Protein AF-F5YHW1-F1 (afdb_monomer)

InterPro domains:
  IPR026906 BspA-type LRR region [PF13306] (399-453)
  IPR026906 BspA-type LRR region [PF13306] (461-545)
  IPR032675 Leucine-rich repeat domain superfamily [G3DSA:3.80.10.10] (339-562)

Organism: Treponema primitia (strain ATCC BAA-887 / DSM 12427 / ZAS-2) (NCBI:txid545694)

Nearest PDB structures (foldseek):
  4m6a-assembly5_J  TM=5.711E-01  e=7.044E-01  synthetic construct
  6mfa-assembly1_A  TM=3.115E-01  e=1.174E-02  Homo sapiens
  2ee3-assembly1_A  TM=5.378E-01  e=1.383E+00  Homo sapiens
  1x5l-assembly1_A  TM=4.542E-01  e=8.962E-01  Homo sapiens
  8a1f-assembly1_A  TM=1.949E-01  e=6.713E-01  Homo sapiens

Mean predicted aligned error: 17.6 Å

Radius of gyration: 37.18 Å; Cα contacts (8 Å, |Δi|>4): 1286; chains: 1; bounding box: 115×69×106 Å

Sequence (572 aa):
MRKPLFIAIISLFMFTLIFGSCENPENSTVQGKGLEQNNQAYQNSGEEKANPDREKSDPKGENSDPNEENADPDEESADSGGENTGPGKGNADSGDENTGTDGKNSGEKQEEAVQEPGLPGKLFITVSPEEFTHYTLSFLHQSGDTTDDLKLPPENEGLMLDLAAGLWTITAVAYVNPGTGDPIPAAQGLVQVQVIPEKIVEVSITLDKMLGGEGSRGTLSYSVEFPQDLVRSALLTLFARDEDGVFRPCFITDLLESAAGNVSEGAIVLNPGYYRLDLTMNALYHRVTKTEYISIYPYGETRTTDFYFDPADFPPVTEITDTVALTAYLKKQSGVTETNPCLIRVGNVDLSISANSASVKALYSSLSQYTALDLRDCSGASLINSTAKTTPTKVNMVALILPVGLRTLSANVFSDCPSLVLADLPGVTTINNAAFSGCGKLESVNMPEVTAIKNDFTSTNGAFQGCKILKSVYLPKALKLERDTFRSCKALSVVYLPQVNTLAEGAFEDCSALDCLILGETPPKLGKEVFKDSNPRTIYVPQSAIDTYKTTTQQGWTPGLKEKVRALPEKI

Foldseek 3Di:
DDDDDDDDDDDDDDDDDDDDDDDDDDDDDDDDDDDDDDDDDDDDDDDDDDDDYDDDDDDDDDDDDDDDDDDDDDDDDDDDDDDDDDDDDDDDDDDDYDDDDDDDDDDDDDPDPPDDQFAWFKEKEDEDADDFQWKWKWKAFPVRDTDDIDIGGRPDPIDIDTHGFGKMKMKMWTWHDLVDDDTDTFWMWIDIDGGDHPYYDYDYTYTHTPPDDQFFWAKEKEKEFADPVFAQWKKKWKFFQDPVRDTATFDMDTQVVQDDHRMGIFMFTGHFGKMKIWIWTDDLQDTDTDIDIDGIGRHHRYDYDYHYDDPVSDDDAAEDEALVSLLVVQVPDDPADLNRHHHYEYADAAQAPPPCPVRLLSNLVSQPGAYRYHDQRYHYAEHDDRPDDRQRVQERDQEYAHHLNHAEYEACNNAQNQRHQYYRANNYQEYEALSHHNNCNHQYYHDANHQYYYYDPVDPGANNANVCNHQEEDHARHQEGEALNHANVCNHQYYAEANYQAYEHNSPANVANHAEAEYEQADHAYYHRVQHNHDHQAYEYAPNRLVVLLPDPHPPSDNSNNVRYDYRTDID

Secondary structure (DSSP, 8-state):
---------------------------------------------------------------------------------------------------------------------PPPEEEEEEE--SS-SEEEEEEEETTS-EEEEEEE-TT-S-EEEEE-SEEEEEEEEEEE--SSSS-EEEEEEEEEEEE-TT-EEEEEEPPEE---S----EEEEEEEE--TT--SEEEEEEEEE-TTS-EEEEEEEESSTTEETTEEEEEEEE-SEEEEEEEEEEETTEEEEEEEEEEE-TT--EEEEEEE--GGGSPPPEEE-SHHHHHHHHTT--S-BTTB-EEEEE-S-B---SSS-HHHHHHHHT--S-EEEE-TT-B-SEE---TTT-S--TTSEEEEE--TT--EEPTTTTTT-TT--EEE-TT--EE-TTTTTT-TT--EEE-TT--EE---TT-S--TTTT-TT--EEE-TT--EE-TTTTTT-TT--EEEETT--EE-TTTTTT-TT--EEEE-SSPPEE-TTTTTT---SEEEE-GGGHHHHHH---TT--HHHHTTEEEPPEE-

Solvent-accessible surface area (backbone atoms only — not comparable to full-atom values): 32717 Å² total; per-residue (Å²): 134,86,86,88,89,84,89,87,87,82,89,86,85,89,85,90,83,83,90,75,86,81,79,84,82,89,80,90,87,86,89,85,90,82,90,82,89,90,85,82,90,87,82,88,83,82,90,82,86,81,89,86,86,88,78,89,81,88,83,90,86,82,88,80,89,89,88,79,91,83,82,88,86,87,86,89,81,90,88,89,88,85,87,89,89,85,88,84,87,87,83,86,89,89,84,91,86,88,87,87,88,89,85,86,90,85,90,79,88,76,82,78,76,77,72,74,80,62,59,49,6,37,39,36,42,36,60,78,73,76,96,46,64,29,33,38,37,40,43,40,34,80,89,71,52,69,57,80,70,44,80,39,64,49,84,56,93,51,48,80,44,81,40,68,51,43,50,33,41,39,38,39,38,32,22,36,70,70,87,68,82,77,68,41,84,54,26,37,20,70,45,78,45,75,39,46,58,82,37,81,44,79,47,76,41,67,68,41,68,64,88,77,69,99,38,49,58,10,35,44,36,42,41,36,45,47,41,87,100,58,79,78,41,38,40,41,35,35,16,42,45,46,95,89,67,49,72,38,66,63,48,74,45,69,42,65,85,57,39,64,88,52,36,26,58,51,37,35,39,34,65,58,42,44,33,39,38,38,41,36,37,49,56,67,85,43,75,49,70,52,75,46,79,48,77,36,46,47,81,42,41,72,49,78,48,80,45,77,59,63,65,83,78,52,80,82,67,44,83,30,70,42,50,66,58,41,33,60,52,47,74,71,62,74,92,62,35,85,94,48,43,48,45,35,32,42,30,76,41,54,38,33,72,73,84,58,34,64,53,49,51,42,44,34,73,30,50,82,43,25,25,19,40,34,30,56,63,27,47,41,50,27,47,68,53,38,82,96,79,56,62,46,54,43,68,22,43,31,15,39,34,47,18,62,69,24,29,35,41,29,53,46,43,45,40,47,18,60,40,23,32,38,40,37,31,58,28,24,33,33,41,24,26,16,24,35,18,42,12,44,41,24,38,44,57,44,31,58,46,24,38,38,46,44,53,57,95,87,58,95,50,8,31,36,17,36,16,34,44,23,34,51,45,56,25,62,46,21,38,39,43,30,48,24,27,36,18,39,14,37,40,25,26,39,39,38,29,49,48,30,50,33,38,26,36,24,23,34,17,38,13,61,40,22,38,24,38,35,40,29,69,55,81,47,48,48,33,61,54,27,51,37,73,29,58,63,61,32,35,30,21,43,68,88,20,52,63,58,49,59,66,49,83,56,65,76,63,44,71,78,59,35,74,27,56,44,67,38,66,47,75,102

Structure (mmCIF, N/CA/C/O backbone):
data_AF-F5YHW1-F1
#
_entry.id   AF-F5YHW1-F1
#
loop_
_atom_site.group_PDB
_atom_site.id
_atom_site.type_symbol
_atom_site.label_atom_id
_atom_site.label_alt_id
_atom_site.label_comp_id
_atom_site.label_asym_id
_atom_site.label_entity_id
_atom_site.label_seq_id
_atom_site.pdbx_PDB_ins_code
_atom_site.Cartn_x
_atom_site.Cartn_y
_atom_site.Cartn_z
_atom_site.occupancy
_atom_site.B_iso_or_equiv
_atom_site.auth_seq_id
_atom_site.auth_comp_id
_atom_site.auth_asym_id
_atom_site.auth_atom_id
_atom_site.pdbx_PDB_model_num
ATOM 1 N N . MET A 1 1 ? -45.939 -11.574 -33.916 1.00 34.38 1 MET A N 1
ATOM 2 C CA . MET A 1 1 ? -46.816 -11.371 -32.747 1.00 34.38 1 MET A CA 1
ATOM 3 C C . MET A 1 1 ? -46.083 -10.446 -31.781 1.00 34.38 1 MET A C 1
ATOM 5 O O . MET A 1 1 ? -44.949 -10.750 -31.458 1.00 34.38 1 MET A O 1
ATOM 9 N N . ARG A 1 2 ? -46.707 -9.282 -31.510 1.00 32.25 2 ARG A N 1
ATOM 10 C CA . ARG A 1 2 ? -46.446 -8.185 -30.533 1.00 32.25 2 ARG A CA 1
ATOM 11 C C . ARG A 1 2 ? -44.978 -7.930 -30.123 1.00 32.25 2 ARG A C 1
ATOM 13 O O . ARG A 1 2 ? -44.463 -8.657 -29.294 1.00 32.25 2 ARG A O 1
ATOM 20 N N . LYS A 1 3 ? -44.202 -7.063 -30.791 1.00 30.77 3 LYS A N 1
ATOM 21 C CA . LYS A 1 3 ? -44.146 -5.569 -30.858 1.00 30.77 3 LYS A CA 1
ATOM 22 C C . LYS A 1 3 ? -43.873 -4.815 -29.524 1.00 30.77 3 LYS A C 1
ATOM 24 O O . LYS A 1 3 ? -44.559 -5.107 -28.551 1.00 30.77 3 LYS A O 1
ATOM 29 N N . PRO A 1 4 ? -42.942 -3.826 -29.536 1.00 43.06 4 PRO A N 1
ATOM 30 C CA . PRO A 1 4 ? -42.521 -2.982 -28.407 1.00 43.06 4 PRO A CA 1
ATOM 31 C C . PRO A 1 4 ? -43.397 -1.720 -28.269 1.00 43.06 4 PRO A C 1
ATOM 33 O O . PRO A 1 4 ? -44.127 -1.386 -29.206 1.00 43.06 4 PRO A O 1
ATOM 36 N N . LEU A 1 5 ? -43.295 -0.992 -27.149 1.00 28.56 5 LEU A N 1
ATOM 37 C CA . LEU A 1 5 ? -43.891 0.341 -27.002 1.00 28.56 5 LEU A CA 1
ATOM 38 C C . LEU A 1 5 ? -42.828 1.385 -26.629 1.00 28.56 5 LEU A C 1
ATOM 40 O O . LEU A 1 5 ? -42.041 1.200 -25.708 1.00 28.56 5 LEU A O 1
ATOM 44 N N . PHE A 1 6 ? -42.843 2.455 -27.414 1.00 28.14 6 PHE A N 1
ATOM 45 C CA . PHE A 1 6 ? -42.054 3.684 -27.371 1.00 28.14 6 PHE A CA 1
ATOM 46 C C . PHE A 1 6 ? -43.027 4.846 -27.055 1.00 28.14 6 PHE A C 1
ATOM 48 O O . PHE A 1 6 ? -44.234 4.635 -27.196 1.00 28.14 6 PHE A O 1
ATOM 55 N N . ILE A 1 7 ? -42.489 6.061 -26.821 1.00 30.11 7 ILE A N 1
ATOM 56 C CA . ILE A 1 7 ? -43.117 7.421 -26.798 1.00 30.11 7 ILE A CA 1
ATOM 57 C C . ILE A 1 7 ? -43.225 8.000 -25.359 1.00 30.11 7 ILE A C 1
ATOM 59 O O . ILE A 1 7 ? -43.742 7.325 -24.483 1.00 30.11 7 ILE A O 1
ATOM 63 N N . ALA A 1 8 ? -42.749 9.215 -25.024 1.00 25.28 8 ALA A N 1
ATOM 64 C CA . ALA A 1 8 ? -42.613 10.434 -25.836 1.00 25.28 8 ALA A CA 1
ATOM 65 C C . ALA A 1 8 ? -41.388 11.325 -25.529 1.00 25.28 8 ALA A C 1
ATOM 67 O O . ALA A 1 8 ? -40.943 11.454 -24.395 1.00 25.28 8 ALA A O 1
ATOM 68 N N . ILE A 1 9 ? -40.960 12.008 -26.593 1.00 31.58 9 ILE A N 1
ATOM 69 C CA . ILE A 1 9 ? -40.032 13.142 -26.698 1.00 31.58 9 ILE A CA 1
ATOM 70 C C . ILE A 1 9 ? -40.841 14.451 -26.708 1.00 31.58 9 ILE A C 1
ATOM 72 O O . ILE A 1 9 ? -41.847 14.508 -27.414 1.00 31.58 9 ILE A O 1
ATOM 76 N N . ILE A 1 10 ? -40.334 15.512 -26.065 1.00 27.23 10 ILE A N 1
ATOM 77 C CA . ILE A 1 10 ? -40.477 16.933 -26.466 1.00 27.23 10 ILE A CA 1
ATOM 78 C C . ILE A 1 10 ? -39.105 17.590 -26.163 1.00 27.23 10 ILE A C 1
ATOM 80 O O . ILE A 1 10 ? -38.730 17.669 -25.002 1.00 27.23 10 ILE A O 1
ATOM 84 N N . SER A 1 11 ? -38.183 17.710 -27.135 1.00 29.08 11 SER A N 1
ATOM 85 C CA . SER A 1 11 ? -37.855 18.901 -27.968 1.00 29.08 11 SER A CA 1
ATOM 86 C C . SER A 1 11 ? -37.718 20.227 -27.202 1.00 29.08 11 SER A C 1
ATOM 88 O O . SER A 1 11 ? -38.576 20.536 -26.395 1.00 29.08 11 SER A O 1
ATOM 90 N N . LEU A 1 12 ? -36.817 21.178 -27.470 1.00 25.39 12 LEU A N 1
ATOM 91 C CA . LEU A 1 12 ? -35.611 21.388 -28.295 1.00 25.39 12 LEU A CA 1
ATOM 92 C C . LEU A 1 12 ? -35.399 22.922 -28.216 1.00 25.39 12 LEU A C 1
ATOM 94 O O . LEU A 1 12 ? -36.379 23.614 -28.442 1.00 25.39 12 LEU A O 1
ATOM 98 N N . PHE A 1 13 ? -34.199 23.459 -27.954 1.00 24.31 13 PHE A N 1
ATOM 99 C CA . PHE A 1 13 ? -33.689 24.757 -28.480 1.00 24.31 13 PHE A CA 1
ATOM 100 C C . PHE A 1 13 ? -32.219 24.907 -28.014 1.00 24.31 13 PHE A C 1
ATOM 102 O O . PHE A 1 13 ? -31.963 25.091 -26.833 1.00 24.31 13 PHE A O 1
ATOM 109 N N . MET A 1 14 ? -31.223 24.512 -28.821 1.00 27.25 14 MET A N 1
ATOM 110 C CA . MET A 1 14 ? -30.434 25.357 -29.744 1.00 27.25 14 MET A CA 1
ATOM 111 C C . MET A 1 14 ? -29.800 26.599 -29.093 1.00 27.25 14 MET A C 1
ATOM 113 O O . MET A 1 14 ? -30.491 27.592 -28.905 1.00 27.25 14 MET A O 1
ATOM 117 N N . PHE A 1 15 ? -28.472 26.594 -28.913 1.00 23.59 15 PHE A N 1
ATOM 118 C CA . PHE A 1 15 ? -27.628 27.679 -29.429 1.00 23.59 15 PHE A CA 1
ATOM 119 C C . PHE A 1 15 ? -26.185 27.212 -29.670 1.00 23.59 15 PHE A C 1
ATOM 121 O O . PHE A 1 15 ? -25.534 26.593 -28.833 1.00 23.59 15 PHE A O 1
ATOM 128 N N . THR A 1 16 ? -25.732 27.504 -30.878 1.00 27.38 16 THR A N 1
ATOM 129 C CA . THR A 1 16 ? -24.406 27.307 -31.454 1.00 27.38 16 THR A CA 1
ATOM 130 C C . THR A 1 16 ? -23.439 28.384 -30.939 1.00 27.38 16 THR A C 1
ATOM 132 O O . THR A 1 16 ? -23.871 29.522 -30.786 1.00 27.38 16 THR A O 1
ATOM 135 N N . LEU A 1 17 ? -22.142 28.058 -30.803 1.00 24.91 17 LEU A N 1
ATOM 136 C CA . LEU A 1 17 ? -20.958 28.817 -31.283 1.00 24.91 17 LEU A CA 1
ATOM 137 C C . LEU A 1 17 ? -19.754 28.843 -30.311 1.00 24.91 17 LEU A C 1
ATOM 139 O O . LEU A 1 17 ? -19.821 29.382 -29.218 1.00 24.91 17 LEU A O 1
ATOM 143 N N . ILE A 1 18 ? -18.631 28.381 -30.877 1.00 26.70 18 ILE A N 1
ATOM 144 C CA . ILE A 1 18 ? -17.313 29.044 -30.946 1.00 26.70 18 ILE A CA 1
ATOM 145 C C . ILE A 1 18 ? -16.376 29.001 -29.721 1.00 26.70 18 ILE A C 1
ATOM 147 O O . ILE A 1 18 ? -16.642 29.526 -28.650 1.00 26.70 18 ILE A O 1
ATOM 151 N N . PHE A 1 19 ? -15.200 28.428 -30.012 1.00 28.05 19 PHE A N 1
ATOM 152 C CA . PHE A 1 19 ? -13.872 28.649 -29.434 1.00 28.05 19 PHE A CA 1
ATOM 153 C C . PHE A 1 19 ? -13.672 29.982 -28.696 1.00 28.05 19 PHE A C 1
ATOM 155 O O . PHE A 1 19 ? -13.872 31.052 -29.261 1.00 28.05 19 PHE A O 1
ATOM 162 N N . GLY A 1 20 ? -13.091 29.915 -27.501 1.00 24.16 20 GLY A N 1
ATOM 163 C CA . GLY A 1 20 ? -12.554 31.088 -26.822 1.00 24.16 20 GLY A CA 1
ATOM 164 C C . GLY A 1 20 ? -11.599 30.693 -25.711 1.00 24.16 20 GLY A C 1
ATOM 165 O O . GLY A 1 20 ? -12.029 30.392 -24.604 1.00 24.16 20 GLY A O 1
ATOM 166 N N . SER A 1 21 ? -10.305 30.684 -26.029 1.00 27.28 21 SER A N 1
ATOM 167 C CA . SER A 1 21 ? -9.221 30.759 -25.054 1.00 27.28 21 SER A CA 1
ATOM 168 C C . SER A 1 21 ? -9.468 31.911 -24.080 1.00 27.28 21 SER A C 1
ATOM 170 O O . SER A 1 21 ? -9.679 33.040 -24.515 1.00 27.28 21 SER A O 1
ATOM 172 N N . CYS A 1 22 ? -9.347 31.649 -22.782 1.00 23.52 22 CYS A N 1
ATOM 173 C CA . CYS A 1 22 ? -9.003 32.683 -21.813 1.00 23.52 22 CYS A CA 1
ATOM 174 C C . CYS A 1 22 ? -7.521 32.533 -21.468 1.00 23.52 22 CYS A C 1
ATOM 176 O O . CYS A 1 22 ? -7.149 31.910 -20.477 1.00 23.52 22 CYS A O 1
ATOM 178 N N . GLU A 1 23 ? -6.677 33.120 -22.316 1.00 28.08 23 GLU A N 1
ATOM 179 C CA . GLU A 1 23 ? -5.548 33.881 -21.792 1.00 28.08 23 GLU A CA 1
ATOM 180 C C . GLU A 1 23 ? -6.129 35.075 -21.030 1.00 28.08 23 GLU A C 1
ATOM 182 O O . GLU A 1 23 ? -7.082 35.702 -21.499 1.00 28.08 23 GLU A O 1
ATOM 187 N N . ASN A 1 24 ? -5.550 35.399 -19.877 1.00 26.53 24 ASN A N 1
ATOM 188 C CA . ASN A 1 24 ? -5.609 36.759 -19.367 1.00 26.53 24 ASN A CA 1
ATOM 189 C C . ASN A 1 24 ? -4.171 37.302 -19.290 1.00 26.53 24 ASN A C 1
ATOM 191 O O . ASN A 1 24 ? -3.274 36.537 -18.916 1.00 26.53 24 ASN A O 1
ATOM 195 N N . PRO A 1 25 ? -3.936 38.563 -19.692 1.00 32.69 25 PRO A N 1
ATOM 196 C CA . PRO A 1 25 ? -2.657 38.990 -20.241 1.00 32.69 25 PRO A CA 1
ATOM 197 C C . PRO A 1 25 ? -1.944 40.055 -19.382 1.00 32.69 25 PRO A C 1
ATOM 199 O O . PRO A 1 25 ? -2.466 40.511 -18.369 1.00 32.69 25 PRO A O 1
ATOM 202 N N . GLU A 1 26 ? -0.781 40.477 -19.896 1.00 29.39 26 GLU A N 1
ATOM 203 C CA . GLU A 1 26 ? -0.042 41.725 -19.609 1.00 29.39 26 GLU A CA 1
ATOM 204 C C . GLU A 1 26 ? 0.719 41.797 -18.258 1.00 29.39 26 GLU A C 1
ATOM 206 O O . GLU A 1 26 ? 0.199 41.470 -17.205 1.00 29.39 26 GLU A O 1
ATOM 211 N N . ASN A 1 27 ? 1.981 42.238 -18.166 1.00 27.16 27 ASN A N 1
ATOM 212 C CA . ASN A 1 27 ? 2.825 42.949 -19.121 1.00 27.16 27 ASN A CA 1
ATOM 213 C C . ASN A 1 27 ? 4.330 42.747 -18.825 1.00 27.16 27 ASN A C 1
ATOM 215 O O . ASN A 1 27 ? 4.767 42.634 -17.682 1.00 27.16 27 ASN A O 1
ATOM 219 N N . SER A 1 28 ? 5.082 42.760 -19.923 1.00 27.44 28 SER A N 1
ATOM 220 C CA . SER A 1 28 ? 6.529 42.928 -20.129 1.00 27.44 28 SER A CA 1
ATOM 221 C C . SER A 1 28 ? 7.103 44.209 -19.468 1.00 27.44 28 SER A C 1
ATOM 223 O O . SER A 1 28 ? 6.331 45.025 -18.987 1.00 27.44 28 SER A O 1
ATOM 225 N N . THR A 1 29 ? 8.396 44.560 -19.400 1.00 27.62 29 THR A N 1
ATOM 226 C CA . THR A 1 29 ? 9.674 44.264 -20.096 1.00 27.62 29 THR A CA 1
ATOM 227 C C . THR A 1 29 ? 10.793 44.865 -19.184 1.00 27.62 29 THR A C 1
ATOM 229 O O . THR A 1 29 ? 10.497 45.720 -18.358 1.00 27.62 29 THR A O 1
ATOM 232 N N . VAL A 1 30 ? 12.072 44.463 -19.187 1.00 28.89 30 VAL A N 1
ATOM 233 C CA . VAL A 1 30 ? 13.172 45.000 -20.028 1.00 28.89 30 VAL A CA 1
ATOM 234 C C . VAL A 1 30 ? 14.484 44.248 -19.694 1.00 28.89 30 VAL A C 1
ATOM 236 O O . VAL A 1 30 ? 14.732 43.830 -18.569 1.00 28.89 30 VAL A O 1
ATOM 239 N N . GLN A 1 31 ? 15.305 44.112 -20.736 1.00 26.64 31 GLN A N 1
ATOM 240 C CA . GLN A 1 31 ? 16.610 43.465 -20.911 1.00 26.64 31 GLN A CA 1
ATOM 241 C C . GLN A 1 31 ? 17.759 43.874 -19.960 1.00 26.64 31 GLN A C 1
ATOM 243 O O . GLN A 1 31 ? 17.886 45.032 -19.578 1.00 26.64 31 GLN A O 1
ATOM 248 N N . GLY A 1 32 ? 18.721 42.956 -19.784 1.00 26.94 32 GLY A N 1
ATOM 249 C CA . GLY A 1 32 ? 20.102 43.249 -19.373 1.00 26.94 32 GLY A CA 1
ATOM 250 C C . GLY A 1 32 ? 21.041 42.052 -19.601 1.00 26.94 32 GLY A C 1
ATOM 251 O O . GLY A 1 32 ? 20.793 40.969 -19.094 1.00 26.94 32 GLY A O 1
ATOM 252 N N . LYS A 1 33 ? 22.081 42.242 -20.421 1.00 30.36 33 LYS A N 1
ATOM 253 C CA . LYS A 1 33 ? 23.080 41.256 -20.888 1.00 30.36 33 LYS A CA 1
ATOM 254 C C . LYS A 1 33 ? 24.191 40.968 -19.854 1.00 30.36 33 LYS A C 1
ATOM 256 O O . LYS A 1 33 ? 24.527 41.860 -19.087 1.00 30.36 33 LYS A O 1
ATOM 261 N N . GLY A 1 34 ? 24.874 39.822 -20.002 1.00 25.31 34 GLY A N 1
ATOM 262 C CA . GLY A 1 34 ? 26.267 39.571 -19.556 1.00 25.31 34 GLY A CA 1
ATOM 263 C C . GLY A 1 34 ? 26.457 38.143 -19.007 1.00 25.31 34 GLY A C 1
ATOM 264 O O . GLY A 1 34 ? 25.849 37.833 -17.996 1.00 25.31 34 GLY A O 1
ATOM 265 N N . LEU A 1 35 ? 26.981 37.154 -19.749 1.00 25.86 35 LEU A N 1
ATOM 266 C CA . LEU A 1 35 ? 28.394 36.779 -20.013 1.00 25.86 35 LEU A CA 1
ATOM 267 C C . LEU A 1 35 ? 29.215 36.315 -18.786 1.00 25.86 35 LEU A C 1
ATOM 269 O O . LEU A 1 35 ? 29.169 36.945 -17.743 1.00 25.86 35 LEU A O 1
ATOM 273 N N . GLU A 1 36 ? 30.015 35.263 -19.044 1.00 27.33 36 GLU A N 1
ATOM 274 C CA . GLU A 1 36 ? 31.108 34.626 -18.264 1.00 27.33 36 GLU A CA 1
ATOM 275 C C . GLU A 1 36 ? 30.718 33.350 -17.490 1.00 27.33 36 GLU A C 1
ATOM 277 O O . GLU A 1 36 ? 29.990 33.367 -16.510 1.00 27.33 36 GLU A O 1
ATOM 282 N N . GLN A 1 37 ? 30.973 32.157 -18.050 1.00 28.38 37 GLN A N 1
ATOM 283 C CA . GLN A 1 37 ? 32.240 31.399 -17.983 1.00 28.38 37 GLN A CA 1
ATOM 284 C C . GLN A 1 37 ? 32.765 31.213 -16.551 1.00 28.38 37 GLN A C 1
ATOM 286 O O . GLN A 1 37 ? 33.383 32.113 -16.001 1.00 28.38 37 GLN A O 1
ATOM 291 N N . ASN A 1 38 ? 32.662 29.992 -16.014 1.00 28.06 38 ASN A N 1
ATOM 292 C CA . ASN A 1 38 ? 33.867 29.331 -15.519 1.00 28.06 38 ASN A CA 1
ATOM 293 C C . ASN A 1 38 ? 33.719 27.813 -15.405 1.00 28.06 38 ASN A C 1
ATOM 295 O O . ASN A 1 38 ? 32.709 27.269 -14.970 1.00 28.06 38 ASN A O 1
ATOM 299 N N . ASN A 1 39 ? 34.783 27.164 -15.852 1.00 28.12 39 ASN A N 1
ATOM 300 C CA . ASN A 1 39 ? 35.012 25.741 -15.990 1.00 28.12 39 ASN A CA 1
ATOM 301 C C . ASN A 1 39 ? 36.387 25.508 -15.350 1.00 28.12 39 ASN A C 1
ATOM 303 O O . ASN A 1 39 ? 37.324 26.187 -15.757 1.00 28.12 39 ASN A O 1
ATOM 307 N N . GLN A 1 40 ? 36.517 24.605 -14.378 1.00 28.97 40 GLN A N 1
ATOM 308 C CA . GLN A 1 40 ? 37.786 24.002 -13.921 1.00 28.97 40 GLN A CA 1
ATOM 309 C C . GLN A 1 40 ? 37.411 22.891 -12.921 1.00 28.97 40 GLN A C 1
ATOM 311 O O . GLN A 1 40 ? 36.791 23.165 -11.903 1.00 28.97 40 GLN A O 1
ATOM 316 N N . ALA A 1 41 ? 37.492 21.600 -13.253 1.00 28.25 41 ALA A N 1
ATOM 317 C CA . ALA A 1 41 ? 38.679 20.775 -13.496 1.00 28.25 41 ALA A CA 1
ATOM 318 C C . ALA A 1 41 ? 39.600 20.663 -12.268 1.00 28.25 41 ALA A C 1
ATOM 320 O O . ALA A 1 41 ? 40.366 21.575 -11.990 1.00 28.25 41 ALA A O 1
ATOM 321 N N . TYR A 1 42 ? 39.587 19.494 -11.619 1.00 26.86 42 TYR A N 1
ATOM 322 C CA . TYR A 1 42 ? 40.760 18.928 -10.950 1.00 26.86 42 TYR A CA 1
ATOM 323 C C . TYR A 1 42 ? 40.810 17.414 -11.201 1.00 26.86 42 TYR A C 1
ATOM 325 O O . TYR A 1 42 ? 39.838 16.692 -10.983 1.00 26.86 42 TYR A O 1
ATOM 333 N N . GLN A 1 43 ? 41.954 16.972 -11.718 1.00 27.56 43 GLN A N 1
ATOM 334 C CA . GLN A 1 43 ? 42.384 15.584 -11.869 1.00 27.56 43 GLN A CA 1
ATOM 335 C C . GLN A 1 43 ? 43.487 15.268 -10.848 1.00 27.56 43 GLN A C 1
ATOM 337 O O . GLN A 1 43 ? 44.199 16.181 -10.433 1.00 27.56 43 GLN A O 1
ATOM 342 N N . ASN A 1 44 ? 43.689 13.956 -10.633 1.00 29.02 44 ASN A N 1
ATOM 343 C CA . ASN A 1 44 ? 44.891 13.267 -10.121 1.00 29.02 44 ASN A CA 1
ATOM 344 C C . ASN A 1 44 ? 45.127 13.348 -8.596 1.00 29.02 44 ASN A C 1
ATOM 346 O O . ASN A 1 44 ? 44.864 14.374 -7.991 1.00 29.02 44 ASN A O 1
ATOM 350 N N . SER A 1 45 ? 45.628 12.330 -7.879 1.00 28.55 45 SER A N 1
ATOM 351 C CA . SER A 1 45 ? 46.255 11.025 -8.205 1.00 28.55 45 SER A CA 1
ATOM 352 C C . SER A 1 45 ? 46.669 10.299 -6.899 1.00 28.55 45 SER A C 1
ATOM 354 O O . SER A 1 45 ? 46.884 10.983 -5.904 1.00 28.55 45 SER A O 1
ATOM 356 N N . GLY A 1 46 ? 46.919 8.976 -6.967 1.00 27.44 46 GLY A N 1
ATOM 357 C CA . GLY A 1 46 ? 47.809 8.182 -6.073 1.00 27.44 46 GLY A CA 1
ATOM 358 C C . GLY A 1 46 ? 47.117 7.515 -4.869 1.00 27.44 46 GLY A C 1
ATOM 359 O O . GLY A 1 46 ? 46.484 8.210 -4.088 1.00 27.44 46 GLY A O 1
ATOM 360 N N . GLU A 1 47 ? 47.030 6.178 -4.731 1.00 29.83 47 GLU A N 1
ATOM 361 C CA . GLU A 1 47 ? 48.091 5.190 -4.363 1.00 29.83 47 GLU A CA 1
ATOM 362 C C . GLU A 1 47 ? 48.881 5.621 -3.105 1.00 29.83 47 GLU A C 1
ATOM 364 O O . GLU A 1 47 ? 49.322 6.757 -3.042 1.00 29.83 47 GLU A O 1
ATOM 369 N N . GLU A 1 48 ? 49.163 4.842 -2.053 1.00 28.42 48 GLU A N 1
ATOM 370 C CA . GLU A 1 48 ? 49.083 3.412 -1.729 1.00 28.42 48 GLU A CA 1
ATOM 371 C C . GLU A 1 48 ? 49.383 3.248 -0.203 1.00 28.42 48 GLU A C 1
ATOM 373 O O . GLU A 1 48 ? 50.098 4.065 0.369 1.00 28.42 48 GLU A O 1
ATOM 378 N N . LYS A 1 49 ? 48.943 2.125 0.397 1.00 29.34 49 LYS A N 1
ATOM 379 C CA . LYS A 1 49 ? 49.572 1.344 1.505 1.00 29.34 49 LYS A CA 1
ATOM 380 C C . LYS A 1 49 ? 49.638 1.848 2.977 1.00 29.34 49 LYS A C 1
ATOM 382 O O . LYS A 1 49 ? 50.473 2.647 3.365 1.00 29.34 49 LYS A O 1
ATOM 387 N N . ALA A 1 50 ? 48.837 1.157 3.805 1.00 29.19 50 ALA A N 1
ATOM 388 C CA . ALA A 1 50 ? 49.201 0.279 4.946 1.00 29.19 50 ALA A CA 1
ATOM 389 C C . ALA A 1 50 ? 50.065 0.7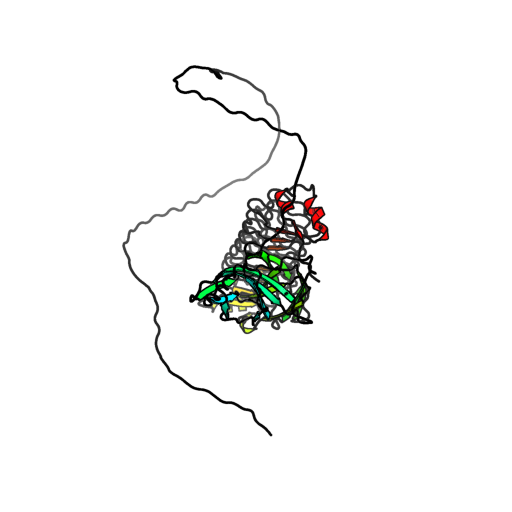63 6.152 1.00 29.19 50 ALA A C 1
ATOM 391 O O . ALA A 1 50 ? 51.280 0.814 6.033 1.00 29.19 50 ALA A O 1
ATOM 392 N N . ASN A 1 51 ? 49.391 0.890 7.322 1.00 26.78 51 ASN A N 1
ATOM 393 C CA . ASN A 1 51 ? 49.591 0.249 8.667 1.00 26.78 51 ASN A CA 1
ATOM 394 C C . ASN A 1 51 ? 50.975 0.310 9.395 1.00 26.78 51 ASN A C 1
ATOM 396 O O . ASN A 1 51 ? 51.977 0.447 8.706 1.00 26.78 51 ASN A O 1
ATOM 400 N N . PRO A 1 52 ? 51.139 -0.003 10.717 1.00 52.69 52 PRO A N 1
ATOM 401 C CA . PRO A 1 52 ? 50.258 -0.032 11.916 1.00 52.69 52 PRO A CA 1
ATOM 402 C C . PRO A 1 52 ? 50.847 0.672 13.192 1.00 52.69 52 PRO A C 1
ATOM 404 O O . PRO A 1 52 ? 51.981 1.138 13.198 1.00 52.69 52 PRO A O 1
ATOM 407 N N . ASP A 1 53 ? 50.082 0.590 14.298 1.00 31.12 53 ASP A N 1
ATOM 408 C CA . ASP A 1 53 ? 50.495 0.349 15.710 1.00 31.12 53 ASP A CA 1
ATOM 409 C C . ASP A 1 53 ? 50.805 1.476 16.739 1.00 31.12 53 ASP A C 1
ATOM 411 O O . ASP A 1 53 ? 51.771 2.218 16.613 1.00 31.12 53 ASP A O 1
ATOM 415 N N . ARG A 1 54 ? 50.063 1.359 17.873 1.00 30.61 54 ARG A N 1
ATOM 416 C CA . ARG A 1 54 ? 50.402 1.602 19.312 1.00 30.61 54 ARG A CA 1
ATOM 417 C C . ARG A 1 54 ? 50.684 3.044 19.772 1.00 30.61 54 ARG A C 1
ATOM 419 O O . ARG A 1 54 ? 51.177 3.854 19.016 1.00 30.61 54 ARG A O 1
ATOM 426 N N . GLU A 1 55 ? 50.482 3.479 21.017 1.00 29.42 55 GLU A N 1
ATOM 427 C CA . GLU A 1 55 ? 49.887 3.016 22.282 1.00 29.42 55 GLU A CA 1
ATOM 428 C C . GLU A 1 55 ? 49.729 4.289 23.159 1.00 29.42 55 GLU A C 1
ATOM 430 O O . GLU A 1 55 ? 50.497 5.228 22.995 1.00 29.42 55 GLU A O 1
ATOM 435 N N . LYS A 1 56 ? 48.759 4.282 24.090 1.00 31.34 56 LYS A N 1
ATOM 436 C CA . LYS A 1 56 ? 48.723 4.932 25.429 1.00 31.34 56 LYS A CA 1
ATOM 437 C C . LYS A 1 56 ? 49.536 6.221 25.687 1.00 31.34 56 LYS A C 1
ATOM 439 O O . LYS A 1 56 ? 50.755 6.167 25.676 1.00 31.34 56 LYS A O 1
ATOM 444 N N . SER A 1 57 ? 48.868 7.262 26.209 1.00 31.16 57 SER A N 1
ATOM 445 C CA . SER A 1 57 ? 48.958 7.691 27.630 1.00 31.16 57 SER A CA 1
ATOM 446 C C . SER A 1 57 ? 48.543 9.161 27.835 1.00 31.16 57 SER A C 1
ATOM 448 O O . SER A 1 57 ? 49.179 10.058 27.293 1.00 31.16 57 SER A O 1
ATOM 450 N N . ASP A 1 58 ? 47.541 9.386 28.689 1.00 34.31 58 ASP A N 1
ATOM 451 C CA . ASP A 1 58 ? 47.428 10.562 29.578 1.00 34.31 58 ASP A CA 1
ATOM 452 C C . ASP A 1 58 ? 48.630 10.591 30.557 1.00 34.31 58 ASP A C 1
ATOM 454 O O . ASP A 1 58 ? 49.124 9.498 30.869 1.00 34.31 58 ASP A O 1
ATOM 458 N N . PRO A 1 59 ? 49.103 11.750 31.097 1.00 47.75 59 PRO A N 1
ATOM 459 C CA . PRO A 1 59 ? 48.296 12.575 32.017 1.00 47.75 59 PRO A CA 1
ATOM 460 C C . PRO A 1 59 ? 48.584 14.101 32.134 1.00 47.75 59 PRO A C 1
ATOM 462 O O . PRO A 1 59 ? 49.666 14.593 31.847 1.00 47.75 59 PRO A O 1
ATOM 465 N N . LYS A 1 60 ? 47.563 14.790 32.675 1.00 29.95 60 LYS A N 1
ATOM 466 C CA . LYS A 1 60 ? 47.505 15.926 33.636 1.00 29.95 60 LYS A CA 1
ATOM 467 C C . LYS A 1 60 ? 48.551 17.064 33.667 1.00 29.95 60 LYS A C 1
ATOM 469 O O . LYS A 1 60 ? 49.730 16.839 33.907 1.00 29.95 60 LYS A O 1
ATOM 474 N N . GLY A 1 61 ? 47.981 18.276 33.784 1.00 28.33 61 GLY A N 1
ATOM 475 C CA . GLY A 1 61 ? 48.422 19.396 34.642 1.00 28.33 61 GLY A CA 1
ATOM 476 C C . GLY A 1 61 ? 48.747 20.677 33.862 1.00 28.33 61 GLY A C 1
ATOM 477 O O . GLY A 1 61 ? 49.291 20.589 32.772 1.00 28.33 61 GLY A O 1
ATOM 478 N N . GLU A 1 62 ? 48.509 21.907 34.315 1.00 30.92 62 GLU A N 1
ATOM 479 C CA . GLU A 1 62 ? 47.740 22.530 35.406 1.00 30.92 62 GLU A CA 1
ATOM 480 C C . GLU A 1 62 ? 47.917 24.067 35.224 1.00 30.92 62 GLU A C 1
ATOM 482 O O . GLU A 1 62 ? 48.799 24.479 34.467 1.00 30.92 62 GLU A O 1
ATOM 487 N N . ASN A 1 63 ? 47.157 24.877 35.980 1.00 30.02 63 ASN A N 1
ATOM 488 C CA . ASN A 1 63 ? 47.241 26.345 36.194 1.00 30.02 63 ASN A CA 1
ATOM 489 C C . ASN A 1 63 ? 46.529 27.269 35.177 1.00 30.02 63 ASN A C 1
ATOM 491 O O . ASN A 1 63 ? 46.693 27.117 33.974 1.00 30.02 63 ASN A O 1
ATOM 495 N N . SER A 1 64 ? 45.751 28.287 35.579 1.00 30.89 64 SER A N 1
ATOM 496 C CA . SER A 1 64 ? 45.565 28.933 36.897 1.00 30.89 64 SER A CA 1
ATOM 497 C C . SER A 1 64 ? 44.309 29.834 36.939 1.00 30.89 64 SER A C 1
ATOM 499 O O . SER A 1 64 ? 44.003 30.502 35.955 1.00 30.89 64 SER A O 1
ATOM 501 N N . ASP A 1 65 ? 43.680 29.837 38.118 1.00 33.66 65 ASP A N 1
ATOM 502 C CA . ASP A 1 65 ? 42.742 30.762 38.811 1.00 33.66 65 ASP A CA 1
ATOM 503 C C . ASP A 1 65 ? 43.000 32.297 38.687 1.00 33.66 65 ASP A C 1
ATOM 505 O O . ASP A 1 65 ? 44.048 32.656 38.137 1.00 33.66 65 ASP A O 1
ATOM 509 N N . PRO A 1 66 ? 42.218 33.222 39.330 1.00 55.31 66 PRO A N 1
ATOM 510 C CA . PRO A 1 66 ? 40.898 33.110 40.016 1.00 55.31 66 PRO A CA 1
ATOM 511 C C . PRO A 1 66 ? 39.924 34.334 39.853 1.00 55.31 66 PRO A C 1
ATOM 513 O O . PRO A 1 66 ? 40.223 35.291 39.137 1.00 55.31 66 PRO A O 1
ATOM 516 N N . ASN A 1 67 ? 38.823 34.292 40.640 1.00 31.55 67 ASN A N 1
ATOM 517 C CA . ASN A 1 67 ? 37.885 35.336 41.153 1.00 31.55 67 ASN A CA 1
ATOM 518 C C . ASN A 1 67 ? 36.513 35.436 40.454 1.00 31.55 67 ASN A C 1
ATOM 520 O O . ASN A 1 67 ? 36.459 35.508 39.232 1.00 31.55 67 ASN A O 1
ATOM 524 N N . GLU A 1 68 ? 35.346 35.505 41.120 1.00 31.84 68 GLU A N 1
ATOM 525 C CA . GLU A 1 68 ? 34.873 35.583 42.534 1.00 31.84 68 GLU A CA 1
ATOM 526 C C . GLU A 1 68 ? 33.354 35.204 42.494 1.00 31.84 68 GLU A C 1
ATOM 528 O O . GLU A 1 68 ? 32.689 35.543 41.516 1.00 31.84 68 GLU A O 1
ATOM 533 N N . GLU A 1 69 ? 32.833 34.265 43.307 1.00 33.03 69 GLU A N 1
ATOM 534 C CA . GLU A 1 69 ? 32.042 34.445 44.564 1.00 33.03 69 GLU A CA 1
ATOM 535 C C . GLU A 1 69 ? 30.876 35.468 44.507 1.00 33.03 69 GLU A C 1
ATOM 537 O O . GLU A 1 69 ? 31.039 36.542 43.951 1.00 33.03 69 GLU A O 1
ATOM 542 N N . ASN A 1 70 ? 29.688 35.318 45.115 1.00 33.59 70 ASN A N 1
ATOM 543 C CA . ASN A 1 70 ? 28.956 34.277 45.853 1.00 33.59 70 ASN A CA 1
ATOM 544 C C . ASN A 1 70 ? 27.505 34.795 46.087 1.00 33.59 70 ASN A C 1
ATOM 546 O O . ASN A 1 70 ? 27.159 35.906 45.698 1.00 33.59 70 ASN A O 1
ATOM 550 N N . ALA A 1 71 ? 26.688 33.944 46.712 1.00 32.53 71 ALA A N 1
ATOM 551 C CA . ALA A 1 71 ? 25.274 34.056 47.093 1.00 32.53 71 ALA A CA 1
ATOM 552 C C . ALA A 1 71 ? 24.865 35.239 48.016 1.00 32.53 71 ALA A C 1
ATOM 554 O O . ALA A 1 71 ? 25.714 35.714 48.759 1.00 32.53 71 ALA A O 1
ATOM 555 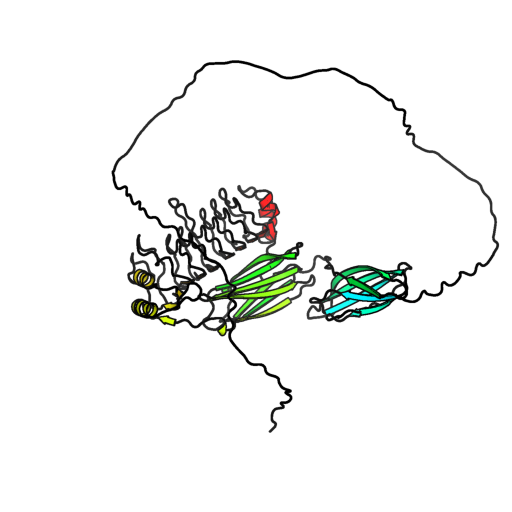N N . ASP A 1 72 ? 23.565 35.620 47.937 1.00 35.03 72 ASP A N 1
ATOM 556 C CA . ASP A 1 72 ? 22.529 35.993 48.963 1.00 35.03 72 ASP A CA 1
ATOM 557 C C . ASP A 1 72 ? 22.947 36.503 50.375 1.00 35.03 72 ASP A C 1
ATOM 559 O O . ASP A 1 72 ? 24.051 36.192 50.815 1.00 35.03 72 ASP A O 1
ATOM 563 N N . PRO A 1 73 ? 22.062 37.100 51.223 1.00 62.91 73 PRO A N 1
ATOM 564 C CA . PRO A 1 73 ? 20.689 37.633 51.061 1.00 62.91 73 PRO A CA 1
ATOM 565 C C . PRO A 1 73 ? 20.472 38.991 51.827 1.00 62.91 73 PRO A C 1
ATOM 567 O O . PRO A 1 73 ? 21.432 39.663 52.189 1.00 62.91 73 PRO A O 1
ATOM 570 N N . ASP A 1 74 ? 19.205 39.341 52.105 1.00 30.53 74 ASP A N 1
ATOM 571 C CA . ASP A 1 74 ? 18.685 40.184 53.215 1.00 30.53 74 ASP A CA 1
ATOM 572 C C . ASP A 1 74 ? 18.342 41.692 53.029 1.00 30.53 74 ASP A C 1
ATOM 574 O O . ASP A 1 74 ? 19.165 42.538 52.702 1.00 30.53 74 ASP A O 1
ATOM 578 N N . GLU A 1 75 ? 17.065 41.954 53.370 1.00 30.50 75 GLU A N 1
ATOM 579 C CA . GLU A 1 75 ? 16.472 43.031 54.197 1.00 30.50 75 GLU A CA 1
ATOM 580 C C . GLU A 1 75 ? 16.369 44.525 53.782 1.00 30.50 75 GLU A C 1
ATOM 582 O O . GLU A 1 75 ? 17.231 45.127 53.156 1.00 30.50 75 GLU A O 1
ATOM 587 N N . GLU A 1 76 ? 15.262 45.104 54.294 1.00 32.06 76 GLU A N 1
ATOM 588 C CA . GLU A 1 76 ? 14.843 46.519 54.432 1.00 32.06 76 GLU A CA 1
ATOM 589 C C . GLU A 1 76 ? 14.257 47.256 53.203 1.00 32.06 76 GLU A C 1
ATOM 591 O O . GLU A 1 76 ? 14.792 47.225 52.107 1.00 32.06 76 GLU A O 1
ATOM 596 N N . SER A 1 77 ? 13.179 48.048 53.294 1.00 34.44 77 SER A N 1
ATOM 597 C CA . SER A 1 77 ? 12.188 48.321 54.345 1.00 34.44 77 SER A CA 1
ATOM 598 C C . SER A 1 77 ? 11.021 49.155 53.756 1.00 34.44 77 SER A C 1
ATOM 600 O O . SER A 1 77 ? 11.187 49.876 52.778 1.00 34.44 77 SER A O 1
ATOM 602 N N . ALA A 1 78 ? 9.847 48.987 54.376 1.00 35.00 78 ALA A N 1
ATOM 603 C CA . ALA A 1 78 ? 8.678 49.866 54.563 1.00 35.00 78 ALA A CA 1
ATOM 604 C C . ALA A 1 78 ? 8.317 51.025 53.594 1.00 35.00 78 ALA A C 1
ATOM 606 O O . ALA A 1 78 ? 9.055 51.994 53.459 1.00 35.00 78 ALA A O 1
ATOM 607 N N . ASP A 1 79 ? 7.042 51.050 53.169 1.00 33.25 79 ASP A N 1
ATOM 608 C CA . ASP A 1 79 ? 6.078 52.068 53.638 1.00 33.25 79 ASP A CA 1
ATOM 609 C C . ASP A 1 79 ? 4.627 51.518 53.583 1.00 33.25 79 ASP A C 1
ATOM 611 O O . ASP A 1 79 ? 4.365 50.445 53.047 1.00 33.25 79 ASP A O 1
ATOM 615 N N . SER A 1 80 ? 3.707 52.227 54.223 1.00 37.25 80 SER A N 1
ATOM 616 C CA . SER A 1 80 ? 2.674 51.764 55.146 1.00 37.25 80 SER A CA 1
ATOM 617 C C . SER A 1 80 ? 1.228 51.932 54.648 1.00 37.25 80 SER A C 1
ATOM 619 O O . SER A 1 80 ? 0.942 52.756 53.784 1.00 37.25 80 SER A O 1
ATOM 621 N N . GLY A 1 81 ? 0.287 51.201 55.275 1.00 32.75 81 GLY A N 1
ATOM 622 C CA . GLY A 1 81 ? -1.105 51.657 55.425 1.00 32.75 81 GLY A CA 1
ATOM 623 C C . GLY A 1 81 ? -2.220 50.599 55.368 1.00 32.75 81 GLY A C 1
ATOM 624 O O . GLY A 1 81 ? -2.681 50.264 54.283 1.00 32.75 81 GLY A O 1
ATOM 625 N N . GLY A 1 82 ? -2.752 50.200 56.539 1.00 34.12 82 GLY A N 1
ATOM 626 C CA . GLY A 1 82 ? -4.194 49.927 56.729 1.00 34.12 82 GLY A CA 1
ATOM 627 C C . GLY A 1 82 ? -4.655 48.496 57.074 1.00 34.12 82 GLY A C 1
ATOM 628 O O . GLY A 1 82 ? -4.970 47.716 56.183 1.00 34.12 82 GLY A O 1
ATOM 629 N N . GLU A 1 83 ? -4.789 48.202 58.375 1.00 34.66 83 GLU A N 1
ATOM 630 C CA . GLU A 1 83 ? -5.496 47.061 59.018 1.00 34.66 83 GLU A CA 1
ATOM 631 C C . GLU A 1 83 ? -7.022 47.102 58.721 1.00 34.66 83 GLU A C 1
ATOM 633 O O . GLU A 1 83 ? -7.567 48.189 58.553 1.00 34.66 83 GLU A O 1
ATOM 638 N N . ASN A 1 84 ? -7.818 46.041 58.503 1.00 36.97 84 ASN A N 1
ATOM 639 C CA . ASN A 1 84 ? -8.081 44.712 59.098 1.00 36.97 84 ASN A CA 1
ATOM 640 C C . ASN A 1 84 ? -8.990 44.687 60.355 1.00 36.97 84 ASN A C 1
ATOM 642 O O . ASN A 1 84 ? -8.748 45.398 61.320 1.00 36.97 84 ASN A O 1
ATOM 646 N N . THR A 1 85 ? -10.021 43.825 60.319 1.00 35.94 85 THR A N 1
ATOM 647 C CA . THR A 1 85 ? -10.664 43.011 61.393 1.00 35.94 85 THR A CA 1
ATOM 648 C C . THR A 1 85 ? -12.076 42.610 60.917 1.00 35.94 85 THR A C 1
ATOM 650 O O . THR A 1 85 ? -12.810 43.444 60.407 1.00 35.94 85 THR A O 1
ATOM 653 N N . GLY A 1 86 ? -12.587 41.380 61.003 1.00 31.58 86 GLY A N 1
ATOM 654 C CA . GLY A 1 86 ? -12.116 40.067 61.450 1.00 31.58 86 GLY A CA 1
ATOM 655 C C . GLY A 1 86 ? -13.257 39.036 61.214 1.00 31.58 86 GLY A C 1
ATOM 656 O O . GLY A 1 86 ? -14.393 39.453 60.980 1.00 31.58 86 GLY A O 1
ATOM 657 N N . PRO A 1 87 ? -13.007 37.709 61.236 1.00 55.03 87 PRO A N 1
ATOM 658 C CA . PRO A 1 87 ? -14.024 36.678 60.990 1.00 55.03 87 PRO A CA 1
ATOM 659 C C . PRO A 1 87 ? -14.401 35.879 62.255 1.00 55.03 87 PRO A C 1
ATOM 661 O O . PRO A 1 87 ? -13.666 35.868 63.240 1.00 55.03 87 PRO A O 1
ATOM 664 N N . GLY A 1 88 ? -15.507 35.126 62.205 1.00 34.41 88 GLY A N 1
ATOM 665 C CA . GLY A 1 88 ? -15.882 34.173 63.258 1.00 34.41 88 GLY A CA 1
ATOM 666 C C . GLY A 1 88 ? -16.736 33.011 62.742 1.00 34.41 88 GLY A C 1
ATOM 667 O O . GLY A 1 88 ? -17.863 33.213 62.304 1.00 34.41 88 GLY A O 1
ATOM 668 N N . LYS A 1 89 ? -16.177 31.795 62.800 1.00 39.91 89 LYS A N 1
ATOM 669 C CA . LYS A 1 89 ? -16.848 30.493 62.617 1.00 39.91 89 LYS A CA 1
ATOM 670 C C . LYS A 1 89 ? -17.429 29.998 63.950 1.00 39.91 89 LYS A C 1
ATOM 672 O O . LYS A 1 89 ? -16.834 30.251 64.992 1.00 39.91 89 LYS A O 1
ATOM 677 N N . GLY A 1 90 ? -18.469 29.164 63.899 1.00 31.31 90 GLY A N 1
ATOM 678 C CA . GLY A 1 90 ? -18.879 28.294 65.011 1.00 31.31 90 GLY A CA 1
ATOM 679 C C . GLY A 1 90 ? -20.122 27.471 64.666 1.00 31.31 90 GLY A C 1
ATOM 680 O O . GLY A 1 90 ? -21.081 28.021 64.147 1.00 31.31 90 GLY A O 1
ATOM 681 N N . ASN A 1 91 ? -20.070 26.161 64.903 1.00 34.94 91 ASN A N 1
ATOM 682 C CA . ASN A 1 91 ? -20.991 25.129 64.416 1.00 34.94 91 ASN A CA 1
ATOM 683 C C . ASN A 1 91 ? -21.686 24.409 65.600 1.00 34.94 91 ASN A C 1
ATOM 685 O O . ASN A 1 91 ? -21.082 24.326 66.666 1.00 34.94 91 ASN A O 1
ATOM 689 N N . ALA A 1 92 ? -22.845 23.794 65.315 1.00 36.81 92 ALA A N 1
ATOM 690 C CA . ALA A 1 92 ? -23.469 22.605 65.942 1.00 36.81 92 ALA A CA 1
ATOM 691 C C . ALA A 1 92 ? -24.279 22.682 67.278 1.00 36.81 92 ALA A C 1
ATOM 693 O O . ALA A 1 92 ? -23.716 22.768 68.362 1.00 36.81 92 ALA A O 1
ATOM 694 N N . ASP A 1 93 ? -25.604 22.494 67.120 1.00 35.28 93 ASP A N 1
ATOM 695 C CA . ASP A 1 93 ? -26.440 21.330 67.540 1.00 35.28 93 ASP A CA 1
ATOM 696 C C . ASP A 1 93 ? -27.114 21.212 68.944 1.00 35.28 93 ASP A C 1
ATOM 698 O O . ASP A 1 93 ? -26.618 21.698 69.959 1.00 35.28 93 ASP A O 1
ATOM 702 N N . SER A 1 94 ? -28.235 20.456 68.947 1.00 33.94 94 SER A N 1
ATOM 703 C CA . SER A 1 94 ? -29.253 20.094 69.974 1.00 33.94 94 SER A CA 1
ATOM 704 C C . SER A 1 94 ? -30.402 21.105 70.177 1.00 33.94 94 SER A C 1
ATOM 706 O O . SER A 1 94 ? -30.166 22.305 70.205 1.00 33.94 94 SER A O 1
ATOM 708 N N . GLY A 1 95 ? -31.687 20.757 70.335 1.00 32.66 95 GLY A N 1
ATOM 709 C CA . GLY A 1 95 ? -32.434 19.496 70.430 1.00 32.66 95 GLY A CA 1
ATOM 710 C C . GLY A 1 95 ? -33.830 19.777 71.049 1.00 32.66 95 GLY A C 1
ATOM 711 O O . GLY A 1 95 ? -33.937 20.640 71.913 1.00 32.66 95 GLY A O 1
ATOM 712 N N . ASP A 1 96 ? -34.849 19.043 70.584 1.00 34.59 96 ASP A N 1
ATOM 713 C CA . ASP A 1 96 ? -36.153 18.680 71.193 1.00 34.59 96 ASP A CA 1
ATOM 714 C C . ASP A 1 96 ? -37.349 19.650 71.449 1.00 34.59 96 ASP A C 1
ATOM 716 O O . ASP A 1 96 ? -37.322 20.581 72.246 1.00 34.59 96 ASP A O 1
ATOM 720 N N . GLU A 1 97 ? -38.458 19.248 70.796 1.00 35.69 97 GLU A N 1
ATOM 721 C CA . GLU A 1 97 ? -39.821 18.927 71.288 1.00 35.69 97 GLU A CA 1
ATOM 722 C C . GLU A 1 97 ? -40.866 19.981 71.764 1.00 35.69 97 GLU A C 1
ATOM 724 O O . GLU A 1 97 ? -40.896 20.422 72.906 1.00 35.69 97 GLU A O 1
ATOM 729 N N . ASN A 1 98 ? -41.882 20.152 70.892 1.00 33.78 98 ASN A N 1
ATOM 730 C CA . ASN A 1 98 ? -43.289 19.687 71.026 1.00 33.78 98 ASN A CA 1
ATOM 731 C C . ASN A 1 98 ? -44.416 20.571 71.643 1.00 33.78 98 ASN A C 1
ATOM 733 O O . ASN A 1 98 ? -44.254 21.334 72.591 1.00 33.78 98 ASN A O 1
ATOM 737 N N . THR A 1 99 ? -45.626 20.276 71.128 1.00 32.28 99 THR A N 1
ATOM 738 C CA . THR A 1 99 ? -47.015 20.681 71.455 1.00 32.28 99 THR A CA 1
ATOM 739 C C . THR A 1 99 ? -47.487 21.993 70.809 1.00 32.28 99 THR A C 1
ATOM 741 O O . THR A 1 99 ? -46.817 23.007 70.899 1.00 32.28 99 THR A O 1
ATOM 744 N N . GLY A 1 100 ? -48.625 22.113 70.120 1.00 30.05 100 GLY A N 1
ATOM 745 C CA . GLY A 1 100 ? -49.757 21.239 69.808 1.00 30.05 100 GLY A CA 1
ATOM 746 C C . GLY A 1 100 ? -50.987 22.126 69.522 1.00 30.05 100 GLY A C 1
ATOM 747 O O . GLY A 1 100 ? -51.085 23.206 70.098 1.00 30.05 100 GLY A O 1
ATOM 748 N N . THR A 1 101 ? -51.914 21.654 68.678 1.00 32.44 101 THR A N 1
ATOM 749 C CA . THR A 1 101 ? -53.386 21.892 68.634 1.00 32.44 101 THR A CA 1
ATOM 750 C C . THR A 1 101 ? -54.008 22.267 67.281 1.00 32.44 101 THR A C 1
ATOM 752 O O . THR A 1 101 ? -53.467 23.006 66.466 1.00 32.44 101 THR A O 1
ATOM 755 N N . ASP A 1 102 ? -55.176 21.647 67.105 1.00 31.25 102 ASP A N 1
ATOM 756 C CA . ASP A 1 102 ? -56.073 21.490 65.965 1.00 31.25 102 ASP A CA 1
ATOM 757 C C . ASP A 1 102 ? -56.743 22.760 65.412 1.00 31.25 102 ASP A C 1
ATOM 759 O O . ASP A 1 102 ? -56.981 23.729 66.129 1.00 31.25 102 ASP A O 1
ATOM 763 N N . GLY A 1 103 ? -57.234 22.678 64.168 1.00 30.27 103 GLY A N 1
ATOM 764 C CA . GLY A 1 103 ? -58.250 23.607 63.662 1.00 30.27 103 GLY A CA 1
ATOM 765 C C . GLY A 1 103 ? -58.700 23.349 62.223 1.00 30.27 103 GLY A C 1
ATOM 766 O O . GLY A 1 103 ? -58.007 23.684 61.273 1.00 30.27 103 GLY A O 1
ATOM 767 N N . LYS A 1 104 ? -59.891 22.762 62.069 1.00 31.56 104 LYS A N 1
ATOM 768 C CA . LYS A 1 104 ? -60.580 22.430 60.810 1.00 31.56 104 LYS A CA 1
ATOM 769 C C . LYS A 1 104 ? -61.061 23.657 60.007 1.00 31.56 104 LYS A C 1
ATOM 771 O O . LYS A 1 104 ? -61.752 24.507 60.546 1.00 31.56 104 LYS A O 1
ATOM 776 N N . ASN A 1 105 ? -60.823 23.593 58.695 1.00 31.28 105 ASN A N 1
ATOM 777 C CA . ASN A 1 105 ? -61.779 23.653 57.570 1.00 31.28 105 ASN A CA 1
ATOM 778 C C . ASN A 1 105 ? -62.826 24.795 57.451 1.00 31.28 105 ASN A C 1
ATOM 780 O O . ASN A 1 105 ? -63.859 24.767 58.113 1.00 31.28 105 ASN A O 1
ATOM 784 N N . SER A 1 106 ? -62.639 25.652 56.439 1.00 28.78 106 SER A N 1
ATOM 785 C CA . SER A 1 106 ? -63.658 26.224 55.525 1.00 28.78 106 SER A CA 1
ATOM 786 C C . SER A 1 106 ? -62.879 26.993 54.442 1.00 28.78 106 SER A C 1
ATOM 788 O O . SER A 1 106 ? -62.044 27.811 54.796 1.00 28.78 106 SER A O 1
ATOM 790 N N . GLY A 1 107 ? -62.977 26.769 53.135 1.00 34.25 107 GLY A N 1
ATOM 791 C CA . GLY A 1 107 ? -64.163 26.486 52.346 1.00 34.25 107 GLY A CA 1
ATOM 792 C C . GLY A 1 107 ? -64.494 27.707 51.486 1.00 34.25 107 GLY A C 1
ATOM 793 O O . GLY A 1 107 ? -65.562 28.269 51.666 1.00 34.25 107 GLY A O 1
ATOM 794 N N . GLU A 1 108 ? -63.609 28.107 50.565 1.00 30.64 108 GLU A N 1
ATOM 795 C CA . GLU A 1 108 ? -63.954 29.014 49.463 1.00 30.64 108 GLU A CA 1
ATOM 796 C C . GLU A 1 108 ? -63.341 28.501 48.158 1.00 30.64 108 GLU A C 1
ATOM 798 O O . GLU A 1 108 ? -62.137 28.291 48.037 1.00 30.64 108 GLU A O 1
ATOM 803 N N . LYS A 1 109 ? -64.228 28.246 47.194 1.00 37.16 109 LYS A N 1
ATOM 804 C CA . LYS A 1 109 ? -63.895 27.956 45.805 1.00 37.16 109 LYS A CA 1
ATOM 805 C C . LYS A 1 109 ? -63.258 29.207 45.201 1.00 37.16 109 LYS A C 1
ATOM 807 O O . LYS A 1 109 ? -63.935 30.226 45.101 1.00 37.16 109 LYS A O 1
ATOM 812 N N . GLN A 1 110 ? -62.016 29.107 44.744 1.00 30.80 110 GLN A N 1
ATOM 813 C CA . GLN A 1 110 ? -61.549 29.941 43.643 1.00 30.80 110 GLN A CA 1
ATOM 814 C C . GLN A 1 110 ? -61.632 29.097 42.378 1.00 30.80 110 GLN A C 1
ATOM 816 O O . GLN A 1 110 ? -61.027 28.033 42.284 1.00 30.80 110 GLN A O 1
ATOM 821 N N . GLU A 1 111 ? -62.477 29.547 41.453 1.00 34.41 111 GLU A N 1
ATOM 822 C CA . GLU A 1 111 ? -62.453 29.118 40.062 1.00 34.41 111 GLU A CA 1
ATOM 823 C C . GLU A 1 111 ? -61.035 29.342 39.528 1.00 34.41 111 GLU A C 1
ATOM 825 O O . GLU A 1 111 ? -60.578 30.481 39.422 1.00 34.41 111 GLU A O 1
ATOM 830 N N . GLU A 1 112 ? -60.324 28.256 39.221 1.00 33.94 112 GLU A N 1
ATOM 831 C CA . GLU A 1 112 ? -59.158 28.332 38.351 1.00 33.94 112 GLU A CA 1
ATOM 832 C C . GLU A 1 112 ? -59.644 28.844 36.998 1.00 33.94 112 GLU A C 1
ATOM 834 O O . GLU A 1 112 ? -60.422 28.192 36.297 1.00 33.94 112 GLU A O 1
ATOM 839 N N . ALA A 1 113 ? -59.213 30.058 36.660 1.00 31.11 113 ALA A N 1
ATOM 840 C CA . ALA A 1 113 ? -59.341 30.592 35.323 1.00 31.11 113 ALA A CA 1
ATOM 841 C C . ALA A 1 113 ? -58.679 29.601 34.361 1.00 31.11 113 ALA A C 1
ATOM 843 O O . ALA A 1 113 ? -57.460 29.428 34.374 1.00 31.11 113 ALA A O 1
ATOM 844 N N . VAL A 1 114 ? -59.493 28.945 33.535 1.00 35.84 114 VAL A N 1
ATOM 845 C CA . VAL A 1 114 ? -59.013 28.212 32.367 1.00 35.84 114 VAL A CA 1
ATOM 846 C C . VAL A 1 114 ? -58.265 29.236 31.517 1.00 35.84 114 VAL A C 1
ATOM 848 O O . VAL A 1 114 ? -58.885 30.130 30.942 1.00 35.84 114 VAL A O 1
ATOM 851 N N . GLN A 1 115 ? -56.931 29.158 31.497 1.00 36.03 115 GLN A N 1
ATOM 852 C CA . GLN A 1 115 ? -56.133 29.858 30.498 1.00 36.03 115 GLN A CA 1
ATOM 853 C C . GLN A 1 115 ? -56.684 29.436 29.139 1.00 36.03 115 GLN A C 1
ATOM 855 O O . GLN A 1 115 ? -56.681 28.248 28.814 1.00 36.03 115 GLN A O 1
ATOM 860 N N . GLU A 1 116 ? -57.199 30.396 28.367 1.00 42.88 116 GLU A N 1
ATOM 861 C CA . GLU A 1 116 ? -57.470 30.150 26.955 1.00 42.88 116 GLU A CA 1
ATOM 862 C C . GLU A 1 116 ? -56.195 29.552 26.345 1.00 42.88 116 GLU A C 1
ATOM 864 O O . GLU A 1 116 ? -55.110 30.100 26.583 1.00 42.88 116 GLU A O 1
ATOM 869 N N . PRO A 1 117 ? -56.277 28.426 25.613 1.00 45.34 117 PRO A N 1
ATOM 870 C CA . PRO A 1 117 ? -55.105 27.882 24.955 1.00 45.34 117 PRO A CA 1
ATOM 871 C C . PRO A 1 117 ? -54.591 28.963 24.006 1.00 45.34 117 PRO A C 1
ATOM 873 O O . PRO A 1 117 ? -55.273 29.338 23.051 1.00 45.34 117 PRO A O 1
ATOM 876 N N . GLY A 1 118 ? -53.419 29.520 24.324 1.00 54.22 118 GLY A N 1
ATOM 877 C CA . GLY A 1 118 ? -52.779 30.526 23.488 1.00 54.22 118 GLY A CA 1
ATOM 878 C C . GLY A 1 118 ? -52.691 30.012 22.054 1.00 54.22 118 GLY A C 1
ATOM 879 O O . GLY A 1 118 ? -52.456 28.821 21.838 1.00 54.22 118 GLY A O 1
ATOM 880 N N . LEU A 1 119 ? -52.921 30.899 21.083 1.00 56.53 119 LEU A N 1
ATOM 881 C CA . LEU A 1 119 ? -52.913 30.550 19.661 1.00 56.53 119 LEU A CA 1
ATOM 882 C C . LEU A 1 119 ? -51.651 29.732 19.315 1.00 56.53 119 LEU A C 1
ATOM 884 O O . LEU A 1 119 ? -50.556 30.103 19.756 1.00 56.53 119 LEU A O 1
ATOM 888 N N . PRO A 1 120 ? -51.782 28.621 18.565 1.00 63.91 120 PRO A N 1
ATOM 889 C CA . PRO A 1 120 ? -50.658 27.735 18.296 1.00 63.91 120 PRO A CA 1
ATOM 890 C C . PRO A 1 120 ? -49.560 28.463 17.512 1.00 63.91 120 PRO A C 1
ATOM 892 O O . PRO A 1 120 ? -49.823 29.342 16.684 1.00 63.91 120 PRO A O 1
ATOM 895 N N . GLY A 1 121 ? -48.311 28.103 17.796 1.00 67.81 121 GLY A N 1
ATOM 896 C CA . GLY A 1 121 ? -47.170 28.469 16.963 1.00 67.81 121 GLY A CA 1
ATOM 897 C C . GLY A 1 121 ? -46.941 27.412 15.886 1.00 67.81 121 GLY A C 1
ATOM 898 O O . GLY A 1 121 ? -47.380 26.269 16.022 1.00 67.81 121 GLY A O 1
ATOM 899 N N . LYS A 1 122 ? -46.232 27.789 14.821 1.00 76.81 122 LYS A N 1
ATOM 900 C CA . LYS A 1 122 ? -45.839 26.870 13.749 1.00 76.81 122 LYS A CA 1
ATOM 901 C C . LYS A 1 122 ? -44.387 26.468 13.922 1.00 76.81 122 LYS A C 1
ATOM 903 O O . LYS A 1 122 ? -43.523 27.327 14.083 1.00 76.81 122 LYS A O 1
ATOM 908 N N . LEU A 1 123 ? -44.111 25.175 13.867 1.00 72.62 123 LEU A N 1
ATOM 909 C CA . LEU A 1 123 ? -42.760 24.640 13.928 1.00 72.62 123 LEU A CA 1
ATOM 910 C C . LEU A 1 123 ? -42.434 23.940 12.613 1.00 72.62 123 LEU A C 1
ATOM 912 O O . LEU A 1 123 ? -43.152 23.030 12.208 1.00 72.62 123 LEU A O 1
ATOM 916 N N . PHE A 1 124 ? -41.344 24.353 11.974 1.00 74.94 124 PHE A N 1
ATOM 917 C CA . PHE A 1 124 ? -40.786 23.685 10.807 1.00 74.94 124 PHE A CA 1
ATOM 918 C C . PHE A 1 124 ? -39.550 22.884 11.220 1.00 74.94 124 PHE A C 1
ATOM 920 O O . PHE A 1 124 ? -38.584 23.451 11.733 1.00 74.94 124 PHE A O 1
ATOM 927 N N . ILE A 1 125 ? -39.597 21.565 11.033 1.00 70.38 125 ILE A N 1
ATOM 928 C CA . ILE A 1 125 ? -38.565 20.626 11.481 1.00 70.38 125 ILE A CA 1
ATOM 929 C C . ILE A 1 125 ? -37.879 20.009 10.274 1.00 70.38 125 ILE A C 1
ATOM 931 O O . ILE A 1 125 ? -38.527 19.350 9.458 1.00 70.38 125 ILE A O 1
ATOM 935 N N . THR A 1 126 ? -36.558 20.125 10.223 1.00 63.88 126 THR A N 1
ATOM 936 C CA . THR A 1 126 ? -35.715 19.338 9.320 1.00 63.88 126 THR A CA 1
ATOM 937 C C . THR A 1 126 ? -34.859 18.370 10.128 1.00 63.88 126 THR A C 1
ATOM 939 O O . THR A 1 126 ? -34.271 18.740 11.145 1.00 63.88 126 THR A O 1
ATOM 942 N N . VAL A 1 127 ? -34.766 17.127 9.665 1.00 59.00 127 VAL A N 1
ATOM 943 C CA . VAL A 1 127 ? -33.799 16.143 10.167 1.00 59.00 127 VAL A CA 1
ATOM 944 C C . VAL A 1 127 ? -32.763 15.972 9.066 1.00 59.00 127 VAL A C 1
ATOM 946 O O . VAL A 1 127 ? -33.152 15.793 7.913 1.00 59.00 127 VAL A O 1
ATOM 949 N N . SER A 1 128 ? -31.471 16.081 9.388 1.00 55.88 128 SER A N 1
ATOM 950 C CA . SER A 1 128 ? -30.412 15.979 8.375 1.00 55.88 128 SER A CA 1
ATOM 951 C C . SER A 1 128 ? -30.550 14.668 7.581 1.00 55.88 128 SER A C 1
ATOM 953 O O . SER A 1 128 ? -30.558 13.594 8.195 1.00 55.88 128 SER A O 1
ATOM 955 N N . PRO A 1 129 ? -30.686 14.729 6.244 1.00 51.34 129 PRO A N 1
ATOM 956 C CA . PRO A 1 129 ? -30.877 13.541 5.431 1.00 51.34 129 PRO A CA 1
ATOM 957 C C . PRO A 1 129 ? -29.533 12.846 5.257 1.00 51.34 129 PRO A C 1
ATOM 959 O O . PRO A 1 129 ? -28.589 13.482 4.809 1.00 51.34 129 PRO A O 1
ATOM 962 N N . GLU A 1 130 ? -29.453 11.564 5.608 1.00 52.88 130 GLU A N 1
ATOM 963 C CA . GLU A 1 130 ? -28.538 10.597 4.985 1.00 52.88 130 GLU A CA 1
ATOM 964 C C . GLU A 1 130 ? -28.821 9.174 5.517 1.00 52.88 130 GLU A C 1
ATOM 966 O O . GLU A 1 130 ? -28.950 8.955 6.717 1.00 52.88 130 GLU A O 1
ATOM 971 N N . GLU A 1 131 ? -28.941 8.210 4.596 1.00 58.34 131 GLU A N 1
ATOM 972 C CA . GLU A 1 131 ? -28.881 6.741 4.786 1.00 58.34 131 GLU A CA 1
ATOM 973 C C . GLU A 1 131 ? -29.944 6.012 5.649 1.00 58.34 131 GLU A C 1
ATOM 975 O O . GLU A 1 131 ? -29.892 4.786 5.750 1.00 58.34 131 GLU A O 1
ATOM 980 N N . PHE A 1 132 ? -30.939 6.687 6.234 1.00 67.50 132 PHE A N 1
ATOM 981 C CA . PHE A 1 132 ? -31.982 6.024 7.042 1.00 67.50 132 PHE A CA 1
ATOM 982 C C . PHE A 1 132 ? -33.214 5.592 6.230 1.00 67.50 132 PHE A C 1
ATOM 984 O O . PHE A 1 132 ? -33.462 6.069 5.129 1.00 67.50 132 PHE A O 1
ATOM 991 N N . THR A 1 133 ? -34.019 4.677 6.775 1.00 67.81 133 THR A N 1
ATOM 992 C CA . THR A 1 133 ? -35.272 4.210 6.146 1.00 67.81 133 THR A CA 1
ATOM 993 C C . THR A 1 133 ? -36.492 5.020 6.549 1.00 67.81 133 THR A C 1
ATOM 995 O O . THR A 1 133 ? -37.440 5.122 5.776 1.00 67.81 133 THR A O 1
ATOM 998 N N . HIS A 1 134 ? -36.492 5.549 7.770 1.00 76.62 134 HIS A N 1
ATOM 999 C CA . HIS A 1 134 ? -37.484 6.481 8.292 1.00 76.62 134 HIS A CA 1
ATOM 1000 C C . HIS A 1 134 ? -36.994 7.083 9.612 1.00 76.62 134 HIS A C 1
ATOM 1002 O O . HIS A 1 134 ? -36.038 6.590 10.220 1.00 76.62 134 HIS A O 1
ATOM 1008 N N . TYR A 1 135 ? -37.716 8.094 10.083 1.00 81.50 135 TYR A N 1
ATOM 1009 C CA . TYR A 1 135 ? -37.538 8.698 11.400 1.00 81.50 135 TYR A CA 1
ATOM 1010 C C . TYR A 1 135 ? -38.824 8.588 12.216 1.00 81.50 135 TYR A C 1
ATOM 1012 O O . TYR A 1 135 ? -39.909 8.596 11.636 1.00 81.50 135 TYR A O 1
ATOM 1020 N N . THR A 1 136 ? -38.718 8.526 13.539 1.00 85.56 136 THR A N 1
ATOM 1021 C CA . THR A 1 136 ? -39.827 8.801 14.459 1.00 85.56 136 THR A CA 1
ATOM 1022 C C . THR A 1 136 ? -39.521 10.062 15.255 1.00 85.56 136 THR A C 1
ATOM 1024 O O . THR A 1 136 ? -38.412 10.201 15.771 1.00 85.56 136 THR A O 1
ATOM 1027 N N . LEU A 1 137 ? -40.481 10.980 15.350 1.00 85.50 137 LEU A N 1
ATOM 1028 C CA . LEU A 1 137 ? -40.387 12.182 16.177 1.00 85.50 137 LEU A CA 1
ATOM 1029 C C . LEU A 1 137 ? -41.313 12.062 17.383 1.00 85.50 137 LEU A C 1
ATOM 1031 O O . LEU A 1 137 ? -42.510 11.873 17.187 1.00 85.50 137 LEU A O 1
ATOM 1035 N N . SER A 1 138 ? -40.770 12.246 18.583 1.00 87.56 138 SER A N 1
ATOM 1036 C CA . SER A 1 138 ? -41.514 12.311 19.843 1.00 87.56 138 SER A CA 1
ATOM 1037 C C . SER A 1 138 ? -41.424 13.719 20.426 1.00 87.56 138 SER A C 1
ATOM 1039 O O . SER A 1 138 ? -40.361 14.344 20.386 1.00 87.56 138 SER A O 1
ATOM 1041 N N . PHE A 1 139 ? -42.521 14.214 20.996 1.00 88.31 139 PHE A N 1
ATOM 1042 C CA . PHE A 1 139 ? -42.633 15.592 21.476 1.00 88.31 139 PHE A CA 1
ATOM 1043 C C . PHE A 1 139 ? -43.067 15.618 22.940 1.00 88.31 139 PHE A C 1
ATOM 1045 O O . PHE A 1 139 ? -44.081 15.021 23.298 1.00 88.31 139 PHE A O 1
ATOM 1052 N N . LEU A 1 140 ? -42.320 16.343 23.772 1.00 88.31 140 LEU A N 1
ATOM 1053 C CA . LEU A 1 140 ? -42.607 16.534 25.191 1.00 88.31 140 LEU A CA 1
ATOM 1054 C C . LEU A 1 140 ? -42.644 18.026 25.524 1.00 88.31 140 LEU A C 1
ATOM 1056 O O . LEU A 1 140 ? -41.632 18.725 25.424 1.00 88.31 140 LEU A O 1
ATOM 1060 N N . HIS A 1 141 ? -43.804 18.512 25.945 1.00 88.31 141 HIS A N 1
ATOM 1061 C CA . HIS A 1 141 ? -43.983 19.876 26.417 1.00 88.31 141 HIS A CA 1
ATOM 1062 C C . HIS A 1 141 ? -43.565 20.012 27.887 1.00 88.31 141 HIS A C 1
ATOM 1064 O O . HIS A 1 141 ? -43.687 19.077 28.678 1.00 88.31 141 HIS A O 1
ATOM 1070 N N . GLN A 1 142 ? -43.126 21.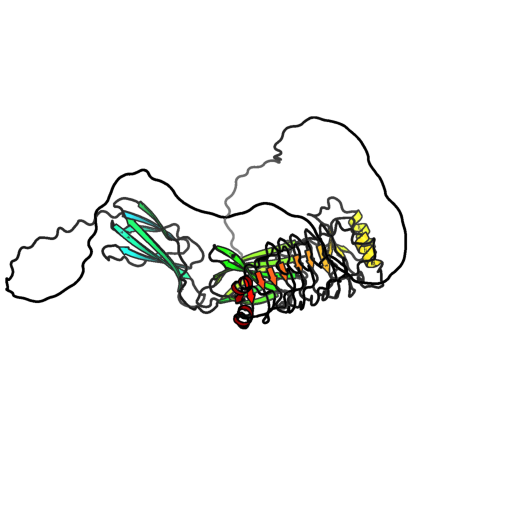206 28.291 1.00 84.62 142 GLN A N 1
ATOM 1071 C CA . GLN A 1 142 ? -42.728 21.502 29.676 1.00 84.62 142 GLN A CA 1
ATOM 1072 C C . GLN A 1 142 ? -43.824 21.261 30.738 1.00 84.62 142 GLN A C 1
ATOM 1074 O O . GLN A 1 142 ? -43.497 21.082 31.908 1.00 84.62 142 GLN A O 1
ATOM 1079 N N . SER A 1 143 ? -45.110 21.254 30.358 1.00 80.50 143 SER A N 1
ATOM 1080 C CA . SER A 1 143 ? -46.231 20.904 31.255 1.00 80.50 143 SER A CA 1
ATOM 1081 C C . SER A 1 143 ? -46.380 19.396 31.488 1.00 80.50 143 SER A C 1
ATOM 1083 O O . SER A 1 143 ? -47.182 18.993 32.327 1.00 80.50 143 SER A O 1
ATOM 1085 N N . GLY A 1 144 ? -45.628 18.567 30.757 1.00 76.50 144 GLY A N 1
ATOM 1086 C CA . GLY A 1 144 ? -45.768 17.110 30.737 1.00 76.50 144 GLY A CA 1
ATOM 1087 C C . GLY A 1 144 ? -46.673 16.581 29.620 1.00 76.50 144 GLY A C 1
ATOM 1088 O O . GLY A 1 144 ? -46.808 15.365 29.492 1.00 76.50 144 GLY A O 1
ATOM 1089 N N . ASP A 1 145 ? -47.262 17.456 28.800 1.00 76.00 145 ASP A N 1
ATOM 1090 C CA . ASP A 1 145 ? -48.067 17.043 27.647 1.00 76.00 145 ASP A CA 1
ATOM 1091 C C . ASP A 1 145 ? -47.186 16.421 26.555 1.00 76.00 145 ASP A C 1
ATOM 1093 O O . ASP A 1 145 ? -46.070 16.875 26.294 1.00 76.00 145 ASP A O 1
ATOM 1097 N N . THR A 1 146 ? -47.698 15.384 25.894 1.00 76.12 146 THR A N 1
ATOM 1098 C CA . THR A 1 146 ? -47.027 14.706 24.775 1.00 76.12 146 THR A CA 1
ATOM 1099 C C . THR A 1 146 ? -47.931 14.699 23.549 1.00 76.12 146 THR A C 1
ATOM 1101 O O . THR A 1 146 ? -49.154 14.786 23.675 1.00 76.12 146 THR A O 1
ATOM 1104 N N . THR A 1 147 ? -47.338 14.617 22.359 1.00 73.75 147 THR A N 1
ATOM 1105 C CA . THR A 1 147 ? -48.081 14.352 21.117 1.00 73.75 147 THR A CA 1
ATOM 1106 C C . THR A 1 147 ? -47.742 12.963 20.593 1.00 73.75 147 THR A C 1
ATOM 1108 O O . THR A 1 147 ? -46.716 12.398 20.967 1.00 73.75 147 THR A O 1
ATOM 1111 N N . ASP A 1 148 ? -48.584 12.433 19.704 1.00 73.81 148 ASP A N 1
ATOM 1112 C CA . ASP A 1 148 ? -48.320 11.160 19.034 1.00 73.81 148 ASP A CA 1
ATOM 1113 C C . ASP A 1 148 ? -46.987 11.189 18.271 1.00 73.81 148 ASP A C 1
ATOM 1115 O O . ASP A 1 148 ? -46.612 12.209 17.679 1.00 73.81 148 ASP A O 1
ATOM 1119 N N . ASP A 1 149 ? -46.299 10.047 18.264 1.00 76.56 149 ASP A N 1
ATOM 1120 C CA . ASP A 1 149 ? -45.054 9.886 17.523 1.00 76.56 149 ASP A CA 1
ATOM 1121 C C . ASP A 1 149 ? -45.306 9.983 16.014 1.00 76.56 149 ASP A C 1
ATOM 1123 O O . ASP A 1 149 ? -46.160 9.285 15.457 1.00 76.56 149 ASP A O 1
ATOM 1127 N N . LEU A 1 150 ? -44.522 10.811 15.320 1.00 79.62 150 LEU A N 1
ATOM 1128 C CA . LEU A 1 150 ? -44.660 10.987 13.875 1.00 79.62 150 LEU A CA 1
ATOM 1129 C C . LEU A 1 150 ? -43.604 10.204 13.103 1.00 79.62 150 LEU A C 1
ATOM 1131 O O . LEU A 1 150 ? -42.409 10.418 13.299 1.00 79.62 150 LEU A O 1
ATOM 1135 N N . LYS A 1 151 ? -44.037 9.350 12.168 1.00 78.31 151 LYS A N 1
ATOM 1136 C CA . LYS A 1 151 ? -43.140 8.617 11.266 1.00 78.31 151 LYS A CA 1
ATOM 1137 C C . LYS A 1 151 ? -42.888 9.410 9.982 1.00 78.31 151 LYS A C 1
ATOM 1139 O O . LYS A 1 151 ? -43.831 9.702 9.251 1.00 78.31 151 LYS A O 1
ATOM 1144 N N . LEU A 1 152 ? -41.627 9.714 9.685 1.00 73.81 152 LEU A N 1
ATOM 1145 C CA . LEU A 1 152 ? -41.221 10.498 8.515 1.00 73.81 152 LEU A CA 1
ATOM 1146 C C . LEU A 1 152 ? -40.398 9.667 7.521 1.00 73.81 152 LEU A C 1
ATOM 1148 O O . LEU A 1 152 ? -39.553 8.882 7.959 1.00 73.81 152 LEU A O 1
ATOM 1152 N N . PRO A 1 153 ? -40.608 9.833 6.199 1.00 65.31 153 PRO A N 1
ATOM 1153 C CA . PRO A 1 153 ? -39.749 9.233 5.183 1.00 65.31 153 PRO A CA 1
ATOM 1154 C C . PRO A 1 153 ? -38.347 9.876 5.195 1.00 65.31 153 PRO A C 1
ATOM 1156 O O . PRO A 1 153 ? -38.180 10.975 5.727 1.00 65.31 153 PRO A O 1
ATOM 1159 N N . PRO A 1 154 ? -37.335 9.217 4.606 1.00 60.19 154 PRO A N 1
ATOM 1160 C CA . PRO A 1 154 ? -35.951 9.685 4.659 1.00 60.19 154 PRO A CA 1
ATOM 1161 C C . PRO A 1 154 ? -35.683 10.926 3.799 1.00 60.19 154 PRO A C 1
ATOM 1163 O O . PRO A 1 154 ? -34.765 11.689 4.074 1.00 60.19 154 PRO A O 1
ATOM 1166 N N . GLU A 1 155 ? -36.527 11.162 2.797 1.00 60.41 155 GLU A N 1
ATOM 1167 C CA . GLU A 1 155 ? -36.432 12.257 1.824 1.00 60.41 155 GLU A CA 1
ATOM 1168 C C . GLU A 1 155 ? -37.151 13.531 2.306 1.00 60.41 155 GLU A C 1
ATOM 1170 O O . GLU A 1 155 ? -37.784 14.235 1.524 1.00 60.41 155 GLU A O 1
ATOM 1175 N N . ASN A 1 156 ? -37.160 13.795 3.615 1.00 59.97 156 ASN A N 1
ATOM 1176 C CA . ASN A 1 156 ? -38.020 14.839 4.161 1.00 59.97 156 ASN A CA 1
ATOM 1177 C C . ASN A 1 156 ? -37.503 16.250 3.813 1.00 59.97 156 ASN A C 1
ATOM 1179 O O . ASN A 1 156 ? -36.489 16.692 4.345 1.00 59.97 156 ASN A O 1
ATOM 1183 N N . GLU A 1 157 ? -38.257 16.987 2.992 1.00 60.97 157 GLU A N 1
ATOM 1184 C CA . GLU A 1 157 ? -38.041 18.418 2.699 1.00 60.97 157 GLU A CA 1
ATOM 1185 C C . GLU A 1 157 ? -38.376 19.340 3.893 1.00 60.97 157 GLU A C 1
ATOM 1187 O O . GLU A 1 157 ? -38.198 20.554 3.816 1.00 60.97 157 GLU A O 1
ATOM 1192 N N . GLY A 1 158 ? -38.833 18.763 5.008 1.00 64.75 158 GLY A N 1
ATOM 1193 C CA . GLY A 1 158 ? -39.150 19.434 6.263 1.00 64.75 158 GLY A CA 1
ATOM 1194 C C . GLY A 1 158 ? -40.632 19.313 6.622 1.00 64.75 158 GLY A C 1
ATOM 1195 O O . GLY A 1 158 ? -41.514 19.337 5.765 1.00 64.75 158 GLY A O 1
ATOM 1196 N N . LEU A 1 159 ? -40.919 19.156 7.914 1.00 76.19 159 LEU A N 1
ATOM 1197 C CA . LEU A 1 159 ? -42.266 18.949 8.448 1.00 76.19 159 LEU A CA 1
ATOM 1198 C C . LEU A 1 159 ? -42.767 20.220 9.145 1.00 76.19 159 LEU A C 1
ATOM 1200 O O . LEU A 1 159 ? -42.111 20.710 10.057 1.00 76.19 159 LEU A O 1
ATOM 1204 N N . MET A 1 160 ? -43.954 20.706 8.772 1.00 80.44 160 MET A N 1
ATOM 1205 C CA . MET A 1 160 ? -44.634 21.810 9.461 1.00 80.44 160 MET A CA 1
ATOM 1206 C C . MET A 1 160 ? -45.681 21.269 10.446 1.00 80.44 160 MET A C 1
ATOM 1208 O O . MET A 1 160 ? -46.565 20.516 10.038 1.00 80.44 160 MET A O 1
ATOM 1212 N N . LEU A 1 161 ? -45.615 21.678 11.714 1.00 82.62 161 LEU A N 1
ATOM 1213 C CA . LEU A 1 161 ? -46.556 21.295 12.773 1.00 82.62 161 LEU A CA 1
ATOM 1214 C C . LEU A 1 161 ? -47.124 22.523 13.489 1.00 82.62 161 LEU A C 1
ATOM 1216 O O . LEU A 1 161 ? -46.406 23.493 13.724 1.00 82.62 161 LEU A O 1
ATOM 1220 N N . ASP A 1 162 ? -48.394 22.445 13.883 1.00 82.50 162 ASP A N 1
ATOM 1221 C CA . ASP A 1 162 ? -49.017 23.401 14.800 1.00 82.50 162 ASP A CA 1
ATOM 1222 C C . ASP A 1 162 ? -48.868 22.866 16.235 1.00 82.50 162 ASP A C 1
ATOM 1224 O O . ASP A 1 162 ? -49.420 21.817 16.571 1.00 82.50 162 ASP A O 1
ATOM 1228 N N . LEU A 1 163 ? -48.110 23.567 17.082 1.00 82.50 163 LEU A N 1
ATOM 1229 C CA . LEU A 1 163 ? -47.866 23.183 18.478 1.00 82.50 163 LEU A CA 1
ATOM 1230 C C . LEU A 1 163 ? -48.336 24.283 19.434 1.00 82.50 163 LEU A C 1
ATOM 1232 O O . LEU A 1 163 ? -48.296 25.476 19.114 1.00 82.50 163 LEU A O 1
ATOM 1236 N N . ALA A 1 164 ? -48.761 23.885 20.635 1.00 83.31 164 ALA A N 1
ATOM 1237 C CA . ALA A 1 164 ? -49.078 24.836 21.694 1.00 83.31 164 ALA A CA 1
ATOM 1238 C C . ALA A 1 164 ? -47.845 25.688 22.036 1.00 83.31 164 ALA A C 1
ATOM 1240 O O . ALA A 1 164 ? -46.707 25.210 22.001 1.00 83.31 164 ALA A O 1
ATOM 1241 N N . ALA A 1 165 ? -48.073 26.957 22.365 1.00 81.94 165 ALA A N 1
ATOM 1242 C CA . ALA A 1 165 ? -46.997 27.851 22.761 1.00 81.94 165 ALA A CA 1
ATOM 1243 C C . ALA A 1 165 ? -46.333 27.381 24.062 1.00 81.94 165 ALA A C 1
ATOM 1245 O O . ALA A 1 165 ? -47.013 27.068 25.037 1.00 81.94 165 ALA A O 1
ATOM 1246 N N . GLY A 1 166 ? -45.002 27.385 24.084 1.00 85.50 166 GLY A N 1
ATOM 1247 C CA . GLY A 1 166 ? -44.224 26.905 25.221 1.00 85.50 166 GLY A CA 1
ATOM 1248 C C . GLY A 1 166 ? -42.935 26.204 24.808 1.00 85.50 166 GLY A C 1
ATOM 1249 O O . GLY A 1 166 ? -42.580 26.164 23.628 1.00 85.50 166 GLY A O 1
ATOM 1250 N N . LEU A 1 167 ? -42.196 25.712 25.801 1.00 86.69 167 LEU A N 1
ATOM 1251 C CA . LEU A 1 167 ? -40.943 25.000 25.578 1.00 86.69 167 LEU A CA 1
ATOM 1252 C C . LEU A 1 167 ? -41.233 23.527 25.280 1.00 86.69 167 LEU A C 1
ATOM 1254 O O . LEU A 1 167 ? -41.859 22.832 26.086 1.00 86.69 167 LEU A O 1
ATOM 1258 N N . TRP A 1 168 ? -40.740 23.061 24.139 1.00 89.06 168 TRP A N 1
ATOM 1259 C CA . TRP A 1 168 ? -40.849 21.679 23.691 1.00 89.06 168 TRP A CA 1
ATOM 1260 C C . TRP A 1 168 ? -39.476 21.029 23.637 1.00 89.06 168 TRP A C 1
ATOM 1262 O O . TRP A 1 168 ? -38.515 21.625 23.156 1.00 89.06 168 TRP A O 1
ATOM 1272 N N . THR A 1 169 ? -39.404 19.786 24.098 1.00 87.81 169 THR A N 1
ATOM 1273 C CA . THR A 1 169 ? -38.295 18.875 23.824 1.00 87.81 169 THR A CA 1
ATOM 1274 C C . THR A 1 169 ? -38.735 17.923 22.723 1.00 87.81 169 THR A C 1
ATOM 1276 O O . THR A 1 169 ? -39.780 17.284 22.841 1.00 87.81 169 THR A O 1
ATOM 1279 N N . ILE A 1 170 ? -37.954 17.848 21.652 1.00 87.75 170 ILE A N 1
ATOM 1280 C CA . ILE A 1 170 ? -38.241 17.011 20.490 1.00 87.75 170 ILE A CA 1
ATOM 1281 C C . ILE A 1 170 ? -37.120 15.998 20.363 1.00 87.75 170 ILE A C 1
ATOM 1283 O O . ILE A 1 170 ? -35.951 16.376 20.258 1.00 87.75 170 ILE A O 1
ATOM 1287 N N . THR A 1 171 ? -37.493 14.726 20.351 1.00 85.19 171 THR A N 1
ATOM 1288 C CA . THR A 1 171 ? -36.575 13.609 20.149 1.00 85.19 171 THR A CA 1
ATOM 1289 C C . THR A 1 171 ? -36.826 13.026 18.770 1.00 85.19 171 THR A C 1
ATOM 1291 O O . THR A 1 171 ? -37.942 12.619 18.463 1.00 85.19 171 THR A O 1
ATOM 1294 N N . ALA A 1 172 ? -35.792 12.969 17.939 1.00 85.06 172 ALA A N 1
ATOM 1295 C CA . ALA A 1 172 ? -35.819 12.257 16.673 1.00 85.06 172 ALA A CA 1
ATOM 1296 C C . ALA A 1 172 ? -35.067 10.937 16.823 1.00 85.06 172 ALA A C 1
ATOM 1298 O O . ALA A 1 172 ? -33.940 10.941 17.304 1.00 85.06 172 ALA A O 1
ATOM 1299 N N . VAL A 1 173 ? -35.653 9.827 16.379 1.00 80.88 173 VAL A N 1
ATOM 1300 C CA . VAL A 1 173 ? -34.983 8.524 16.289 1.00 80.88 173 VAL A CA 1
ATOM 1301 C C . VAL A 1 173 ? -34.991 8.077 14.835 1.00 80.88 173 VAL A C 1
ATOM 1303 O O . VAL A 1 173 ? -36.042 8.023 14.202 1.00 80.88 173 VAL A O 1
ATOM 1306 N N . ALA A 1 174 ? -33.822 7.768 14.291 1.00 76.62 174 ALA A N 1
ATOM 1307 C CA . ALA A 1 174 ? -33.652 7.306 12.922 1.00 76.62 174 ALA A CA 1
ATOM 1308 C C . ALA A 1 174 ? -33.503 5.786 12.873 1.00 76.62 174 ALA A C 1
ATOM 1310 O O . ALA A 1 174 ? -32.816 5.210 13.717 1.00 76.62 174 ALA A O 1
ATOM 1311 N N . TYR A 1 175 ? -34.111 5.147 11.873 1.00 74.69 175 TYR A N 1
ATOM 1312 C CA . TYR A 1 175 ? -34.160 3.689 11.750 1.00 74.69 175 TYR A CA 1
ATOM 1313 C C . TYR A 1 175 ? -33.508 3.192 10.466 1.00 74.69 175 TYR A C 1
ATOM 1315 O O . TYR A 1 175 ? -33.670 3.791 9.400 1.00 74.69 175 TYR A O 1
ATOM 1323 N N . VAL A 1 176 ? -32.872 2.027 10.539 1.00 66.88 176 VAL A N 1
ATOM 1324 C CA . VAL A 1 176 ? -32.323 1.303 9.381 1.00 66.88 176 VAL A CA 1
ATOM 1325 C C . VAL A 1 176 ? -33.043 -0.023 9.181 1.00 66.88 176 VAL A C 1
ATOM 1327 O O . VAL A 1 176 ? -33.611 -0.575 10.124 1.00 66.88 176 VAL A O 1
ATOM 1330 N N . ASN A 1 177 ? -33.061 -0.513 7.941 1.00 64.75 177 ASN A N 1
ATOM 1331 C CA . ASN A 1 177 ? -33.602 -1.829 7.626 1.00 64.75 177 ASN A CA 1
ATOM 1332 C C . ASN A 1 177 ? -32.435 -2.808 7.439 1.00 64.75 177 ASN A C 1
ATOM 1334 O O . ASN A 1 177 ? -31.724 -2.677 6.444 1.00 64.75 177 ASN A O 1
ATOM 1338 N N . PRO A 1 178 ? -32.287 -3.814 8.317 1.00 52.69 178 PRO A N 1
ATOM 1339 C CA . PRO A 1 178 ? -31.197 -4.785 8.239 1.00 52.69 178 PRO A CA 1
ATOM 1340 C C . PRO A 1 178 ? -31.358 -5.819 7.107 1.00 52.69 178 PRO A C 1
ATOM 1342 O O . PRO A 1 178 ? -30.657 -6.826 7.076 1.00 52.69 178 PRO A O 1
ATOM 1345 N N . GLY A 1 179 ? -32.317 -5.632 6.194 1.00 48.19 179 GLY A N 1
ATOM 1346 C CA . GLY A 1 179 ? -32.615 -6.537 5.081 1.00 48.19 179 GLY A CA 1
ATOM 1347 C C . GLY A 1 179 ? -33.528 -7.709 5.460 1.00 48.19 179 GLY A C 1
ATOM 1348 O O . GLY A 1 179 ? -34.282 -8.191 4.615 1.00 48.19 179 GLY A O 1
ATOM 1349 N N . THR A 1 180 ? -33.533 -8.130 6.729 1.00 45.81 180 THR A N 1
ATOM 1350 C CA . THR A 1 180 ? -34.462 -9.131 7.281 1.00 45.81 180 THR A CA 1
ATOM 1351 C C . THR A 1 180 ? -35.013 -8.687 8.636 1.00 45.81 180 THR A C 1
ATOM 1353 O O . THR A 1 180 ? -34.234 -8.453 9.555 1.00 45.81 180 THR A O 1
ATOM 1356 N N . GLY A 1 181 ? -36.340 -8.648 8.797 1.00 56.06 181 GLY A N 1
ATOM 1357 C CA . GLY A 1 181 ? -37.000 -8.294 10.064 1.00 56.06 181 GLY A CA 1
ATOM 1358 C C . GLY A 1 181 ? -37.489 -6.844 10.137 1.00 56.06 181 GLY A C 1
ATOM 1359 O O . GLY A 1 181 ? -37.569 -6.157 9.119 1.00 56.06 181 GLY A O 1
ATOM 1360 N N . ASP A 1 182 ? -37.868 -6.411 11.342 1.00 64.62 182 ASP A N 1
ATOM 1361 C CA . ASP A 1 182 ? -38.369 -5.055 11.589 1.00 64.62 182 ASP A CA 1
ATOM 1362 C C . ASP A 1 182 ? -37.220 -4.027 11.607 1.00 64.62 182 ASP A C 1
ATOM 1364 O O . ASP A 1 182 ? -36.112 -4.353 12.044 1.00 64.62 182 ASP A O 1
ATOM 1368 N N . PRO A 1 183 ? -37.455 -2.779 11.157 1.00 65.56 183 PRO A N 1
ATOM 1369 C CA . PRO A 1 183 ? -36.457 -1.718 11.235 1.00 65.56 183 PRO A CA 1
ATOM 1370 C C . PRO A 1 183 ? -35.989 -1.452 12.668 1.00 65.56 183 PRO A C 1
ATOM 1372 O O . PRO A 1 183 ? -36.789 -1.466 13.605 1.00 65.56 183 PRO A O 1
ATOM 1375 N N . ILE A 1 184 ? -34.710 -1.120 12.825 1.00 65.81 184 ILE A N 1
ATOM 1376 C CA . ILE A 1 184 ? -34.064 -0.938 14.132 1.00 65.81 184 ILE A CA 1
ATOM 1377 C C . ILE A 1 184 ? -33.565 0.503 14.328 1.00 65.81 184 ILE A C 1
ATOM 1379 O O . ILE A 1 184 ? -33.089 1.104 13.360 1.00 65.81 184 ILE A O 1
ATOM 1383 N N . PRO A 1 185 ? -33.645 1.072 15.551 1.00 70.44 185 PRO A N 1
ATOM 1384 C CA . PRO A 1 185 ? -33.089 2.391 15.858 1.00 70.44 185 PRO A CA 1
ATOM 1385 C C . PRO A 1 185 ? -31.567 2.429 15.655 1.00 70.44 185 PRO A C 1
ATOM 1387 O O . PRO A 1 185 ? -30.849 1.573 16.170 1.00 70.44 185 PRO A O 1
ATOM 1390 N N . ALA A 1 186 ? -31.063 3.439 14.947 1.00 65.88 186 ALA A N 1
ATOM 1391 C CA . ALA A 1 186 ? -29.648 3.581 14.588 1.00 65.88 186 ALA A CA 1
ATOM 1392 C C . ALA A 1 186 ? -29.022 4.914 15.035 1.00 65.88 186 ALA A C 1
ATOM 1394 O O . ALA A 1 186 ? -27.820 4.981 15.303 1.00 65.88 186 ALA A O 1
ATOM 1395 N N . ALA A 1 187 ? -29.818 5.975 15.149 1.00 70.44 187 ALA A N 1
ATOM 1396 C CA . ALA A 1 187 ? -29.374 7.274 15.645 1.00 70.44 187 ALA A CA 1
ATOM 1397 C C . ALA A 1 187 ? -30.515 7.978 16.382 1.00 70.44 187 ALA A C 1
ATOM 1399 O O . ALA A 1 187 ? -31.684 7.704 16.113 1.00 70.44 187 ALA A O 1
ATOM 1400 N N . GLN A 1 188 ? -30.178 8.877 17.300 1.00 79.94 188 GLN A N 1
ATOM 1401 C CA . GLN A 1 188 ? -31.133 9.729 17.989 1.00 79.94 188 GLN A CA 1
ATOM 1402 C C . GLN A 1 188 ? -30.601 11.156 18.120 1.00 79.94 188 GLN A C 1
ATOM 1404 O O . GLN A 1 188 ? -29.420 11.371 18.351 1.00 79.94 188 GLN A O 1
ATOM 1409 N N . GLY A 1 189 ? -31.473 12.141 17.999 1.00 78.12 189 GLY A N 1
ATOM 1410 C CA . GLY A 1 189 ? -31.152 13.543 18.230 1.00 78.12 189 GLY A CA 1
ATOM 1411 C C . GLY A 1 189 ? -32.190 14.159 19.144 1.00 78.12 189 GLY A C 1
ATOM 1412 O O . GLY A 1 189 ? -33.350 13.746 19.137 1.00 78.12 189 GLY A O 1
ATOM 1413 N N . LEU A 1 190 ? -31.778 15.145 19.929 1.00 87.12 190 LEU A N 1
ATOM 1414 C CA . LEU A 1 190 ? -32.674 15.878 20.810 1.00 87.12 190 LEU A CA 1
ATOM 1415 C C . LEU A 1 190 ? -32.466 17.374 20.622 1.00 87.12 190 LEU A C 1
ATOM 1417 O O . LEU A 1 190 ? -31.335 17.855 20.587 1.00 87.12 190 LEU A O 1
ATOM 1421 N N . VAL A 1 191 ? -33.567 18.116 20.542 1.00 86.75 191 VAL A N 1
ATOM 1422 C CA . VAL A 1 191 ? -33.547 19.579 20.526 1.00 86.75 191 V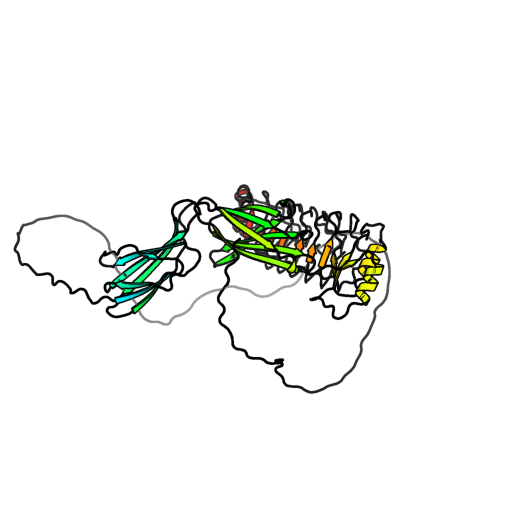AL A CA 1
ATOM 1423 C C . VAL A 1 191 ? -34.607 20.133 21.466 1.00 86.75 191 VAL A C 1
ATOM 1425 O O . VAL A 1 191 ? -35.700 19.580 21.589 1.00 86.75 191 VAL A O 1
ATOM 1428 N N . GLN A 1 192 ? -34.288 21.243 22.125 1.00 89.31 192 GLN A N 1
ATOM 1429 C CA . GLN A 1 192 ? -35.271 22.036 22.852 1.00 89.31 192 GLN A CA 1
ATOM 1430 C C . GLN A 1 192 ? -35.588 23.296 22.057 1.00 89.31 192 GLN A C 1
ATOM 1432 O O . GLN A 1 192 ? -34.682 24.015 21.637 1.00 89.31 192 GLN A O 1
ATOM 1437 N N . VAL A 1 193 ? -36.875 23.561 21.846 1.00 88.44 193 VAL A N 1
ATOM 1438 C CA . VAL A 1 193 ? -37.345 24.690 21.047 1.00 88.44 193 VAL A CA 1
ATOM 1439 C C . VAL A 1 193 ? -38.474 25.424 21.756 1.00 88.44 193 VAL A C 1
ATOM 1441 O O . VAL A 1 193 ? -39.413 24.824 22.276 1.00 88.44 193 VAL A O 1
ATOM 1444 N N . GLN A 1 194 ? -38.378 26.752 21.777 1.00 89.19 194 GLN A N 1
ATOM 1445 C CA . GLN A 1 194 ? -39.434 27.616 22.284 1.00 89.19 194 GLN A CA 1
ATOM 1446 C C . GLN A 1 194 ? -40.421 27.923 21.154 1.00 89.19 194 GLN A C 1
ATOM 1448 O O . GLN A 1 194 ? -40.102 28.681 20.238 1.00 89.19 194 GLN A O 1
ATOM 1453 N N . VAL A 1 195 ? -41.633 27.374 21.236 1.00 85.75 195 VAL A N 1
ATOM 1454 C CA . VAL A 1 195 ? -42.729 27.683 20.310 1.00 85.75 195 VAL A CA 1
ATOM 1455 C C . VAL A 1 195 ? -43.420 28.962 20.781 1.00 85.75 195 VAL A C 1
ATOM 1457 O O . VAL A 1 195 ? -43.823 29.078 21.942 1.00 85.75 195 VAL A O 1
ATOM 1460 N N . ILE A 1 196 ? -43.524 29.945 19.885 1.00 83.69 196 ILE A N 1
ATOM 1461 C CA . ILE A 1 196 ? -44.098 31.270 20.157 1.00 83.69 196 ILE A CA 1
ATOM 1462 C C . ILE A 1 196 ? -45.412 31.398 19.367 1.00 83.69 196 ILE A C 1
ATOM 1464 O O . ILE A 1 196 ? -45.413 31.035 18.187 1.00 83.69 196 ILE A O 1
ATOM 1468 N N . PRO A 1 197 ? -46.504 31.926 19.962 1.00 83.06 197 PRO A N 1
ATOM 1469 C CA . PRO A 1 197 ? -47.775 32.113 19.263 1.00 83.06 197 PRO A CA 1
ATOM 1470 C C . PRO A 1 197 ? -47.607 32.867 17.941 1.00 83.06 197 PRO A C 1
ATOM 1472 O O . PRO A 1 197 ? -46.857 33.845 17.877 1.00 83.06 197 PRO A O 1
ATOM 1475 N N . GLU A 1 198 ? -48.311 32.411 16.902 1.00 77.56 198 GLU A N 1
ATOM 1476 C CA . GLU A 1 198 ? -48.395 33.054 15.577 1.00 77.56 198 GLU A CA 1
ATOM 1477 C C . GLU A 1 198 ? -47.064 33.216 14.814 1.00 77.56 198 GLU A C 1
ATOM 1479 O O . GLU A 1 198 ? -47.021 33.865 13.766 1.00 77.56 198 GLU A O 1
ATOM 1484 N N . LYS A 1 199 ? -45.966 32.617 15.292 1.00 80.81 199 LYS A N 1
ATOM 1485 C CA . LYS A 1 199 ? -44.666 32.633 14.609 1.00 80.81 199 LYS A CA 1
ATOM 1486 C C . LYS A 1 199 ? -44.306 31.264 14.054 1.00 80.81 199 LYS A C 1
ATOM 1488 O O . LYS A 1 199 ? -44.683 30.241 14.618 1.00 80.81 199 LYS A O 1
ATOM 1493 N N . ILE A 1 200 ? -43.540 31.278 12.963 1.00 80.50 200 ILE A N 1
ATOM 1494 C CA . ILE A 1 200 ? -42.836 30.099 12.459 1.00 80.50 200 ILE A CA 1
ATOM 1495 C C . ILE A 1 200 ? -41.474 30.053 13.146 1.00 80.50 200 ILE A C 1
ATOM 1497 O O . ILE A 1 200 ? -40.719 31.026 13.097 1.00 80.50 200 ILE A O 1
ATOM 1501 N N . VAL A 1 201 ? -41.182 28.935 13.797 1.00 81.50 201 VAL A N 1
ATOM 1502 C CA . VAL A 1 201 ? -39.864 28.617 14.341 1.00 81.50 201 VAL A CA 1
ATOM 1503 C C . VAL A 1 201 ? -39.284 27.491 13.495 1.00 81.50 201 VAL A C 1
ATOM 1505 O O . VAL A 1 201 ? -39.956 26.493 13.255 1.00 81.50 201 VAL A O 1
ATOM 1508 N N . GLU A 1 202 ? -38.056 27.658 13.015 1.00 82.31 202 GLU A N 1
ATOM 1509 C CA . GLU A 1 202 ? -37.341 26.628 12.260 1.00 82.31 202 GLU A CA 1
ATOM 1510 C C . GLU A 1 202 ? -36.350 25.927 13.186 1.00 82.31 202 GLU A C 1
ATOM 1512 O O . GLU A 1 202 ? -35.604 26.583 13.919 1.00 82.31 202 GLU A O 1
ATOM 1517 N N . VAL A 1 203 ? -36.347 24.595 13.169 1.00 81.69 203 VAL A N 1
ATOM 1518 C CA . VAL A 1 203 ? -35.430 23.790 13.972 1.00 81.69 203 VAL A CA 1
ATOM 1519 C C . VAL A 1 203 ? -34.827 22.669 13.135 1.00 81.69 203 VAL A C 1
ATOM 1521 O O . VAL A 1 203 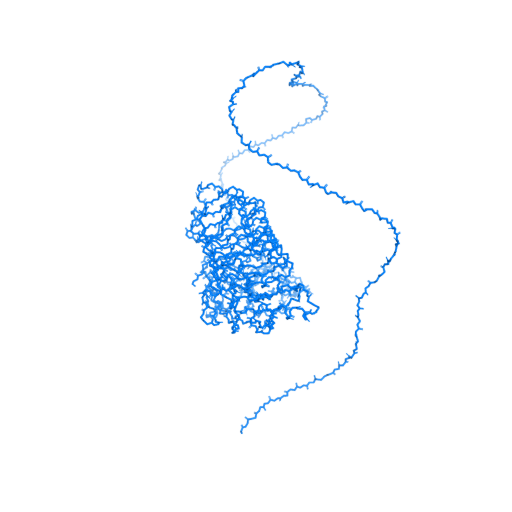? -35.524 21.958 12.412 1.00 81.69 203 VAL A O 1
ATOM 1524 N N . SER A 1 204 ? -33.512 22.508 13.255 1.00 78.06 204 SER A N 1
ATOM 1525 C CA . SER A 1 204 ? -32.789 21.376 12.688 1.00 78.06 204 SER A CA 1
ATOM 1526 C C . SER A 1 204 ? -32.337 20.457 13.814 1.00 78.06 204 SER A C 1
ATOM 1528 O O . SER A 1 204 ? -31.758 20.925 14.798 1.00 78.06 204 SER A O 1
ATOM 1530 N N . ILE A 1 205 ? -32.627 19.162 13.685 1.00 76.25 205 ILE A N 1
ATOM 1531 C CA . ILE A 1 205 ? -32.203 18.147 14.650 1.00 76.25 205 ILE A CA 1
ATOM 1532 C C . ILE A 1 205 ? -30.984 17.428 14.084 1.00 76.25 205 ILE A C 1
ATOM 1534 O O . ILE A 1 205 ? -31.083 16.687 13.102 1.00 76.25 205 ILE A O 1
ATOM 1538 N N . THR A 1 206 ? -29.839 17.622 14.733 1.00 74.38 206 THR A N 1
ATOM 1539 C CA . THR A 1 206 ? -28.652 16.801 14.497 1.00 74.38 206 THR A CA 1
ATOM 1540 C C . THR A 1 206 ? -28.846 15.459 15.190 1.00 74.38 206 THR A C 1
ATOM 1542 O O . THR A 1 206 ? -29.176 15.408 16.373 1.00 74.38 206 THR A O 1
ATOM 1545 N N . LEU A 1 207 ? -28.673 14.372 14.442 1.00 69.81 207 LEU A N 1
ATOM 1546 C CA . LEU A 1 207 ? -28.754 13.021 14.979 1.00 69.81 207 LEU A CA 1
ATOM 1547 C C . LEU A 1 207 ? -27.377 12.577 15.465 1.00 69.81 207 LEU A C 1
ATOM 1549 O O . LEU A 1 207 ? -26.430 12.513 14.681 1.00 69.81 207 LEU A O 1
ATOM 1553 N N . ASP A 1 208 ? -27.300 12.206 16.735 1.00 63.88 208 ASP A N 1
ATOM 1554 C CA . ASP A 1 208 ? -26.155 11.528 17.317 1.00 63.88 208 ASP A CA 1
ATOM 1555 C C . ASP A 1 208 ? -26.375 10.018 17.254 1.00 63.88 208 ASP A C 1
ATOM 1557 O O . ASP A 1 208 ? -27.483 9.498 17.402 1.00 63.88 208 ASP A O 1
ATOM 1561 N N . LYS A 1 209 ? -25.314 9.255 17.013 1.00 60.50 209 LYS A N 1
ATOM 1562 C CA . LYS A 1 209 ? -25.443 7.797 16.999 1.00 60.50 209 LYS A CA 1
ATOM 1563 C C . LYS A 1 209 ? -25.904 7.297 18.360 1.00 60.50 209 LYS A C 1
ATOM 1565 O O . LYS A 1 209 ? -25.401 7.733 19.393 1.00 60.50 209 LYS A O 1
ATOM 1570 N N . MET A 1 210 ? -26.773 6.291 18.346 1.00 60.22 210 MET A N 1
ATOM 1571 C CA . MET A 1 210 ? -27.028 5.465 19.522 1.00 60.22 210 MET A CA 1
ATOM 1572 C C . MET A 1 210 ? -25.763 4.637 19.806 1.00 60.22 210 MET A C 1
ATOM 1574 O O . MET A 1 210 ? -25.646 3.482 19.402 1.00 60.22 210 MET A O 1
ATOM 1578 N N . LEU A 1 211 ? -24.762 5.246 20.447 1.00 49.44 211 LEU A N 1
ATOM 1579 C CA . LEU A 1 211 ? -23.604 4.551 21.009 1.00 49.44 211 LEU A CA 1
ATOM 1580 C C . LEU A 1 211 ? -24.090 3.800 22.250 1.00 49.44 211 LEU A C 1
ATOM 1582 O O . LEU A 1 211 ? -24.034 4.308 23.366 1.00 49.44 211 LEU A O 1
ATOM 1586 N N . GLY A 1 212 ? -24.669 2.620 22.042 1.00 46.06 212 GLY A N 1
ATOM 1587 C CA . GLY A 1 212 ? -25.416 1.944 23.096 1.00 46.06 212 GLY A CA 1
ATOM 1588 C C . GLY A 1 212 ? -25.567 0.452 22.870 1.00 46.06 212 GLY A C 1
ATOM 1589 O O . GLY A 1 212 ? -26.671 -0.041 22.672 1.00 46.06 212 GLY A O 1
ATOM 1590 N N . GLY A 1 213 ? -24.453 -0.265 22.933 1.00 44.00 213 GLY A N 1
ATOM 1591 C CA . GLY A 1 213 ? -24.435 -1.708 23.123 1.00 44.00 213 GLY A CA 1
ATOM 1592 C C . GLY A 1 213 ? -23.096 -2.288 22.708 1.00 44.00 213 GLY A C 1
ATOM 1593 O O . GLY A 1 213 ? -22.530 -1.861 21.703 1.00 44.00 213 GLY A O 1
ATOM 1594 N N . GLU A 1 214 ? -22.596 -3.275 23.448 1.00 45.94 214 GLU A N 1
ATOM 1595 C CA . GLU A 1 214 ? -21.674 -4.279 22.906 1.00 45.94 214 GLU A CA 1
ATOM 1596 C C . GLU A 1 214 ? -22.397 -4.998 21.751 1.00 45.94 214 GLU A C 1
ATOM 1598 O O . GLU A 1 214 ? -22.974 -6.070 21.903 1.00 45.94 214 GLU A O 1
ATOM 1603 N N . GLY A 1 215 ? -22.496 -4.318 20.613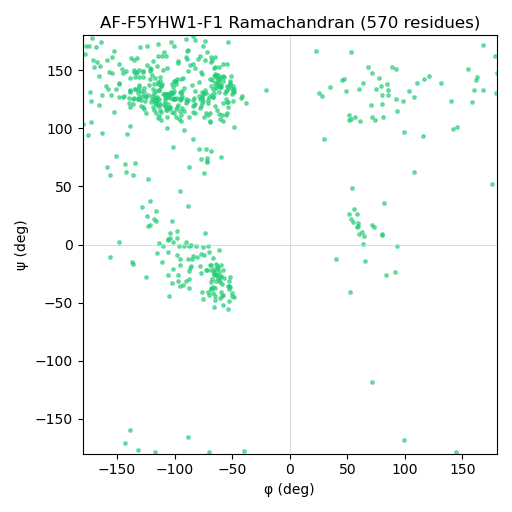 1.00 51.16 215 GLY A N 1
ATOM 1604 C CA . GLY A 1 215 ? -23.202 -4.774 19.434 1.00 51.16 215 GLY A CA 1
ATOM 1605 C C . GLY A 1 215 ? -22.312 -5.716 18.649 1.00 51.16 215 GLY A C 1
ATOM 1606 O O . GLY A 1 215 ? -21.139 -5.419 18.409 1.00 51.16 215 GLY A O 1
ATOM 1607 N N . SER A 1 216 ? -22.868 -6.861 18.266 1.00 60.97 216 SER A N 1
ATOM 1608 C CA . SER A 1 216 ? -22.255 -7.835 17.366 1.00 60.97 216 SER A CA 1
ATOM 1609 C C . SER A 1 216 ? -21.558 -7.145 16.190 1.00 60.97 216 SER A C 1
ATOM 1611 O O . SER A 1 216 ? -22.169 -6.323 15.503 1.00 60.97 216 SER A O 1
ATOM 1613 N N . ARG A 1 217 ? -20.283 -7.487 15.956 1.00 71.50 217 ARG A N 1
ATOM 1614 C CA . ARG A 1 217 ? -19.524 -7.036 14.779 1.00 71.50 217 ARG A CA 1
ATOM 1615 C C . ARG A 1 217 ? -20.332 -7.349 13.508 1.00 71.50 217 ARG A C 1
ATOM 1617 O O . ARG A 1 217 ? -20.944 -8.413 13.420 1.00 71.50 217 ARG A O 1
ATOM 1624 N N . GLY A 1 218 ? -20.354 -6.426 12.550 1.00 72.81 218 GLY A N 1
ATOM 1625 C CA . GLY A 1 218 ? -20.986 -6.639 11.244 1.00 72.81 218 GLY A CA 1
ATOM 1626 C C . GLY A 1 218 ? -20.013 -7.247 10.241 1.00 72.81 218 GLY A C 1
ATOM 1627 O O . GLY A 1 218 ? -18.805 -7.255 10.478 1.00 72.81 218 GLY A O 1
ATOM 1628 N N . THR A 1 219 ? -20.530 -7.747 9.118 1.00 76.25 219 THR A N 1
ATOM 1629 C CA . THR A 1 219 ? -19.707 -8.343 8.055 1.00 76.25 219 THR A CA 1
ATOM 1630 C C . THR A 1 219 ? -19.881 -7.558 6.759 1.00 76.25 219 THR A C 1
ATOM 1632 O O . THR A 1 219 ? -20.963 -7.498 6.191 1.00 76.25 219 THR A O 1
ATOM 1635 N N . LEU A 1 220 ? -18.810 -6.968 6.244 1.00 80.38 220 LEU A N 1
ATOM 1636 C CA . LEU A 1 220 ? -18.767 -6.449 4.882 1.00 80.38 220 LEU A CA 1
ATOM 1637 C C . LEU A 1 220 ? -18.425 -7.599 3.937 1.00 80.38 220 LEU A C 1
ATOM 1639 O O . LEU A 1 220 ? -17.306 -8.101 3.995 1.00 80.38 220 LEU A O 1
ATOM 1643 N N . SER A 1 221 ? -19.351 -7.982 3.065 1.00 81.62 221 SER A N 1
ATOM 1644 C CA . SER A 1 221 ? -19.077 -8.894 1.952 1.00 81.62 221 SER A CA 1
ATOM 1645 C C . SER A 1 221 ? -18.861 -8.088 0.673 1.00 81.62 221 SER A C 1
ATOM 1647 O O . SER A 1 221 ? -19.547 -7.096 0.431 1.00 81.62 221 SER A O 1
ATOM 1649 N N . TYR A 1 222 ? -17.911 -8.497 -0.157 1.00 83.50 222 TYR A N 1
ATOM 1650 C CA . TYR A 1 222 ? -17.660 -7.855 -1.445 1.00 83.50 222 TYR A CA 1
ATOM 1651 C C . TYR A 1 222 ? -17.515 -8.892 -2.552 1.00 83.50 222 TYR A C 1
ATOM 1653 O O . TYR A 1 222 ? -16.983 -9.981 -2.322 1.00 83.50 222 TYR A O 1
ATOM 1661 N N . SER A 1 223 ? -17.943 -8.508 -3.752 1.00 84.88 223 SER A N 1
ATOM 1662 C CA . SER A 1 223 ? -17.607 -9.179 -5.002 1.00 84.88 223 SER A CA 1
ATOM 1663 C C . SER A 1 223 ? -17.036 -8.146 -5.971 1.00 84.88 223 SER A C 1
ATOM 1665 O O . SER A 1 223 ? -17.557 -7.040 -6.122 1.00 84.88 223 SER A O 1
ATOM 1667 N N . VAL A 1 224 ? -15.901 -8.464 -6.582 1.00 84.25 224 VAL A N 1
ATOM 1668 C CA . VAL A 1 224 ? -15.202 -7.585 -7.518 1.00 84.25 224 VAL A CA 1
ATOM 1669 C C . VAL A 1 224 ? -15.009 -8.344 -8.814 1.00 84.25 224 VAL A C 1
ATOM 1671 O O . VAL A 1 224 ? -14.242 -9.306 -8.858 1.00 84.25 224 VAL A O 1
ATOM 1674 N N . GLU A 1 225 ? -15.673 -7.895 -9.873 1.00 83.75 225 GLU A N 1
ATOM 1675 C CA . GLU A 1 225 ? -15.456 -8.406 -11.219 1.00 83.75 225 GLU A CA 1
ATOM 1676 C C . GLU A 1 225 ? -14.425 -7.546 -11.953 1.00 83.75 225 GLU A C 1
ATOM 1678 O O . GLU A 1 225 ? -14.527 -6.317 -12.060 1.00 83.75 225 GLU A O 1
ATOM 1683 N N . PHE A 1 226 ? -13.423 -8.224 -12.494 1.00 78.50 226 PHE A N 1
ATOM 1684 C CA . PHE A 1 226 ? -12.337 -7.626 -13.234 1.00 78.50 226 PHE A CA 1
ATOM 1685 C C . PHE A 1 226 ? -12.449 -7.885 -14.746 1.00 78.50 226 PHE A C 1
ATOM 1687 O O . PHE A 1 226 ? -12.969 -8.927 -15.166 1.00 78.50 226 PHE A O 1
ATOM 1694 N N . PRO A 1 227 ? -11.908 -6.990 -15.596 1.00 73.81 227 PRO A N 1
ATOM 1695 C CA . PRO A 1 227 ? -11.855 -7.219 -17.034 1.00 73.81 227 PRO A CA 1
ATOM 1696 C C . PRO A 1 227 ? -10.955 -8.415 -17.382 1.00 73.81 227 PRO A C 1
ATOM 1698 O O . PRO A 1 227 ? -9.923 -8.647 -16.743 1.00 73.81 227 PRO A O 1
ATOM 1701 N N . GLN A 1 228 ? -11.305 -9.157 -18.439 1.00 63.62 228 GLN A N 1
ATOM 1702 C CA . GLN A 1 228 ? -10.435 -10.219 -18.957 1.00 63.62 228 GLN A CA 1
ATOM 1703 C C . GLN A 1 228 ? -9.094 -9.632 -19.437 1.00 63.62 228 GLN A C 1
ATOM 1705 O O . GLN A 1 228 ? -9.047 -8.518 -19.952 1.00 63.62 228 GLN A O 1
ATOM 1710 N N . ASP A 1 229 ? -7.998 -10.362 -19.208 1.00 63.03 229 ASP A N 1
ATOM 1711 C CA . ASP A 1 229 ? -6.601 -9.946 -19.449 1.00 63.03 229 ASP A CA 1
ATOM 1712 C C . ASP A 1 229 ? -6.076 -8.761 -18.612 1.00 63.03 229 ASP A C 1
ATOM 1714 O O . ASP A 1 229 ? -4.935 -8.303 -18.809 1.00 63.03 229 ASP A O 1
ATOM 1718 N N . LEU A 1 230 ? -6.857 -8.300 -17.628 1.00 61.41 230 LEU A N 1
ATOM 1719 C CA . LEU A 1 230 ? -6.612 -7.016 -16.989 1.00 61.41 230 LEU A CA 1
ATOM 1720 C C . LEU A 1 230 ? -6.721 -7.001 -15.461 1.00 61.41 230 LEU A C 1
ATOM 1722 O O . LEU A 1 230 ? -7.449 -6.198 -14.897 1.00 61.41 230 LEU A O 1
ATOM 1726 N N . VAL A 1 231 ? -5.902 -7.796 -14.770 1.00 57.88 231 VAL A N 1
ATOM 1727 C CA . VAL A 1 231 ? -5.497 -7.451 -13.395 1.00 57.88 231 VAL A CA 1
ATOM 1728 C C . VAL A 1 231 ? -4.125 -8.015 -13.091 1.00 57.88 231 VAL A C 1
ATOM 1730 O O . VAL A 1 231 ? -3.852 -9.178 -13.387 1.00 57.88 231 VAL A O 1
ATOM 1733 N N . ARG A 1 232 ? -3.251 -7.197 -12.501 1.00 69.00 232 ARG A N 1
ATOM 1734 C CA . ARG A 1 232 ? -1.969 -7.667 -11.945 1.00 69.00 232 ARG A CA 1
ATOM 1735 C C . ARG A 1 232 ? -1.634 -7.085 -10.577 1.00 69.00 232 ARG A C 1
ATOM 1737 O O . ARG A 1 232 ? -0.880 -7.709 -9.839 1.00 69.00 232 ARG A O 1
ATOM 1744 N N . SER A 1 233 ? -2.306 -5.998 -10.188 1.00 72.19 233 SER A N 1
ATOM 1745 C CA . SER A 1 233 ? -2.439 -5.600 -8.789 1.00 72.19 233 SER A CA 1
ATOM 1746 C C . SER A 1 233 ? -3.768 -4.900 -8.519 1.00 72.19 233 SER A C 1
ATOM 1748 O O . SER A 1 233 ? -4.138 -3.947 -9.212 1.00 72.19 233 SER A O 1
ATOM 1750 N N . ALA A 1 234 ? -4.492 -5.397 -7.518 1.00 81.31 234 ALA A N 1
ATOM 1751 C CA . ALA A 1 234 ? -5.740 -4.820 -7.047 1.00 81.31 234 ALA A CA 1
ATOM 1752 C C . ALA A 1 234 ? -5.760 -4.867 -5.517 1.00 81.31 234 ALA A C 1
ATOM 1754 O O . ALA A 1 234 ? -5.700 -5.938 -4.919 1.00 81.31 234 ALA A O 1
ATOM 1755 N N . LEU A 1 235 ? -5.821 -3.696 -4.888 1.00 86.44 235 LEU A N 1
ATOM 1756 C CA . LEU A 1 235 ? -5.824 -3.558 -3.436 1.00 86.44 235 LEU A CA 1
ATOM 1757 C C . LEU A 1 235 ? -7.172 -3.019 -2.975 1.00 86.44 235 LEU A C 1
ATOM 1759 O O . LEU A 1 235 ? -7.661 -2.011 -3.489 1.00 86.44 235 LEU A O 1
ATOM 1763 N N . LEU A 1 236 ? -7.720 -3.654 -1.948 1.00 88.88 236 LEU A N 1
ATOM 1764 C CA . LEU A 1 236 ? -8.842 -3.138 -1.182 1.00 88.88 236 LEU A CA 1
ATOM 1765 C C . LEU A 1 236 ? -8.293 -2.473 0.075 1.00 88.88 236 LEU A C 1
ATOM 1767 O O . LEU A 1 236 ? -7.668 -3.146 0.894 1.00 88.88 236 LEU A O 1
ATOM 1771 N N . THR A 1 237 ? -8.516 -1.170 0.234 1.00 89.94 237 THR A N 1
ATOM 1772 C CA . THR A 1 237 ? -8.139 -0.430 1.446 1.00 89.94 237 THR A CA 1
ATOM 1773 C C . THR A 1 237 ? -9.389 0.083 2.140 1.00 89.94 237 THR A C 1
ATOM 1775 O O . THR A 1 237 ? -10.205 0.768 1.530 1.00 89.94 237 THR A O 1
ATOM 1778 N N . LEU A 1 238 ? -9.528 -0.225 3.424 1.00 89.69 238 LEU A N 1
ATOM 1779 C CA . LEU A 1 238 ? -10.623 0.259 4.252 1.00 89.69 238 LEU A CA 1
ATOM 1780 C C . LEU A 1 238 ? -10.138 1.402 5.137 1.00 89.69 238 LEU A C 1
ATOM 1782 O O . LEU A 1 238 ? -9.068 1.322 5.750 1.00 89.69 238 LEU A O 1
ATOM 1786 N N . PHE A 1 239 ? -10.967 2.431 5.250 1.00 87.62 239 PHE A N 1
ATOM 1787 C CA . PHE A 1 239 ? -10.760 3.567 6.126 1.00 87.62 239 PHE A CA 1
ATOM 1788 C C . PHE A 1 239 ? -11.921 3.661 7.107 1.00 87.62 239 PHE A C 1
ATOM 1790 O O . PHE A 1 239 ? -13.058 3.791 6.673 1.00 87.62 239 PHE A O 1
ATOM 1797 N N . ALA A 1 240 ? -11.660 3.635 8.409 1.00 84.75 240 ALA A N 1
ATOM 1798 C CA . ALA A 1 240 ? -12.663 3.912 9.431 1.00 84.75 240 ALA A CA 1
ATOM 1799 C C . ALA A 1 240 ? -12.765 5.423 9.665 1.00 84.75 240 ALA A C 1
ATOM 1801 O O . ALA A 1 240 ? -11.744 6.109 9.743 1.00 84.75 240 ALA A O 1
ATOM 1802 N N . ARG A 1 241 ? -13.983 5.947 9.786 1.00 79.00 241 ARG A N 1
ATOM 1803 C CA . ARG A 1 241 ? -14.215 7.328 10.217 1.00 79.00 241 ARG A CA 1
ATOM 1804 C C . ARG A 1 241 ? -13.999 7.422 11.724 1.00 79.00 241 ARG A C 1
ATOM 1806 O O . ARG A 1 241 ? -14.656 6.699 12.472 1.00 79.00 241 ARG A O 1
ATOM 1813 N N . ASP A 1 242 ? -13.084 8.282 12.155 1.00 75.69 242 ASP A N 1
ATOM 1814 C CA . ASP A 1 242 ? -12.843 8.538 13.575 1.00 75.69 242 ASP A CA 1
ATOM 1815 C C . ASP A 1 242 ? -13.818 9.576 14.164 1.00 75.69 242 ASP A C 1
ATOM 1817 O O . ASP A 1 242 ? -14.708 10.082 13.476 1.00 75.69 242 ASP A O 1
ATOM 1821 N N . GLU A 1 243 ? -13.667 9.858 15.461 1.00 72.12 243 GLU A N 1
ATOM 1822 C CA . GLU A 1 243 ? -14.491 10.820 16.213 1.00 72.12 243 GLU A CA 1
ATOM 1823 C C . GLU A 1 243 ? -14.368 12.254 15.676 1.00 72.12 243 GLU A C 1
ATOM 1825 O O . GLU A 1 243 ? -15.338 13.007 15.712 1.00 72.12 243 GLU A O 1
ATOM 1830 N N . ASP A 1 244 ? -13.217 12.603 15.089 1.00 70.25 244 ASP A N 1
ATOM 1831 C CA . ASP A 1 244 ? -12.979 13.890 14.421 1.00 70.25 244 ASP A CA 1
ATOM 1832 C C . ASP A 1 244 ? -13.675 13.964 13.043 1.00 70.25 244 ASP A C 1
ATOM 1834 O O . ASP A 1 244 ? -13.590 14.967 12.330 1.00 70.25 244 ASP A O 1
ATOM 1838 N N . GLY A 1 245 ? -14.343 12.884 12.625 1.00 65.19 245 GLY A N 1
ATOM 1839 C CA . GLY A 1 245 ? -15.026 12.767 11.345 1.00 65.19 245 GLY A CA 1
ATOM 1840 C C . GLY A 1 245 ? -14.102 12.453 10.166 1.00 65.19 245 GLY A C 1
ATOM 1841 O O . GLY A 1 245 ? -14.579 12.478 9.027 1.00 65.19 245 GLY A O 1
ATOM 1842 N N . VAL A 1 246 ? -12.825 12.135 10.404 1.00 77.94 246 VAL A N 1
ATOM 1843 C CA . VAL A 1 246 ? -11.804 11.889 9.375 1.00 77.94 246 VAL A CA 1
ATOM 1844 C C . VAL A 1 246 ? -11.716 10.397 9.055 1.00 77.94 246 VAL A C 1
ATOM 1846 O O . VAL A 1 246 ? -11.604 9.554 9.942 1.00 77.94 246 VAL A O 1
ATOM 1849 N N . PHE A 1 247 ? -11.721 10.049 7.767 1.00 80.56 247 PHE A N 1
ATOM 1850 C CA . PHE A 1 247 ? -11.498 8.671 7.321 1.00 80.56 247 PHE A CA 1
ATOM 1851 C C . PHE A 1 247 ? -10.019 8.303 7.393 1.00 80.56 247 PHE A C 1
ATOM 1853 O O . PHE A 1 247 ? -9.190 8.891 6.693 1.00 80.56 247 PHE A O 1
ATOM 1860 N N . ARG A 1 248 ? -9.701 7.294 8.205 1.00 84.56 248 ARG A N 1
ATOM 1861 C CA . ARG A 1 248 ? -8.337 6.821 8.439 1.00 84.56 248 ARG A CA 1
ATOM 1862 C C . ARG A 1 248 ? -8.173 5.354 8.097 1.00 84.56 248 ARG A C 1
ATOM 1864 O O . ARG A 1 248 ? -9.031 4.555 8.464 1.00 84.56 248 ARG A O 1
ATOM 1871 N N . PRO A 1 249 ? -7.073 4.985 7.434 1.00 88.56 249 PRO A N 1
ATOM 1872 C CA . PRO A 1 249 ? -6.843 3.614 7.017 1.00 88.56 249 PRO A CA 1
ATOM 1873 C C . PRO A 1 249 ? -6.795 2.678 8.229 1.00 88.56 249 PRO A C 1
ATOM 1875 O O . PRO A 1 249 ? -6.179 2.994 9.247 1.00 88.56 249 PRO A O 1
ATOM 1878 N N . CYS A 1 250 ? -7.458 1.531 8.120 1.00 85.25 250 CYS A N 1
ATOM 1879 C CA . CYS A 1 250 ? -7.518 0.527 9.185 1.00 85.25 250 CYS A CA 1
ATOM 1880 C C . CYS A 1 250 ? -7.340 -0.912 8.693 1.00 85.25 250 CYS A C 1
ATOM 1882 O O . CYS A 1 250 ? -7.073 -1.802 9.497 1.00 85.25 250 CYS A O 1
ATOM 1884 N N . PHE A 1 251 ? -7.456 -1.151 7.386 1.00 86.06 251 PHE A N 1
ATOM 1885 C CA . PHE A 1 251 ? -7.279 -2.470 6.794 1.00 86.06 251 PHE A CA 1
ATOM 1886 C C . PHE A 1 251 ? -6.844 -2.345 5.331 1.00 86.06 251 PHE A C 1
ATOM 1888 O O . PHE A 1 251 ? -7.228 -1.401 4.640 1.00 86.06 251 PHE A O 1
ATOM 1895 N N . ILE A 1 252 ? -6.042 -3.296 4.856 1.00 87.50 252 ILE A N 1
ATOM 1896 C CA . ILE A 1 252 ? -5.657 -3.414 3.448 1.00 87.50 252 ILE A CA 1
ATOM 1897 C C . ILE A 1 252 ? -5.452 -4.889 3.089 1.00 87.50 252 ILE A C 1
ATOM 1899 O O . ILE A 1 252 ? -4.873 -5.641 3.872 1.00 87.50 252 ILE A O 1
ATOM 1903 N N . THR A 1 253 ? -5.917 -5.310 1.914 1.00 85.44 253 THR A N 1
ATOM 1904 C CA . THR A 1 253 ? -5.705 -6.668 1.383 1.00 85.44 253 THR A CA 1
ATOM 1905 C C . THR A 1 253 ? -5.484 -6.630 -0.122 1.00 85.44 253 THR A C 1
ATOM 1907 O O . THR A 1 253 ? -6.055 -5.784 -0.814 1.00 85.44 253 THR A O 1
ATOM 1910 N N . ASP A 1 254 ? -4.696 -7.578 -0.627 1.00 84.56 254 ASP A N 1
ATOM 1911 C CA . ASP A 1 254 ? -4.693 -7.922 -2.046 1.00 84.56 254 ASP A CA 1
ATOM 1912 C C . ASP A 1 254 ? -5.974 -8.697 -2.375 1.00 84.56 254 ASP A C 1
ATOM 1914 O O . ASP A 1 254 ? -6.393 -9.580 -1.618 1.00 84.56 254 ASP A O 1
ATOM 1918 N N . LEU A 1 255 ? -6.634 -8.301 -3.459 1.00 81.56 255 LEU A N 1
ATOM 1919 C CA . LEU A 1 255 ? -7.849 -8.932 -3.973 1.00 81.56 255 LEU A CA 1
ATOM 1920 C C . LEU A 1 255 ? -7.532 -10.111 -4.892 1.00 81.56 255 LEU A C 1
ATOM 1922 O O . LEU A 1 255 ? -8.394 -10.954 -5.128 1.00 81.56 255 LEU A O 1
ATOM 1926 N N . LEU A 1 256 ? -6.311 -10.190 -5.417 1.00 74.12 256 LEU A N 1
ATOM 1927 C CA . LEU A 1 256 ? -5.910 -11.250 -6.335 1.00 74.12 256 LEU A CA 1
ATOM 1928 C C . LEU A 1 256 ? -5.622 -12.572 -5.635 1.00 74.12 256 LEU A C 1
ATOM 1930 O O . LEU A 1 256 ? -5.755 -13.620 -6.260 1.00 74.12 256 LEU A O 1
ATOM 1934 N N . GLU A 1 257 ? -5.276 -12.548 -4.348 1.00 68.31 257 GLU A N 1
ATOM 1935 C CA . GLU A 1 257 ? -5.042 -13.776 -3.579 1.00 68.31 257 GLU A CA 1
ATOM 1936 C C . GLU A 1 257 ? -6.289 -14.673 -3.503 1.00 68.31 257 GLU A C 1
ATOM 1938 O O . GLU A 1 257 ? -6.159 -15.895 -3.448 1.00 68.31 257 GLU A O 1
ATOM 1943 N N . SER A 1 258 ? -7.489 -14.084 -3.520 1.00 62.84 258 SER A N 1
ATOM 1944 C CA . SER A 1 258 ? -8.773 -14.792 -3.431 1.00 62.84 258 SER A CA 1
ATOM 1945 C C . SER A 1 258 ? -9.519 -14.900 -4.765 1.00 62.84 258 SER A C 1
ATOM 1947 O O . SER A 1 258 ? -10.652 -15.378 -4.787 1.00 62.84 258 SER A O 1
ATOM 1949 N N . ALA A 1 259 ? -8.920 -14.467 -5.879 1.00 63.66 259 ALA A N 1
ATOM 1950 C CA . ALA A 1 259 ? -9.615 -14.410 -7.161 1.00 63.66 259 ALA A CA 1
ATOM 1951 C C . ALA A 1 259 ? -9.780 -15.798 -7.811 1.00 63.66 259 ALA A C 1
ATOM 1953 O O . ALA A 1 259 ? -8.815 -16.543 -8.001 1.00 63.66 259 ALA A O 1
ATOM 1954 N N . ALA A 1 260 ? -11.007 -16.121 -8.225 1.00 65.25 260 ALA A N 1
ATOM 1955 C CA . ALA A 1 260 ? -11.334 -17.282 -9.043 1.00 65.25 260 ALA A CA 1
ATOM 1956 C C . ALA A 1 260 ? -11.660 -16.818 -10.471 1.00 65.25 260 ALA A C 1
ATOM 1958 O O . ALA A 1 260 ? -12.750 -16.330 -10.762 1.00 65.25 260 ALA A O 1
ATOM 1959 N N . GLY A 1 261 ? -10.696 -16.953 -11.385 1.00 76.94 261 GLY A N 1
ATOM 1960 C CA . GLY A 1 261 ? -10.832 -16.397 -12.732 1.00 76.94 261 GLY A CA 1
ATOM 1961 C C . GLY A 1 261 ? -10.736 -14.871 -12.703 1.00 76.94 261 GLY A C 1
ATOM 1962 O O . GLY A 1 261 ? -9.695 -14.339 -12.330 1.00 76.94 261 GLY A O 1
ATOM 1963 N N . ASN A 1 262 ? -11.799 -14.177 -13.115 1.00 78.81 262 ASN A N 1
ATOM 1964 C CA . ASN A 1 262 ? -11.870 -12.714 -13.135 1.00 78.81 262 ASN A CA 1
ATOM 1965 C C . ASN A 1 262 ? -12.712 -12.122 -11.993 1.00 78.81 262 ASN A C 1
ATOM 1967 O O . ASN A 1 262 ? -12.993 -10.930 -12.026 1.00 78.81 262 ASN A O 1
ATOM 1971 N N . VAL A 1 263 ? -13.113 -12.919 -11.002 1.00 82.44 263 VAL A N 1
ATOM 1972 C CA . VAL A 1 263 ? -13.918 -12.452 -9.864 1.00 82.44 263 VAL A CA 1
ATOM 1973 C C . VAL A 1 263 ? -13.151 -12.675 -8.564 1.00 82.44 263 VAL A C 1
ATOM 1975 O O . VAL A 1 263 ? -12.582 -13.748 -8.362 1.00 82.44 263 VAL A O 1
ATOM 1978 N N . SER A 1 264 ? -13.124 -11.668 -7.689 1.00 85.19 264 SER A N 1
ATOM 1979 C CA . SER A 1 264 ? -12.615 -11.772 -6.318 1.00 85.19 264 SER A CA 1
ATOM 1980 C C . SER A 1 264 ? -13.723 -11.503 -5.316 1.00 85.19 264 SER A C 1
ATOM 1982 O O . SER A 1 264 ? -14.377 -10.464 -5.368 1.00 85.19 264 SER A O 1
ATOM 1984 N N . GLU A 1 265 ? -13.900 -12.435 -4.389 1.00 86.19 265 GLU A N 1
ATOM 1985 C CA . GLU A 1 265 ? -14.889 -12.346 -3.322 1.00 86.19 265 GLU A CA 1
ATOM 1986 C C . GLU A 1 265 ? -14.202 -12.429 -1.962 1.00 86.19 265 GLU A C 1
ATOM 1988 O O . GLU A 1 265 ? -13.139 -13.045 -1.810 1.00 86.19 265 GLU A O 1
ATOM 1993 N N . GLY A 1 266 ? -14.811 -11.809 -0.957 1.00 84.31 266 GLY A N 1
ATOM 1994 C CA . GLY A 1 266 ? -14.340 -11.915 0.416 1.00 84.31 266 GLY A CA 1
ATOM 1995 C C . GLY A 1 266 ? -15.254 -11.235 1.423 1.00 84.31 266 GLY A C 1
ATOM 1996 O O . GLY A 1 266 ? -16.188 -10.517 1.063 1.00 84.31 266 GLY A O 1
ATOM 1997 N N . ALA A 1 267 ? -14.957 -11.466 2.701 1.00 83.00 267 ALA A N 1
ATOM 1998 C CA . ALA A 1 267 ? -15.695 -10.907 3.820 1.00 83.00 267 ALA A CA 1
ATOM 1999 C C . ALA A 1 267 ? -14.752 -10.277 4.860 1.00 83.00 267 ALA A C 1
ATOM 2001 O O . ALA A 1 267 ? -13.646 -10.760 5.108 1.00 83.00 267 ALA A O 1
ATOM 2002 N N . ILE A 1 268 ? -15.182 -9.172 5.470 1.00 82.25 268 ILE A N 1
ATOM 2003 C CA . ILE A 1 268 ? -14.438 -8.457 6.514 1.00 82.25 268 ILE A CA 1
ATOM 2004 C C . ILE A 1 268 ? -15.374 -8.167 7.683 1.00 82.25 268 ILE A C 1
ATOM 2006 O O . ILE A 1 268 ? -16.413 -7.533 7.521 1.00 82.25 268 ILE A O 1
ATOM 2010 N N . VAL A 1 269 ? -14.980 -8.590 8.876 1.00 81.25 269 VAL A N 1
ATOM 2011 C CA . VAL A 1 269 ? -15.659 -8.305 10.137 1.00 81.25 269 VAL A CA 1
ATOM 2012 C C . VAL A 1 269 ? -15.235 -6.947 10.649 1.00 81.25 269 VAL A C 1
ATOM 2014 O O . VAL A 1 269 ? -14.063 -6.696 10.947 1.00 81.25 269 VAL A O 1
ATOM 2017 N N . LEU A 1 270 ? -16.223 -6.078 10.799 1.00 79.75 270 LEU A N 1
ATOM 2018 C CA . LEU A 1 270 ? -16.049 -4.691 11.175 1.00 79.75 270 LEU A CA 1
ATOM 2019 C C . LEU A 1 270 ? -16.807 -4.393 12.461 1.00 79.75 270 LEU A C 1
ATOM 2021 O O . LEU A 1 270 ? -17.922 -4.865 12.691 1.00 79.75 270 LEU A O 1
ATOM 2025 N N . ASN A 1 271 ? -16.204 -3.558 13.300 1.00 77.88 271 ASN A N 1
ATOM 2026 C CA . ASN A 1 271 ? -16.940 -2.961 14.404 1.00 77.88 271 ASN A CA 1
ATOM 2027 C C . ASN A 1 271 ? -17.985 -1.979 13.843 1.00 77.88 271 ASN A C 1
ATOM 2029 O O . ASN A 1 271 ? -17.799 -1.459 12.736 1.00 77.88 271 ASN A O 1
ATOM 2033 N N . PRO A 1 272 ? -19.054 -1.674 14.592 1.00 74.38 272 PRO A N 1
ATOM 2034 C CA . PRO A 1 272 ? -20.005 -0.651 14.182 1.00 74.38 272 PRO A CA 1
ATOM 2035 C C . PRO A 1 272 ? -19.304 0.685 13.906 1.00 74.38 272 PRO A C 1
ATOM 2037 O O . PRO A 1 272 ? -18.449 1.116 14.680 1.00 74.38 272 PRO A O 1
ATOM 2040 N N . GLY A 1 273 ? -19.622 1.331 12.786 1.00 74.31 273 GLY A N 1
ATOM 2041 C CA . GLY A 1 273 ? -18.871 2.495 12.319 1.00 74.31 273 GLY A CA 1
ATOM 2042 C C . GLY A 1 273 ? -19.198 2.917 10.890 1.00 74.31 273 GLY A C 1
ATOM 2043 O O . GLY A 1 273 ? -19.922 2.227 10.180 1.00 74.31 273 GLY A O 1
ATOM 2044 N N . TYR A 1 274 ? -18.660 4.068 10.483 1.00 74.19 274 TYR A N 1
ATOM 2045 C CA . TYR A 1 274 ? -18.654 4.492 9.082 1.00 74.19 274 TYR A CA 1
ATOM 2046 C C . TYR A 1 274 ? -17.303 4.165 8.477 1.00 74.19 274 TYR A C 1
ATOM 2048 O O . TYR A 1 274 ? -16.271 4.435 9.097 1.00 74.19 274 TYR A O 1
ATOM 2056 N N . TYR A 1 275 ? -17.305 3.657 7.256 1.00 81.25 275 TYR A N 1
ATOM 2057 C CA . TYR A 1 275 ? -16.093 3.325 6.545 1.00 81.25 275 TYR A CA 1
ATOM 2058 C C . TYR A 1 275 ? -16.119 3.853 5.117 1.00 81.25 275 TYR A C 1
ATOM 2060 O O . TYR A 1 275 ? -17.168 3.949 4.488 1.00 81.25 275 TYR A O 1
ATOM 2068 N N . ARG A 1 276 ? -14.938 4.189 4.609 1.00 86.44 276 ARG A N 1
ATOM 2069 C CA . ARG A 1 276 ? -14.684 4.406 3.190 1.00 86.44 276 ARG A CA 1
ATOM 2070 C C . ARG A 1 276 ? -13.892 3.214 2.680 1.00 86.44 276 ARG A C 1
ATOM 2072 O O . ARG A 1 276 ? -12.888 2.835 3.282 1.00 86.44 276 ARG A O 1
ATOM 2079 N N . LEU A 1 277 ? -14.344 2.629 1.590 1.00 88.12 277 LEU A N 1
ATOM 2080 C CA . LEU A 1 277 ? -13.710 1.518 0.912 1.00 88.12 277 LEU A CA 1
ATOM 2081 C C . LEU A 1 277 ? -13.097 2.040 -0.381 1.00 88.12 277 LEU A C 1
ATOM 2083 O O . LEU A 1 277 ? -13.829 2.492 -1.255 1.00 88.12 277 LEU A O 1
ATOM 2087 N N . ASP A 1 278 ? -11.773 1.982 -0.498 1.00 89.12 278 ASP A N 1
ATOM 2088 C CA . ASP A 1 278 ? -11.061 2.336 -1.723 1.00 89.12 278 ASP A CA 1
ATOM 2089 C C . ASP A 1 278 ? -10.553 1.057 -2.398 1.00 89.12 278 ASP A C 1
ATOM 2091 O O . ASP A 1 278 ? -9.613 0.403 -1.934 1.00 89.12 278 ASP A O 1
ATOM 2095 N N . LEU A 1 279 ? -11.170 0.723 -3.526 1.00 87.94 279 LEU A N 1
ATOM 2096 C CA . LEU A 1 279 ? -10.788 -0.355 -4.425 1.00 87.94 279 LEU A CA 1
ATOM 2097 C C . LEU A 1 279 ? -9.840 0.210 -5.485 1.00 87.94 279 LEU A C 1
ATOM 2099 O O . LEU A 1 279 ? -10.276 0.838 -6.450 1.00 87.94 279 LEU A O 1
ATOM 2103 N N . THR A 1 280 ? -8.537 0.027 -5.293 1.00 85.12 280 THR A N 1
ATOM 2104 C CA . THR A 1 280 ? -7.513 0.510 -6.225 1.00 85.12 280 THR A CA 1
ATOM 2105 C C . THR A 1 280 ? -7.088 -0.609 -7.166 1.00 85.12 280 THR A C 1
ATOM 2107 O O . THR A 1 280 ? -6.510 -1.596 -6.717 1.00 85.12 280 THR A O 1
ATOM 2110 N N . MET A 1 281 ? -7.274 -0.413 -8.469 1.00 81.62 281 MET A N 1
ATOM 2111 C CA . MET A 1 281 ? -6.688 -1.252 -9.509 1.00 81.62 281 MET A CA 1
ATOM 2112 C C . MET A 1 281 ? -5.624 -0.486 -10.289 1.00 81.62 281 MET A C 1
ATOM 2114 O O . MET A 1 281 ? -5.788 0.682 -10.639 1.00 81.62 281 MET A O 1
ATOM 2118 N N . ASN A 1 282 ? -4.529 -1.176 -10.569 1.00 74.94 282 ASN A N 1
ATOM 2119 C CA . ASN A 1 282 ? -3.359 -0.651 -11.250 1.00 74.94 282 ASN A CA 1
ATOM 2120 C C . ASN A 1 282 ? -3.180 -1.390 -12.583 1.00 74.94 282 ASN A C 1
ATOM 2122 O O . ASN A 1 282 ? -2.990 -2.608 -12.608 1.00 74.94 282 ASN A O 1
ATOM 2126 N N . ALA A 1 283 ? -3.190 -0.655 -13.692 1.00 71.75 283 ALA A N 1
ATOM 2127 C CA . ALA A 1 283 ? -2.976 -1.203 -15.026 1.00 71.75 283 ALA A CA 1
ATOM 2128 C C . ALA A 1 283 ? -2.087 -0.276 -15.858 1.00 71.75 283 ALA A C 1
ATOM 2130 O O . ALA A 1 283 ? -2.554 0.724 -16.397 1.00 71.75 283 ALA A O 1
ATOM 2131 N N . LEU A 1 284 ? -0.809 -0.654 -15.970 1.00 69.50 284 LEU A N 1
ATOM 2132 C CA . LEU A 1 284 ? 0.285 -0.066 -16.758 1.00 69.50 284 LEU A CA 1
ATOM 2133 C C . LEU A 1 284 ? 0.580 1.418 -16.606 1.00 69.50 284 LEU A C 1
ATOM 2135 O O . LEU A 1 284 ? 1.737 1.764 -16.616 1.00 69.50 284 LEU A O 1
ATOM 2139 N N . TYR A 1 285 ? -0.402 2.290 -16.512 1.00 70.56 285 TYR A N 1
ATOM 2140 C CA . TYR A 1 285 ? -0.262 3.724 -16.288 1.00 70.56 285 TYR A CA 1
ATOM 2141 C C . TYR A 1 285 ? -1.529 4.317 -15.652 1.00 70.56 285 TYR A C 1
ATOM 2143 O O . TYR A 1 285 ? -1.531 5.448 -15.177 1.00 70.56 285 TYR A O 1
ATOM 2151 N N . HIS A 1 286 ? -2.604 3.530 -15.604 1.00 71.94 286 HIS A N 1
ATOM 2152 C CA . HIS A 1 286 ? -3.879 3.924 -15.049 1.00 71.94 286 HIS A CA 1
ATOM 2153 C C . HIS A 1 286 ? -4.041 3.281 -13.687 1.00 71.94 286 HIS A C 1
ATOM 2155 O O . HIS A 1 286 ? -4.067 2.057 -13.542 1.00 71.94 286 HIS A O 1
ATOM 2161 N N . ARG A 1 287 ? -4.133 4.144 -12.683 1.00 76.88 287 ARG A N 1
ATOM 2162 C CA . ARG A 1 287 ? -4.658 3.791 -11.378 1.00 76.88 287 ARG A CA 1
ATOM 2163 C C . ARG A 1 287 ? -6.131 4.172 -11.377 1.00 76.88 287 ARG A C 1
ATOM 2165 O O . ARG A 1 287 ? -6.455 5.355 -11.459 1.00 76.88 287 ARG A O 1
ATOM 2172 N N . VAL A 1 288 ? -7.006 3.181 -11.281 1.00 78.56 288 VAL A N 1
ATOM 2173 C CA . VAL A 1 288 ? -8.443 3.396 -11.119 1.00 78.56 288 VAL A CA 1
ATOM 2174 C C . VAL A 1 288 ? -8.786 3.083 -9.674 1.00 78.56 288 VAL A C 1
ATOM 2176 O O . VAL A 1 288 ? -8.604 1.955 -9.223 1.00 78.56 288 VAL A O 1
ATOM 2179 N N . THR A 1 289 ? -9.264 4.086 -8.943 1.00 84.94 289 THR A N 1
ATOM 2180 C CA . THR A 1 289 ? -9.790 3.896 -7.591 1.00 84.94 289 THR A CA 1
ATOM 2181 C C . THR A 1 289 ? -11.300 4.054 -7.636 1.00 84.94 289 THR A C 1
ATOM 2183 O O . THR A 1 289 ? -11.792 5.123 -7.993 1.00 84.94 289 THR A O 1
ATOM 2186 N N . LYS A 1 290 ? -12.031 3.005 -7.263 1.00 84.38 290 LYS A N 1
ATOM 2187 C CA . LYS A 1 290 ? -13.459 3.105 -6.953 1.00 84.38 290 LYS A CA 1
ATOM 2188 C C . LYS A 1 290 ? -13.605 3.276 -5.452 1.00 84.38 290 LYS A C 1
ATOM 2190 O O . LYS A 1 290 ? -12.987 2.536 -4.690 1.00 84.38 290 LYS A O 1
ATOM 2195 N N . THR A 1 291 ? -14.396 4.261 -5.052 1.00 83.38 291 THR A N 1
ATOM 2196 C CA . THR A 1 291 ? -14.631 4.583 -3.648 1.00 83.38 291 THR A CA 1
ATOM 2197 C C . THR A 1 291 ? -16.092 4.346 -3.318 1.00 83.38 291 THR A C 1
ATOM 2199 O O . THR A 1 291 ? -16.973 4.824 -4.031 1.00 83.38 291 THR A O 1
ATOM 2202 N N . GLU A 1 292 ? -16.342 3.648 -2.219 1.00 80.00 292 GLU A N 1
ATOM 2203 C CA . GLU A 1 292 ? -17.672 3.486 -1.642 1.00 80.00 292 GLU A CA 1
ATOM 2204 C C . GLU A 1 292 ? -17.658 3.883 -0.167 1.00 80.00 292 GLU A C 1
ATOM 2206 O O . GLU A 1 292 ? -16.658 3.712 0.530 1.00 80.00 292 GLU A O 1
ATOM 2211 N N . TYR A 1 293 ? -18.780 4.405 0.315 1.00 75.25 293 TYR A N 1
ATOM 2212 C CA . TYR A 1 293 ? -18.999 4.680 1.726 1.00 75.25 293 TYR A CA 1
ATOM 2213 C C . TYR A 1 293 ? -19.987 3.666 2.285 1.00 75.25 293 TYR A C 1
ATOM 2215 O O . TYR A 1 293 ? -21.049 3.422 1.705 1.00 75.25 293 TYR A O 1
ATOM 2223 N N . ILE A 1 294 ? -19.601 3.046 3.396 1.00 73.94 294 ILE A N 1
ATOM 2224 C CA . ILE A 1 294 ? -20.374 2.002 4.050 1.00 73.94 294 ILE A CA 1
ATOM 2225 C C . ILE A 1 294 ? -20.591 2.306 5.530 1.00 73.94 294 ILE A C 1
ATOM 2227 O O . ILE A 1 294 ? -19.737 2.883 6.202 1.00 73.94 294 ILE A O 1
ATOM 2231 N N . SER A 1 295 ? -21.723 1.844 6.042 1.00 71.12 295 SER A N 1
ATOM 2232 C CA . SER A 1 295 ? -22.128 1.963 7.438 1.00 71.12 295 SER A CA 1
ATOM 2233 C C . SER A 1 295 ? -22.309 0.560 8.002 1.00 71.12 295 SER A C 1
ATOM 2235 O O . SER A 1 295 ? -22.988 -0.263 7.396 1.00 71.12 295 SER A O 1
ATOM 2237 N N . ILE A 1 296 ? -21.664 0.268 9.131 1.00 72.31 296 ILE A N 1
ATOM 2238 C CA . ILE A 1 296 ? -21.822 -0.986 9.872 1.00 72.31 296 ILE A CA 1
ATOM 2239 C C . ILE A 1 296 ? -22.579 -0.670 11.155 1.00 72.31 296 ILE A C 1
ATOM 2241 O O . ILE A 1 296 ? -22.121 0.141 11.965 1.00 72.31 296 ILE A O 1
ATOM 2245 N N . TYR A 1 297 ? -23.732 -1.307 11.339 1.00 65.44 297 TYR A N 1
ATOM 2246 C CA . TYR A 1 297 ? -24.601 -1.083 12.492 1.00 65.44 297 TYR A CA 1
ATOM 2247 C C . TYR A 1 297 ? -24.379 -2.139 13.592 1.00 65.44 297 TYR A C 1
ATOM 2249 O O . TYR A 1 297 ? -23.897 -3.236 13.300 1.00 65.44 297 TYR A O 1
ATOM 2257 N N . PRO A 1 298 ? -24.741 -1.847 14.859 1.00 56.00 298 PRO A N 1
ATOM 2258 C CA . PRO A 1 298 ? -24.473 -2.703 16.027 1.00 56.00 298 PRO A CA 1
ATOM 2259 C C . PRO A 1 298 ? -25.110 -4.101 16.019 1.00 56.00 298 PRO A C 1
ATOM 2261 O O . PRO A 1 298 ? -24.861 -4.888 16.928 1.00 56.00 298 PRO A O 1
ATOM 2264 N N . TYR A 1 299 ? -25.930 -4.427 15.022 1.00 57.19 299 TYR A N 1
ATOM 2265 C CA . TYR A 1 299 ? -26.776 -5.622 15.015 1.00 57.19 299 TYR A CA 1
ATOM 2266 C C . TYR A 1 299 ? -26.450 -6.597 13.873 1.00 57.19 299 TYR A C 1
ATOM 2268 O O . TYR A 1 299 ? -27.278 -7.432 13.522 1.00 57.19 299 TYR A O 1
ATOM 2276 N N . GLY A 1 300 ? -25.230 -6.526 13.323 1.00 53.34 300 GLY A N 1
ATOM 2277 C CA . GLY A 1 300 ? -24.691 -7.592 12.471 1.00 53.34 300 GLY A CA 1
ATOM 2278 C C . GLY A 1 300 ? -25.139 -7.560 11.008 1.00 53.34 300 GLY A C 1
ATOM 2279 O O . GLY A 1 300 ? -25.323 -8.617 10.409 1.00 53.34 300 GLY A O 1
ATOM 2280 N N . GLU A 1 301 ? -25.309 -6.378 10.411 1.00 52.78 301 GLU A N 1
ATOM 2281 C CA . GLU A 1 301 ? -25.639 -6.300 8.984 1.00 52.78 301 GLU A CA 1
ATOM 2282 C C . GLU A 1 301 ? -24.538 -6.914 8.107 1.00 52.78 301 GLU A C 1
ATOM 2284 O O . GLU A 1 301 ? -23.338 -6.707 8.329 1.00 52.78 301 GLU A O 1
ATOM 2289 N N . THR A 1 302 ? -24.981 -7.670 7.096 1.00 53.62 302 THR A N 1
ATOM 2290 C CA . THR A 1 302 ? -24.155 -8.053 5.954 1.00 53.62 302 THR A CA 1
ATOM 2291 C C . THR A 1 302 ? -24.427 -7.071 4.831 1.00 53.62 302 THR A C 1
ATOM 2293 O O . THR A 1 302 ? -25.506 -7.099 4.242 1.00 53.62 302 THR A O 1
ATOM 2296 N N . ARG A 1 303 ? -23.466 -6.194 4.534 1.00 61.59 303 ARG A N 1
ATOM 2297 C CA . ARG A 1 303 ? -23.546 -5.344 3.342 1.00 61.59 303 ARG A CA 1
ATOM 2298 C C . ARG A 1 303 ? -22.788 -6.026 2.217 1.00 61.59 303 ARG A C 1
ATOM 2300 O O . ARG A 1 303 ? -21.623 -6.369 2.404 1.00 61.59 303 ARG A O 1
ATOM 2307 N N . THR A 1 304 ? -23.456 -6.208 1.083 1.00 57.81 304 THR A N 1
ATOM 2308 C CA . THR A 1 304 ? -22.844 -6.680 -0.160 1.00 57.81 304 THR A CA 1
ATOM 2309 C C . THR A 1 304 ? -22.648 -5.492 -1.078 1.00 57.81 304 THR A C 1
ATOM 2311 O O . THR A 1 304 ? -23.578 -4.711 -1.283 1.00 57.81 304 THR A O 1
ATOM 2314 N N . THR A 1 305 ? -21.446 -5.359 -1.618 1.00 62.75 305 THR A N 1
ATOM 2315 C CA . THR A 1 305 ? -21.163 -4.415 -2.692 1.00 62.75 305 THR A CA 1
ATOM 2316 C C . THR A 1 305 ? -20.508 -5.130 -3.860 1.00 62.75 305 THR A C 1
ATOM 2318 O O . THR A 1 305 ? -19.606 -5.955 -3.670 1.00 62.75 305 THR A O 1
ATOM 2321 N N . ASP A 1 306 ? -20.994 -4.807 -5.054 1.00 71.50 306 ASP A N 1
ATOM 2322 C CA . ASP A 1 306 ? -20.494 -5.337 -6.309 1.00 71.50 306 ASP A CA 1
ATOM 2323 C C . ASP A 1 306 ? -19.715 -4.237 -7.024 1.00 71.50 306 ASP A C 1
ATOM 2325 O O . ASP A 1 306 ? -20.251 -3.187 -7.394 1.00 71.50 306 ASP A O 1
ATOM 2329 N N . PHE A 1 307 ? -18.429 -4.487 -7.242 1.00 76.06 307 PHE A N 1
ATOM 2330 C CA . PHE A 1 307 ? -17.574 -3.592 -8.002 1.00 76.06 307 PHE A CA 1
ATOM 2331 C C . PHE A 1 307 ? -17.327 -4.144 -9.396 1.00 76.06 307 PHE A C 1
ATOM 2333 O O . PHE A 1 307 ? -16.891 -5.279 -9.566 1.00 76.06 307 PHE A O 1
ATOM 2340 N N . TYR A 1 308 ? -17.523 -3.288 -10.394 1.00 76.62 308 TYR A N 1
ATOM 2341 C CA . TYR A 1 308 ? -17.228 -3.587 -11.790 1.00 76.62 308 TYR A CA 1
ATOM 2342 C C . TYR A 1 308 ? -16.292 -2.530 -12.365 1.00 76.62 308 TYR A C 1
ATOM 2344 O O . TYR A 1 308 ? -16.621 -1.347 -12.279 1.00 76.62 308 TYR A O 1
ATOM 2352 N N . PHE A 1 309 ? -15.158 -2.911 -12.959 1.00 74.00 309 PHE A N 1
ATOM 2353 C CA . PHE A 1 309 ? -14.285 -1.995 -13.712 1.00 74.00 309 PHE A CA 1
ATOM 2354 C C . PHE A 1 309 ? -14.609 -2.020 -15.207 1.00 74.00 309 PHE A C 1
ATOM 2356 O O . PHE A 1 309 ? -14.657 -3.095 -15.803 1.00 74.00 309 PHE A O 1
ATOM 2363 N N . ASP A 1 310 ? -14.782 -0.845 -15.820 1.00 75.56 310 ASP A N 1
ATOM 2364 C CA . ASP A 1 310 ? -15.047 -0.755 -17.255 1.00 75.56 310 ASP A CA 1
ATOM 2365 C C . ASP A 1 310 ? -13.735 -0.995 -18.023 1.00 75.56 310 ASP A C 1
ATOM 2367 O O . ASP A 1 310 ? -12.745 -0.304 -17.764 1.00 75.56 310 ASP A O 1
ATOM 2371 N N . PRO A 1 311 ? -13.678 -1.943 -18.977 1.00 72.69 311 PRO A N 1
ATOM 2372 C CA . PRO A 1 311 ? -12.518 -2.105 -19.849 1.00 72.69 311 PRO A CA 1
ATOM 2373 C C . PRO A 1 311 ? -12.081 -0.803 -20.546 1.00 72.69 311 PRO A C 1
ATOM 2375 O O . PRO A 1 311 ? -10.898 -0.647 -20.843 1.00 72.69 311 PRO A O 1
ATOM 2378 N N . ALA A 1 312 ? -13.005 0.132 -20.794 1.00 75.06 312 ALA A N 1
ATOM 2379 C CA . ALA A 1 312 ? -12.723 1.433 -21.397 1.00 75.06 312 ALA A CA 1
ATOM 2380 C C . ALA A 1 312 ? -11.907 2.378 -20.496 1.00 75.06 312 ALA A C 1
ATOM 2382 O O . ALA A 1 312 ? -11.293 3.314 -21.013 1.00 75.06 312 ALA A O 1
ATOM 2383 N N . ASP A 1 313 ? -11.835 2.118 -19.184 1.00 72.81 313 ASP A N 1
ATOM 2384 C CA . ASP A 1 313 ? -10.972 2.860 -18.254 1.00 72.81 313 ASP A CA 1
ATOM 2385 C C . ASP A 1 313 ? -9.474 2.617 -18.541 1.00 72.81 313 ASP A C 1
ATOM 2387 O O . ASP A 1 313 ? -8.603 3.322 -18.018 1.00 72.81 313 ASP A O 1
ATOM 2391 N N . PHE A 1 314 ? -9.162 1.628 -19.388 1.00 74.44 314 PHE A N 1
ATOM 2392 C CA . PHE A 1 314 ? -7.809 1.185 -19.685 1.00 74.44 314 PHE A CA 1
ATOM 2393 C C . PHE A 1 314 ? -7.474 1.388 -21.162 1.00 74.44 314 PHE A C 1
ATOM 2395 O O . PHE A 1 314 ? -8.062 0.751 -22.039 1.00 74.44 314 PHE A O 1
ATOM 2402 N N . PRO A 1 315 ? -6.505 2.257 -21.478 1.00 75.06 315 PRO A N 1
ATOM 2403 C CA . PRO A 1 315 ? -6.094 2.470 -22.855 1.00 75.06 315 PRO A CA 1
ATOM 2404 C C . PRO A 1 315 ? -5.450 1.212 -23.460 1.00 75.06 315 PRO A C 1
ATOM 2406 O O . PRO A 1 315 ? -4.815 0.417 -22.757 1.00 75.06 315 PRO A O 1
ATOM 2409 N N . PRO A 1 316 ? -5.560 1.047 -24.788 1.00 79.38 316 PRO A N 1
ATOM 2410 C CA . PRO A 1 316 ? -4.981 -0.089 -25.484 1.00 79.38 316 PRO A CA 1
ATOM 2411 C C . PRO A 1 316 ? -3.452 -0.085 -25.390 1.00 79.38 316 PRO A C 1
ATOM 2413 O O . PRO A 1 316 ? -2.798 0.958 -25.447 1.00 79.38 316 PRO A O 1
ATOM 2416 N N . VAL A 1 317 ? -2.883 -1.285 -25.304 1.00 85.81 317 VAL A N 1
ATOM 2417 C CA . VAL A 1 317 ? -1.437 -1.505 -25.218 1.00 85.81 317 VAL A CA 1
ATOM 2418 C C . VAL A 1 317 ? -0.905 -1.918 -26.585 1.00 85.81 317 VAL A C 1
ATOM 2420 O O . VAL A 1 317 ? -1.494 -2.757 -27.264 1.00 85.81 317 VAL A O 1
ATOM 2423 N N . THR A 1 318 ? 0.218 -1.333 -27.001 1.00 91.38 318 THR A N 1
ATOM 2424 C CA . THR A 1 318 ? 0.889 -1.722 -28.247 1.00 91.38 318 THR A CA 1
ATOM 2425 C C . THR A 1 318 ? 1.785 -2.930 -28.006 1.00 91.38 318 THR A C 1
ATOM 2427 O O . THR A 1 318 ? 2.740 -2.847 -27.238 1.00 91.38 318 THR A O 1
ATOM 2430 N N . GLU A 1 319 ? 1.511 -4.032 -28.698 1.00 91.75 319 GLU A N 1
ATOM 2431 C CA . GLU A 1 319 ? 2.316 -5.255 -28.644 1.00 91.75 319 GLU A CA 1
ATOM 2432 C C . GLU A 1 319 ? 3.585 -5.134 -29.499 1.00 91.75 319 GLU A C 1
ATOM 2434 O O . GLU A 1 319 ? 3.529 -4.800 -30.686 1.00 91.75 319 GLU A O 1
ATOM 2439 N N . ILE A 1 320 ? 4.741 -5.427 -28.905 1.00 90.38 320 ILE A N 1
ATOM 2440 C CA . ILE A 1 320 ? 6.055 -5.383 -29.548 1.00 90.38 320 ILE A CA 1
ATOM 2441 C C . ILE A 1 320 ? 6.818 -6.678 -29.252 1.00 90.38 320 ILE A C 1
ATOM 2443 O O . ILE A 1 320 ? 6.941 -7.124 -28.114 1.00 90.38 320 ILE A O 1
ATOM 2447 N N . THR A 1 321 ? 7.364 -7.291 -30.300 1.00 83.00 321 THR A N 1
ATOM 2448 C CA . THR A 1 321 ? 7.933 -8.646 -30.236 1.00 83.00 321 THR A CA 1
ATOM 2449 C C . THR A 1 321 ? 9.395 -8.709 -29.807 1.00 83.00 321 THR A C 1
ATOM 2451 O O . THR A 1 321 ? 9.849 -9.780 -29.416 1.00 83.00 321 THR A O 1
ATOM 2454 N N . ASP A 1 322 ? 10.141 -7.606 -29.932 1.00 83.62 322 ASP A N 1
ATOM 2455 C CA . ASP A 1 322 ? 11.573 -7.528 -29.632 1.00 83.62 322 ASP A CA 1
ATOM 2456 C C . ASP A 1 322 ? 12.073 -6.071 -29.499 1.00 83.62 322 ASP A C 1
ATOM 2458 O O . ASP A 1 322 ? 11.359 -5.097 -29.754 1.00 83.62 322 ASP A O 1
ATOM 2462 N N . THR A 1 323 ? 13.340 -5.907 -29.108 1.00 83.00 323 THR A N 1
ATOM 2463 C CA . THR A 1 323 ? 13.963 -4.598 -28.847 1.00 83.00 323 THR A CA 1
ATOM 2464 C C . THR A 1 323 ? 14.261 -3.778 -30.113 1.00 83.00 323 THR A C 1
ATOM 2466 O O . THR A 1 323 ? 14.346 -2.546 -30.045 1.00 83.00 323 THR A O 1
ATOM 2469 N N . VAL A 1 324 ? 14.377 -4.412 -31.286 1.00 87.88 324 VAL A N 1
ATOM 2470 C CA . VAL A 1 324 ? 14.586 -3.721 -32.571 1.00 87.88 324 VAL A CA 1
ATOM 2471 C C . VAL A 1 324 ? 13.281 -3.071 -33.023 1.00 87.88 324 VAL A C 1
ATOM 2473 O O . VAL A 1 324 ? 13.267 -1.883 -33.365 1.00 87.88 324 VAL A O 1
ATOM 2476 N N . ALA A 1 325 ? 12.177 -3.818 -32.958 1.00 90.56 325 ALA A N 1
ATOM 2477 C CA . ALA A 1 325 ? 10.832 -3.314 -33.203 1.00 90.56 325 ALA A CA 1
ATOM 2478 C C . ALA A 1 325 ? 10.470 -2.190 -32.218 1.00 90.56 325 ALA A C 1
ATOM 2480 O O . ALA A 1 325 ? 9.949 -1.157 -32.642 1.00 90.56 325 ALA A O 1
ATOM 2481 N N . LEU A 1 326 ? 10.845 -2.331 -30.939 1.00 90.00 326 LEU A N 1
ATOM 2482 C CA . LEU A 1 326 ? 10.674 -1.291 -29.919 1.00 90.00 326 LEU A CA 1
ATOM 2483 C C . LEU A 1 326 ? 11.373 0.016 -30.305 1.00 90.00 326 LEU A C 1
ATOM 2485 O O . LEU A 1 326 ? 10.747 1.077 -30.325 1.00 90.00 326 LEU A O 1
ATOM 2489 N N . THR A 1 327 ? 12.658 -0.058 -30.661 1.00 89.50 327 THR A N 1
ATOM 2490 C CA . THR A 1 327 ? 13.430 1.119 -31.085 1.00 89.50 327 THR A CA 1
ATOM 2491 C C . THR A 1 327 ? 12.797 1.790 -32.308 1.00 89.50 327 THR A C 1
ATOM 2493 O O . THR A 1 327 ? 12.698 3.017 -32.370 1.00 89.50 327 THR A O 1
ATOM 2496 N N . ALA A 1 328 ? 12.373 1.004 -33.303 1.00 91.81 328 ALA A N 1
ATOM 2497 C CA . ALA A 1 328 ? 11.749 1.528 -34.516 1.00 91.81 328 ALA A CA 1
ATOM 2498 C C . ALA A 1 328 ? 10.384 2.179 -34.239 1.00 91.81 328 ALA A C 1
ATOM 2500 O O . ALA A 1 328 ? 10.062 3.194 -34.860 1.00 91.81 328 ALA A O 1
ATOM 2501 N N . TYR A 1 329 ? 9.602 1.616 -33.315 1.00 93.88 329 TYR A N 1
ATOM 2502 C CA . TYR A 1 329 ? 8.322 2.164 -32.878 1.00 93.88 329 TYR A CA 1
ATOM 2503 C C . TYR A 1 329 ? 8.505 3.503 -32.158 1.00 93.88 329 TYR A C 1
ATOM 2505 O O . TYR A 1 329 ? 7.918 4.498 -32.581 1.00 93.88 329 TYR A O 1
ATOM 2513 N N . LEU A 1 330 ? 9.359 3.555 -31.130 1.00 91.88 330 LEU A N 1
ATOM 2514 C CA . LEU A 1 330 ? 9.555 4.743 -30.290 1.00 91.88 330 LEU A CA 1
ATOM 2515 C C . LEU A 1 330 ? 10.141 5.937 -31.060 1.00 91.88 330 LEU A C 1
ATOM 2517 O O . LEU A 1 330 ? 9.781 7.082 -30.788 1.00 91.88 330 LEU A O 1
ATOM 2521 N N . LYS A 1 331 ? 10.976 5.691 -32.079 1.00 92.19 331 LYS A N 1
ATOM 2522 C CA . LYS A 1 331 ? 11.501 6.743 -32.971 1.00 92.19 331 LYS A CA 1
ATOM 2523 C C . LYS A 1 331 ? 10.434 7.426 -33.831 1.00 92.19 331 LYS A C 1
ATOM 2525 O O . LYS A 1 331 ? 10.673 8.536 -34.297 1.00 92.19 331 LYS A O 1
ATOM 2530 N N . LYS A 1 332 ? 9.298 6.769 -34.080 1.00 93.75 332 LYS A N 1
ATOM 2531 C CA . LYS A 1 332 ? 8.190 7.320 -34.878 1.00 93.75 332 LYS A CA 1
ATOM 2532 C C . LYS A 1 332 ? 7.190 8.115 -34.040 1.00 93.75 332 LYS A C 1
ATOM 2534 O O . LYS A 1 332 ? 6.345 8.789 -34.617 1.00 93.75 332 LYS A O 1
ATOM 2539 N N . GLN A 1 333 ? 7.264 8.020 -32.712 1.00 93.44 333 GLN A N 1
ATOM 2540 C CA . GLN A 1 333 ? 6.314 8.684 -31.826 1.00 93.44 333 GLN A CA 1
ATOM 2541 C C . GLN A 1 333 ? 6.646 10.171 -31.684 1.00 93.44 333 GLN A C 1
ATOM 2543 O O . GLN A 1 333 ? 7.810 10.557 -31.560 1.00 93.44 333 GLN A O 1
ATOM 2548 N N . SER A 1 334 ? 5.607 11.000 -31.675 1.00 91.25 334 SER A N 1
ATOM 2549 C CA . SER A 1 334 ? 5.679 12.454 -31.512 1.00 91.25 334 SER A CA 1
ATOM 2550 C C . SER A 1 334 ? 4.618 12.919 -30.520 1.00 91.25 334 SER A C 1
ATOM 2552 O O . SER A 1 334 ? 3.548 12.322 -30.464 1.00 91.25 334 SER A O 1
ATOM 2554 N N . GLY A 1 335 ? 4.881 13.992 -29.766 1.00 90.69 335 GLY A N 1
ATOM 2555 C CA . GLY A 1 335 ? 3.932 14.505 -28.766 1.00 90.69 335 GLY A CA 1
ATOM 2556 C C . GLY A 1 335 ? 3.822 13.649 -27.497 1.00 90.69 335 GLY A C 1
ATOM 2557 O O . GLY A 1 335 ? 2.875 13.808 -26.735 1.00 90.69 335 GLY A O 1
ATOM 2558 N N . VAL A 1 336 ? 4.782 12.746 -27.276 1.00 92.00 336 VAL A N 1
ATOM 2559 C CA . VAL A 1 336 ? 4.862 11.908 -26.076 1.00 92.00 336 VAL A CA 1
ATOM 2560 C C . VAL A 1 336 ? 5.331 12.755 -24.895 1.00 92.00 336 VAL A C 1
ATOM 2562 O O . VAL A 1 336 ? 6.344 13.452 -24.985 1.00 92.00 336 VAL A O 1
ATOM 2565 N N . THR A 1 337 ? 4.615 12.677 -23.779 1.00 90.94 337 THR A N 1
ATOM 2566 C CA . THR A 1 337 ? 4.946 13.373 -22.528 1.00 90.94 337 THR A CA 1
ATOM 2567 C C . THR A 1 337 ? 4.921 12.391 -21.365 1.00 90.94 337 THR A C 1
ATOM 2569 O O . THR A 1 337 ? 4.454 11.264 -21.495 1.00 90.94 337 THR A O 1
ATOM 2572 N N . GLU A 1 338 ? 5.397 12.814 -20.198 1.00 87.69 338 GLU A N 1
ATOM 2573 C CA . GLU A 1 338 ? 5.300 12.006 -18.979 1.00 87.69 338 GLU A CA 1
ATOM 2574 C C . GLU A 1 338 ? 3.843 11.702 -18.587 1.00 87.69 338 GLU A C 1
ATOM 2576 O O . GLU A 1 338 ? 3.550 10.632 -18.062 1.00 87.69 338 GLU A O 1
ATOM 2581 N N . THR A 1 339 ? 2.930 12.635 -18.880 1.00 87.88 339 THR A N 1
ATOM 2582 C CA . THR A 1 339 ? 1.481 12.509 -18.650 1.00 87.88 339 THR A CA 1
ATOM 2583 C C . THR A 1 339 ? 0.734 11.765 -19.761 1.00 87.88 339 THR A C 1
ATOM 2585 O O . THR A 1 339 ? -0.447 11.465 -19.616 1.00 87.88 339 THR A O 1
ATOM 2588 N N . ASN A 1 340 ? 1.406 11.490 -20.881 1.00 89.31 340 ASN A N 1
ATOM 2589 C CA . ASN A 1 340 ? 0.875 10.767 -22.033 1.00 89.31 340 ASN A CA 1
ATOM 2590 C C . ASN A 1 340 ? 1.982 9.873 -22.636 1.00 89.31 340 ASN A C 1
ATOM 2592 O O . ASN A 1 340 ? 2.523 10.192 -23.705 1.00 89.31 340 ASN A O 1
ATOM 2596 N N . PRO A 1 341 ? 2.399 8.811 -21.917 1.00 91.94 341 PRO A N 1
ATOM 2597 C CA . PRO A 1 341 ? 3.483 7.940 -22.345 1.00 91.94 341 PRO A CA 1
ATOM 2598 C C . PRO A 1 341 ? 3.036 6.945 -23.421 1.00 91.94 341 PRO A C 1
ATOM 2600 O O . PRO A 1 341 ? 1.861 6.625 -23.580 1.00 91.94 341 PRO A O 1
ATOM 2603 N N . CYS A 1 342 ? 4.007 6.370 -24.126 1.00 92.56 342 CYS A N 1
ATOM 2604 C CA . CYS A 1 342 ? 3.773 5.200 -24.963 1.00 92.56 342 CYS A CA 1
ATOM 2605 C C . CYS A 1 342 ? 3.419 3.992 -24.088 1.00 92.56 342 CYS A C 1
ATOM 2607 O O . CYS A 1 342 ? 4.188 3.640 -23.195 1.00 92.56 342 CYS A O 1
ATOM 2609 N N . LEU A 1 343 ? 2.302 3.326 -24.374 1.00 91.25 343 LEU A N 1
ATOM 2610 C CA . LEU A 1 343 ? 1.877 2.121 -23.661 1.00 91.25 343 LEU A CA 1
ATOM 2611 C C . LEU A 1 343 ? 2.274 0.895 -24.468 1.00 91.25 343 LEU A C 1
ATOM 2613 O O . LEU A 1 343 ? 1.740 0.659 -25.555 1.00 91.25 343 LEU A O 1
ATOM 2617 N N . ILE A 1 344 ? 3.253 0.149 -23.968 1.00 91.25 344 ILE A N 1
ATOM 2618 C CA . ILE A 1 344 ? 3.908 -0.898 -24.747 1.00 91.25 344 ILE A CA 1
ATOM 2619 C C . ILE A 1 344 ? 3.992 -2.176 -23.935 1.00 91.25 344 ILE A C 1
ATOM 2621 O O . ILE A 1 344 ? 4.471 -2.163 -22.802 1.00 91.25 344 ILE A O 1
ATOM 2625 N N . ARG A 1 345 ? 3.626 -3.288 -24.569 1.00 90.75 345 ARG A N 1
ATOM 2626 C CA . ARG A 1 345 ? 3.953 -4.629 -24.108 1.00 90.75 345 ARG A CA 1
ATOM 2627 C C . ARG A 1 345 ? 5.075 -5.207 -24.935 1.00 90.75 345 ARG A C 1
ATOM 2629 O O . ARG A 1 345 ? 5.041 -5.162 -26.160 1.00 90.75 345 ARG A O 1
ATOM 2636 N N . VAL A 1 346 ? 6.095 -5.703 -24.245 1.00 88.81 346 VAL A N 1
ATOM 2637 C CA . VAL A 1 346 ? 7.243 -6.354 -24.867 1.00 88.81 346 VAL A CA 1
ATOM 2638 C C . VAL A 1 346 ? 7.231 -7.825 -24.479 1.00 88.81 346 VAL A C 1
ATOM 2640 O O . VAL A 1 346 ? 7.267 -8.166 -23.296 1.00 88.81 346 VAL A O 1
ATOM 2643 N N . GLY A 1 347 ? 7.190 -8.692 -25.487 1.00 84.44 347 GLY A N 1
ATOM 2644 C CA . GLY A 1 347 ? 7.335 -10.138 -25.329 1.00 84.44 347 GLY A CA 1
ATOM 2645 C C . GLY A 1 347 ? 8.739 -10.627 -25.690 1.00 84.44 347 GLY A C 1
ATOM 2646 O O . GLY A 1 347 ? 9.548 -9.887 -26.246 1.00 84.44 347 GLY A O 1
ATOM 2647 N N . ASN A 1 348 ? 9.023 -11.901 -25.399 1.00 81.44 348 ASN A N 1
ATOM 2648 C CA . ASN A 1 348 ? 10.212 -12.635 -25.873 1.00 81.44 348 ASN A CA 1
ATOM 2649 C C . ASN A 1 348 ? 11.585 -12.043 -25.489 1.00 81.44 348 ASN A C 1
ATOM 2651 O O . ASN A 1 348 ? 12.602 -12.388 -26.093 1.00 81.44 348 ASN A O 1
ATOM 2655 N N . VAL A 1 349 ? 11.651 -11.176 -24.477 1.00 83.81 349 VAL A N 1
ATOM 2656 C CA . VAL A 1 349 ? 12.922 -10.692 -23.924 1.00 83.81 349 VAL A CA 1
ATOM 2657 C C . VAL A 1 349 ? 13.294 -11.544 -22.713 1.00 83.81 349 VAL A C 1
ATOM 2659 O O . VAL A 1 349 ? 12.525 -11.652 -21.762 1.00 83.81 349 VAL A O 1
ATOM 2662 N N . ASP A 1 350 ? 14.491 -12.132 -22.725 1.00 83.94 350 ASP A N 1
ATOM 2663 C CA . ASP A 1 350 ? 15.044 -12.780 -21.535 1.00 83.94 350 ASP A CA 1
ATOM 2664 C C . ASP A 1 350 ? 15.701 -11.746 -20.611 1.00 83.94 350 ASP A C 1
ATOM 2666 O O . ASP A 1 350 ? 16.726 -11.135 -20.936 1.00 83.94 350 ASP A O 1
ATOM 2670 N N . LEU A 1 351 ? 15.095 -11.564 -19.440 1.00 81.88 351 LEU A N 1
ATOM 2671 C CA . LEU A 1 351 ? 15.547 -10.669 -18.384 1.00 81.88 351 LEU A CA 1
ATOM 2672 C C . LEU A 1 351 ? 16.655 -11.288 -17.514 1.00 81.88 351 LEU A C 1
ATOM 2674 O O . LEU A 1 351 ? 17.129 -10.615 -16.605 1.00 81.88 351 LEU A O 1
ATOM 2678 N N . SER A 1 352 ? 17.070 -12.540 -17.761 1.00 73.62 352 SER A N 1
ATOM 2679 C CA . SER A 1 352 ? 18.030 -13.276 -16.926 1.00 73.62 352 SER A CA 1
ATOM 2680 C C . SER A 1 352 ? 19.497 -12.797 -16.998 1.00 73.62 352 SER A C 1
ATOM 2682 O O . SER A 1 352 ? 19.921 -12.029 -17.863 1.00 73.62 352 SER A O 1
ATOM 2684 N N . ILE A 1 353 ? 20.293 -13.267 -16.025 1.00 59.72 353 ILE A N 1
ATOM 2685 C CA . ILE A 1 353 ? 21.589 -12.721 -15.591 1.00 59.72 353 ILE A CA 1
ATOM 2686 C C . ILE A 1 353 ? 22.814 -13.385 -16.245 1.00 59.72 353 ILE A C 1
ATOM 2688 O O . ILE A 1 353 ? 23.791 -13.682 -15.558 1.00 59.72 353 ILE A O 1
ATOM 2692 N N . SER A 1 354 ? 22.873 -13.613 -17.556 1.00 62.34 354 SER A N 1
ATOM 2693 C CA . SER A 1 354 ? 24.191 -13.901 -18.157 1.00 62.34 354 SER A CA 1
ATOM 2694 C C . SER A 1 354 ? 25.033 -12.606 -18.181 1.00 62.34 354 SER A C 1
ATOM 2696 O O . SER A 1 354 ? 25.160 -11.964 -19.219 1.00 62.34 354 SER A O 1
ATOM 2698 N N . ALA A 1 355 ? 25.481 -12.181 -16.988 1.00 49.53 355 ALA A N 1
ATOM 2699 C CA . ALA A 1 355 ? 26.250 -11.023 -16.506 1.00 49.53 355 ALA A CA 1
ATOM 2700 C C . ALA A 1 355 ? 25.976 -9.621 -17.080 1.00 49.53 355 ALA A C 1
ATOM 2702 O O . ALA A 1 355 ? 26.488 -8.656 -16.531 1.00 49.53 355 ALA A O 1
ATOM 2703 N N . ASN A 1 356 ? 25.232 -9.492 -18.175 1.00 57.75 356 ASN A N 1
ATOM 2704 C CA . ASN A 1 356 ? 25.061 -8.289 -18.981 1.00 57.75 356 ASN A CA 1
ATOM 2705 C C . ASN A 1 356 ? 24.192 -8.639 -20.207 1.00 57.75 356 ASN A C 1
ATOM 2707 O O . ASN A 1 356 ? 24.631 -8.401 -21.334 1.00 57.75 356 ASN A O 1
ATOM 2711 N N . SER A 1 357 ? 23.015 -9.265 -20.022 1.00 69.06 357 SER A N 1
ATOM 2712 C CA . SER A 1 357 ? 22.232 -9.745 -21.172 1.00 69.06 357 SER A CA 1
ATOM 2713 C C . SER A 1 357 ? 22.004 -8.587 -22.151 1.00 69.06 357 SER A C 1
ATOM 2715 O O . SER A 1 357 ? 21.537 -7.500 -21.787 1.00 69.06 357 SER A O 1
ATOM 2717 N N . ALA A 1 358 ? 22.447 -8.783 -23.396 1.00 75.88 358 ALA A N 1
ATOM 2718 C CA . ALA A 1 358 ? 22.358 -7.759 -24.431 1.00 75.88 358 ALA A CA 1
ATOM 2719 C C . ALA A 1 358 ? 20.902 -7.309 -24.621 1.00 75.88 358 ALA A C 1
ATOM 2721 O O . ALA A 1 358 ? 20.659 -6.147 -24.926 1.00 75.88 358 ALA A O 1
ATOM 2722 N N . SER A 1 359 ? 19.950 -8.204 -24.349 1.00 78.38 359 SER A N 1
ATOM 2723 C CA . SER A 1 359 ? 18.512 -7.977 -24.426 1.00 78.38 359 SER A CA 1
ATOM 2724 C C . SER A 1 359 ? 18.013 -6.944 -23.411 1.00 78.38 359 SER A C 1
ATOM 2726 O O . SER A 1 359 ? 17.332 -6.010 -23.818 1.00 78.38 359 SER A O 1
ATOM 2728 N N . VAL A 1 360 ? 18.399 -7.026 -22.128 1.00 79.12 360 VAL A N 1
ATOM 2729 C CA . VAL A 1 360 ? 18.005 -6.024 -21.109 1.00 79.12 360 VAL A CA 1
ATOM 2730 C C . VAL A 1 360 ? 18.636 -4.664 -21.413 1.00 79.12 360 VAL A C 1
ATOM 2732 O O . VAL A 1 360 ? 17.972 -3.630 -21.352 1.00 79.12 360 VAL A O 1
ATOM 2735 N N . LYS A 1 361 ? 19.913 -4.654 -21.817 1.00 78.94 361 LYS A N 1
ATOM 2736 C CA . LYS A 1 361 ? 20.600 -3.423 -22.240 1.00 78.94 361 LYS A CA 1
ATOM 2737 C C . LYS A 1 361 ? 19.927 -2.784 -23.446 1.00 78.94 361 LYS A C 1
ATOM 2739 O O . LYS A 1 361 ? 19.725 -1.572 -23.454 1.00 78.94 361 LYS A O 1
ATOM 2744 N N . ALA A 1 362 ? 19.598 -3.585 -24.455 1.00 80.12 362 ALA A N 1
ATOM 2745 C CA . ALA A 1 362 ? 18.927 -3.129 -25.662 1.00 80.12 362 ALA A CA 1
ATOM 2746 C C . ALA A 1 362 ? 17.523 -2.611 -25.342 1.00 80.12 362 ALA A C 1
ATOM 2748 O O . ALA A 1 362 ? 17.178 -1.527 -25.801 1.00 80.12 362 ALA A O 1
ATOM 2749 N N . LEU A 1 363 ? 16.757 -3.322 -24.509 1.00 83.88 363 LEU A N 1
ATOM 2750 C CA . LEU A 1 363 ? 15.427 -2.916 -24.054 1.00 83.88 363 LEU A CA 1
ATOM 2751 C C . LEU A 1 363 ? 15.471 -1.511 -23.453 1.00 83.88 363 LEU A C 1
ATOM 2753 O O . LEU A 1 363 ? 14.796 -0.605 -23.929 1.00 83.88 363 LEU A O 1
ATOM 2757 N N . TYR A 1 364 ? 16.335 -1.312 -22.463 1.00 80.75 364 TYR A N 1
ATOM 2758 C CA . TYR A 1 364 ? 16.471 -0.035 -21.779 1.00 80.75 364 TYR A CA 1
ATOM 2759 C C . TYR A 1 364 ? 17.063 1.074 -22.644 1.00 80.75 364 TYR A C 1
ATOM 2761 O O . TYR A 1 364 ? 16.604 2.209 -22.568 1.00 80.75 364 TYR A O 1
ATOM 2769 N N . SER A 1 365 ? 18.025 0.757 -23.510 1.00 81.62 365 SER A N 1
ATOM 2770 C CA . SER A 1 365 ? 18.592 1.733 -24.452 1.00 81.62 365 SER A CA 1
ATOM 2771 C C . SER A 1 365 ? 17.601 2.139 -25.551 1.00 81.62 365 SER A C 1
ATOM 2773 O O . SER A 1 365 ? 17.803 3.159 -26.205 1.00 81.62 365 SER A O 1
ATOM 2775 N N . SER A 1 366 ? 16.538 1.355 -25.762 1.00 85.06 366 SER A N 1
ATOM 2776 C CA . SER A 1 366 ? 15.484 1.660 -26.735 1.00 85.06 366 SER A CA 1
ATOM 2777 C C . SER A 1 366 ? 14.498 2.717 -26.233 1.00 85.06 366 SER A C 1
ATOM 2779 O O . SER A 1 366 ? 13.806 3.304 -27.059 1.00 85.06 366 SER A O 1
ATOM 2781 N N . LEU A 1 367 ? 14.422 2.975 -24.916 1.00 85.69 367 LEU A N 1
ATOM 2782 C CA . LEU A 1 367 ? 13.422 3.845 -24.273 1.00 85.69 367 LEU A CA 1
ATOM 2783 C C . LEU A 1 367 ? 13.680 5.349 -24.511 1.00 85.69 367 LEU A C 1
ATOM 2785 O O . LEU A 1 367 ? 13.884 6.136 -23.585 1.00 85.69 367 LEU A O 1
ATOM 2789 N N . SER A 1 368 ? 13.654 5.772 -25.777 1.00 86.81 368 SER A N 1
ATOM 2790 C CA . SER A 1 368 ? 13.893 7.159 -26.196 1.00 86.81 368 SER A CA 1
ATOM 2791 C C . SER A 1 368 ? 12.730 8.119 -25.914 1.00 86.81 368 SER A C 1
ATOM 2793 O O . SER A 1 368 ? 12.896 9.320 -26.096 1.00 86.81 368 SER A O 1
ATOM 2795 N N . GLN A 1 369 ? 11.569 7.612 -25.493 1.00 90.56 369 GLN A N 1
ATOM 2796 C CA . GLN A 1 369 ? 10.355 8.379 -25.180 1.00 90.56 369 GLN A CA 1
ATOM 2797 C C . GLN A 1 369 ? 9.777 7.931 -23.837 1.00 90.56 369 GLN A C 1
ATOM 2799 O O . GLN A 1 369 ? 10.048 6.801 -23.414 1.00 90.56 369 GLN A O 1
ATOM 2804 N N . TYR A 1 370 ? 8.939 8.764 -23.207 1.00 92.00 370 TYR A N 1
ATOM 2805 C CA . TYR A 1 370 ? 8.187 8.348 -22.020 1.00 92.00 370 TYR A CA 1
ATOM 2806 C C . TYR A 1 370 ? 7.366 7.092 -22.319 1.00 92.00 370 TYR A C 1
ATOM 2808 O O . TYR A 1 370 ? 6.615 7.060 -23.292 1.00 92.00 370 TYR A O 1
ATOM 2816 N N . THR A 1 371 ? 7.555 6.043 -21.523 1.00 91.25 371 THR A N 1
ATOM 2817 C CA . THR A 1 371 ? 7.018 4.706 -21.797 1.00 91.25 371 THR A CA 1
ATOM 2818 C C . THR A 1 371 ? 6.491 4.065 -20.516 1.00 91.25 371 THR A C 1
ATOM 2820 O O . THR A 1 371 ? 7.193 4.018 -19.504 1.00 91.25 371 THR A O 1
ATOM 2823 N N . ALA A 1 372 ? 5.274 3.534 -20.582 1.00 91.69 372 ALA A N 1
ATOM 2824 C CA . ALA A 1 372 ? 4.746 2.555 -19.645 1.00 91.69 372 ALA A CA 1
ATOM 2825 C C . ALA A 1 372 ? 5.008 1.160 -20.218 1.00 91.69 372 ALA A C 1
ATOM 2827 O O . ALA A 1 372 ? 4.549 0.834 -21.317 1.00 91.69 372 ALA A O 1
ATOM 2828 N N . LEU A 1 373 ? 5.807 0.375 -19.503 1.00 90.00 373 LEU A N 1
ATOM 2829 C CA . LEU A 1 373 ? 6.416 -0.836 -20.026 1.00 90.00 373 LEU A CA 1
ATOM 2830 C C . LEU A 1 373 ? 5.828 -2.083 -19.363 1.00 90.00 373 LEU A C 1
ATOM 2832 O O . LEU A 1 373 ? 6.041 -2.342 -18.178 1.00 90.00 373 LEU A O 1
ATOM 2836 N N . ASP A 1 374 ? 5.129 -2.881 -20.160 1.00 89.44 374 ASP A N 1
ATOM 2837 C CA . ASP A 1 374 ? 4.605 -4.184 -19.778 1.00 89.44 374 ASP A CA 1
ATOM 2838 C C . ASP A 1 374 ? 5.588 -5.285 -20.188 1.00 89.44 374 ASP A C 1
ATOM 2840 O O . ASP A 1 374 ? 5.717 -5.605 -21.370 1.00 89.44 374 ASP A O 1
ATOM 2844 N N . LEU A 1 375 ? 6.299 -5.868 -19.223 1.00 89.06 375 LEU A N 1
ATOM 2845 C CA . LEU A 1 375 ? 7.236 -6.977 -19.445 1.00 89.06 375 LEU A CA 1
ATOM 2846 C C . LEU A 1 375 ? 6.640 -8.319 -19.024 1.00 89.06 375 LEU A C 1
ATOM 2848 O O . LEU A 1 375 ? 7.372 -9.272 -18.771 1.00 89.06 375 LEU A O 1
ATOM 2852 N N . ARG A 1 376 ? 5.313 -8.415 -18.922 1.00 87.38 376 ARG A N 1
ATOM 2853 C CA . ARG A 1 376 ? 4.634 -9.617 -18.441 1.00 87.38 376 ARG A CA 1
ATOM 2854 C C . ARG A 1 376 ? 4.986 -10.914 -19.157 1.00 87.38 376 ARG A C 1
ATOM 2856 O O . ARG A 1 376 ? 5.028 -11.953 -18.503 1.00 87.38 376 ARG A O 1
ATOM 2863 N N . ASP A 1 377 ? 5.221 -10.817 -20.460 1.00 87.69 377 ASP A N 1
ATOM 2864 C CA . ASP A 1 377 ? 5.476 -11.949 -21.352 1.00 87.69 377 ASP A CA 1
ATOM 2865 C C . ASP A 1 377 ? 6.981 -12.157 -21.592 1.00 87.69 377 ASP A C 1
ATOM 2867 O O . ASP A 1 377 ? 7.398 -12.906 -22.478 1.00 87.69 377 ASP A O 1
ATOM 2871 N N . CYS A 1 378 ? 7.821 -11.474 -20.810 1.00 87.75 378 CYS A N 1
ATOM 2872 C CA . CYS A 1 378 ? 9.261 -11.688 -20.779 1.00 87.75 378 CYS A CA 1
ATOM 2873 C C . CYS A 1 378 ? 9.627 -12.850 -19.840 1.00 87.75 378 CYS A C 1
ATOM 2875 O O . CYS A 1 378 ? 8.908 -13.173 -18.893 1.00 87.75 378 CYS A O 1
ATOM 2877 N N . SER A 1 379 ? 10.781 -13.476 -20.075 1.00 88.00 379 SER A N 1
ATOM 2878 C CA . SER A 1 379 ? 11.307 -14.558 -19.233 1.00 88.00 379 SER A CA 1
ATOM 2879 C C . SER A 1 379 ? 12.429 -14.067 -18.318 1.00 88.00 379 SER A C 1
ATOM 2881 O O . SER A 1 379 ? 12.893 -12.939 -18.439 1.00 88.00 379 SER A O 1
ATOM 2883 N N . GLY A 1 380 ? 12.907 -14.931 -17.421 1.00 86.38 380 GLY A N 1
ATOM 2884 C CA . GLY A 1 380 ? 14.108 -14.684 -16.621 1.00 86.38 380 GLY A CA 1
ATOM 2885 C C . GLY A 1 380 ? 13.825 -14.456 -15.137 1.00 86.38 380 GLY A C 1
ATOM 2886 O O . GLY A 1 380 ? 12.876 -13.785 -14.744 1.00 86.38 380 GLY A O 1
ATOM 2887 N N . ALA A 1 381 ? 14.675 -15.038 -14.289 1.00 84.00 381 ALA A N 1
ATOM 2888 C CA . ALA A 1 381 ? 14.445 -15.089 -12.844 1.00 84.00 381 ALA A CA 1
ATOM 2889 C C . ALA A 1 381 ? 14.920 -13.840 -12.082 1.00 84.00 381 ALA A C 1
ATOM 2891 O O . ALA A 1 381 ? 14.614 -13.693 -10.899 1.00 84.00 381 ALA A O 1
ATOM 2892 N N . SER A 1 382 ? 15.694 -12.950 -12.700 1.00 81.94 382 SER A N 1
ATOM 2893 C CA . SER A 1 382 ? 16.271 -11.813 -11.985 1.00 81.94 382 SER A CA 1
ATOM 2894 C C . SER A 1 382 ? 16.640 -10.679 -12.914 1.00 81.94 382 SER A C 1
ATOM 2896 O O . SER A 1 382 ? 17.369 -10.894 -13.872 1.00 81.94 382 SER A O 1
ATOM 2898 N N . LEU A 1 383 ? 16.258 -9.465 -12.531 1.00 80.25 383 LEU A N 1
ATOM 2899 C CA . LEU A 1 383 ? 16.579 -8.244 -13.251 1.00 80.25 383 LEU A CA 1
ATOM 2900 C C . LEU A 1 383 ? 17.838 -7.590 -12.676 1.00 80.25 383 LEU A C 1
ATOM 2902 O O . LEU A 1 383 ? 17.843 -7.099 -11.539 1.00 80.25 383 LEU A O 1
ATOM 2906 N N . ILE A 1 384 ? 18.917 -7.598 -13.461 1.00 72.31 384 ILE A N 1
ATOM 2907 C CA . ILE A 1 384 ? 20.206 -7.035 -13.050 1.00 72.31 384 ILE A CA 1
ATOM 2908 C C . ILE A 1 384 ? 20.476 -5.623 -13.553 1.00 72.31 384 ILE A C 1
ATOM 2910 O O . ILE A 1 384 ? 20.213 -5.276 -14.700 1.00 72.31 384 ILE A O 1
ATOM 2914 N N . ASN A 1 385 ? 21.104 -4.841 -12.684 1.00 68.00 385 ASN A N 1
ATOM 2915 C CA . ASN A 1 385 ? 21.757 -3.596 -13.005 1.00 68.00 385 ASN A CA 1
ATOM 2916 C C . ASN A 1 385 ? 23.063 -3.927 -13.734 1.00 68.00 385 ASN A C 1
ATOM 2918 O O . ASN A 1 385 ? 23.996 -4.483 -13.152 1.00 68.00 385 ASN A O 1
ATOM 2922 N N . SER A 1 386 ? 23.116 -3.637 -15.032 1.00 52.25 386 SER A N 1
ATOM 2923 C CA . SER A 1 386 ? 24.360 -3.764 -15.783 1.00 52.25 386 SER A CA 1
ATOM 2924 C C . SER A 1 386 ? 25.316 -2.655 -15.345 1.00 52.25 386 SER A C 1
ATOM 2926 O O . SER A 1 386 ? 24.998 -1.468 -15.411 1.00 52.25 386 SER A O 1
ATOM 2928 N N . THR A 1 387 ? 26.503 -3.064 -14.912 1.00 45.78 387 THR A N 1
ATOM 2929 C CA . THR A 1 387 ? 27.573 -2.222 -14.376 1.00 45.78 387 THR A CA 1
ATOM 2930 C C . THR A 1 387 ? 27.723 -0.864 -15.090 1.00 45.78 387 THR A C 1
ATOM 2932 O O . THR A 1 387 ? 27.995 -0.783 -16.288 1.00 45.78 387 THR A O 1
ATOM 2935 N N . ALA A 1 388 ? 27.589 0.200 -14.295 1.00 45.62 388 ALA A N 1
ATOM 2936 C CA . ALA A 1 388 ? 28.123 1.561 -14.431 1.00 45.62 388 ALA A CA 1
ATOM 2937 C C . ALA A 1 388 ? 27.683 2.512 -15.571 1.00 45.62 388 ALA A C 1
ATOM 2939 O O . ALA A 1 388 ? 27.941 3.702 -15.418 1.00 45.62 388 ALA A O 1
ATOM 2940 N N . LYS A 1 389 ? 27.015 2.106 -16.664 1.00 46.62 389 LYS A N 1
ATOM 2941 C CA . LYS A 1 389 ? 26.576 3.075 -17.716 1.00 46.62 389 LYS A CA 1
ATOM 2942 C C . LYS A 1 389 ? 25.283 2.748 -18.471 1.00 46.62 389 LYS A C 1
ATOM 2944 O O . LYS A 1 389 ? 24.896 3.498 -19.360 1.00 46.62 389 LYS A O 1
ATOM 2949 N N . THR A 1 390 ? 24.607 1.656 -18.129 1.00 47.56 390 THR A N 1
ATOM 2950 C CA . THR A 1 390 ? 23.331 1.256 -18.748 1.00 47.56 390 THR A CA 1
ATOM 2951 C C . THR A 1 390 ? 22.226 1.143 -17.701 1.00 47.56 390 THR A C 1
ATOM 2953 O O . THR A 1 390 ? 21.407 0.225 -17.764 1.00 47.56 390 THR A O 1
ATOM 2956 N N . THR A 1 391 ? 22.216 2.040 -16.710 1.00 52.50 391 THR A N 1
ATOM 2957 C CA . THR A 1 391 ? 20.976 2.317 -15.975 1.00 52.50 391 THR A CA 1
ATOM 2958 C C . THR A 1 391 ? 19.888 2.558 -17.023 1.00 52.50 391 THR A C 1
ATOM 2960 O O . THR A 1 391 ? 20.211 3.253 -18.000 1.00 52.50 391 THR A O 1
ATOM 2963 N N . PRO A 1 392 ? 18.662 2.006 -16.889 1.00 52.38 392 PRO A N 1
ATOM 2964 C CA . PRO A 1 392 ? 17.551 2.399 -17.758 1.00 52.38 392 PRO A CA 1
ATOM 2965 C C . PRO A 1 392 ? 17.616 3.904 -17.908 1.00 52.38 392 PRO A C 1
ATOM 2967 O O . PRO A 1 392 ? 17.822 4.561 -16.892 1.00 52.38 392 PRO A O 1
ATOM 2970 N N . THR A 1 393 ? 17.640 4.434 -19.136 1.00 51.66 393 THR A N 1
ATOM 2971 C CA . THR A 1 393 ? 17.788 5.875 -19.381 1.00 51.66 393 THR A CA 1
ATOM 2972 C C . THR A 1 393 ? 16.796 6.582 -18.471 1.00 51.66 393 THR A C 1
ATOM 2974 O O . THR A 1 393 ? 15.594 6.524 -18.725 1.00 51.66 393 THR A O 1
ATOM 2977 N N . LYS A 1 394 ? 17.303 7.122 -17.347 1.00 56.66 394 LYS A N 1
ATOM 2978 C CA . LYS A 1 394 ? 16.575 7.165 -16.059 1.00 56.66 394 LYS A CA 1
ATOM 2979 C C . LYS A 1 394 ? 15.253 7.930 -16.139 1.00 56.66 394 LYS A C 1
ATOM 2981 O O . LYS A 1 394 ? 14.380 7.757 -15.305 1.00 56.66 394 LYS A O 1
ATOM 2986 N N . VAL A 1 395 ? 15.096 8.743 -17.173 1.00 62.78 395 VAL A N 1
ATOM 2987 C CA . VAL A 1 395 ? 14.132 9.830 -17.274 1.00 62.78 395 VAL A CA 1
ATOM 2988 C C . VAL A 1 395 ? 12.766 9.407 -17.818 1.00 62.78 395 VAL A C 1
ATOM 2990 O O . VAL A 1 395 ? 11.786 10.078 -17.530 1.00 62.78 395 VAL A O 1
ATOM 2993 N N . ASN A 1 396 ? 12.658 8.307 -18.568 1.00 80.56 396 ASN A N 1
ATOM 2994 C CA . ASN A 1 396 ? 11.477 8.094 -19.416 1.00 80.56 396 ASN A CA 1
ATOM 2995 C C . ASN A 1 396 ? 10.593 6.897 -19.032 1.00 80.56 396 ASN A C 1
ATOM 2997 O O . ASN A 1 396 ? 9.526 6.721 -19.612 1.00 80.56 396 ASN A O 1
ATOM 3001 N N . MET A 1 397 ? 10.995 6.051 -18.084 1.00 88.81 397 MET A N 1
ATOM 3002 C CA . MET A 1 397 ? 10.113 4.972 -17.634 1.00 88.81 397 MET A CA 1
ATOM 3003 C C . MET A 1 397 ? 9.067 5.549 -16.690 1.00 88.81 397 MET A C 1
ATOM 3005 O O . MET A 1 397 ? 9.418 6.071 -15.635 1.00 88.81 397 MET A O 1
ATOM 3009 N N . VAL A 1 398 ? 7.802 5.457 -17.087 1.00 91.50 398 VAL A N 1
ATOM 3010 C CA . VAL A 1 398 ? 6.687 5.999 -16.310 1.00 91.50 398 VAL A CA 1
ATOM 3011 C C . VAL A 1 398 ? 6.026 4.924 -15.464 1.00 91.50 398 VAL A C 1
ATOM 3013 O O . VAL A 1 398 ? 5.565 5.178 -14.355 1.00 91.50 398 VAL A O 1
ATOM 3016 N N . ALA A 1 399 ? 6.037 3.691 -15.949 1.00 90.62 399 ALA A N 1
ATOM 3017 C CA . ALA A 1 399 ? 5.515 2.564 -15.211 1.00 90.62 399 ALA A CA 1
ATOM 3018 C C . ALA A 1 399 ? 6.089 1.252 -15.726 1.00 90.62 399 ALA A C 1
ATOM 3020 O O . ALA A 1 399 ? 6.578 1.173 -16.858 1.00 90.62 399 ALA A O 1
ATOM 3021 N N . LEU A 1 400 ? 6.037 0.237 -14.872 1.00 89.94 400 LEU A N 1
ATOM 3022 C CA . LEU A 1 400 ? 6.680 -1.042 -15.106 1.00 89.94 400 LEU A CA 1
ATOM 3023 C C . LEU A 1 400 ? 5.831 -2.185 -14.560 1.00 89.94 400 LEU A C 1
ATOM 3025 O O . LEU A 1 400 ? 5.507 -2.197 -13.376 1.00 89.94 400 LEU A O 1
ATOM 3029 N N . ILE A 1 401 ? 5.560 -3.183 -15.397 1.00 89.50 401 ILE A N 1
ATOM 3030 C CA . ILE A 1 401 ? 5.001 -4.470 -14.971 1.00 89.50 401 ILE A CA 1
ATOM 3031 C C . ILE A 1 401 ? 6.022 -5.561 -15.256 1.00 89.50 401 ILE A C 1
ATOM 3033 O O . ILE A 1 401 ? 6.460 -5.716 -16.395 1.00 89.50 401 ILE A O 1
ATOM 3037 N N . LEU A 1 402 ? 6.398 -6.324 -14.231 1.00 89.56 402 LEU A N 1
ATOM 3038 C CA . LEU A 1 402 ? 7.352 -7.423 -14.361 1.00 89.56 402 LEU A CA 1
ATOM 3039 C C . LEU A 1 402 ? 6.669 -8.791 -14.521 1.00 89.56 402 LEU A C 1
ATOM 3041 O O . LEU A 1 402 ? 5.526 -8.980 -14.093 1.00 89.56 402 LEU A O 1
ATOM 3045 N N . PRO A 1 403 ? 7.364 -9.777 -15.122 1.00 89.38 403 PRO A N 1
ATOM 3046 C CA . PRO A 1 403 ? 6.835 -11.128 -15.237 1.00 89.38 403 PRO A CA 1
ATOM 3047 C C . PRO A 1 403 ? 6.652 -11.797 -13.873 1.00 89.38 403 PRO A C 1
ATOM 3049 O O . PRO A 1 403 ? 7.493 -11.674 -12.981 1.00 89.38 403 PRO A O 1
ATOM 3052 N N . VAL A 1 404 ? 5.616 -12.632 -13.753 1.00 87.62 404 VAL A N 1
ATOM 3053 C CA . VAL A 1 404 ? 5.352 -13.446 -12.549 1.00 87.62 404 VAL A CA 1
ATOM 3054 C C . VAL A 1 404 ? 6.470 -14.452 -12.247 1.00 87.62 404 VAL A C 1
ATOM 3056 O O . VAL A 1 404 ? 6.596 -14.925 -11.123 1.00 87.62 404 VAL A O 1
ATOM 3059 N N . GLY A 1 405 ? 7.305 -14.794 -13.234 1.00 89.38 405 GLY A N 1
ATOM 3060 C CA . GLY A 1 405 ? 8.476 -15.657 -13.056 1.00 89.38 405 GLY A CA 1
ATOM 3061 C C . GLY A 1 405 ? 9.713 -14.946 -12.492 1.00 89.38 405 GLY A C 1
ATOM 3062 O O . GLY A 1 405 ? 10.676 -15.617 -12.119 1.00 89.38 405 GLY A O 1
ATOM 3063 N N . LEU A 1 406 ? 9.710 -13.611 -12.422 1.00 91.75 406 LEU A N 1
ATOM 3064 C CA . LEU A 1 406 ? 10.866 -12.830 -11.996 1.00 91.75 406 LEU A CA 1
ATOM 3065 C C . LEU A 1 406 ? 10.941 -12.770 -10.469 1.00 91.75 406 LEU A C 1
ATOM 3067 O O . LEU A 1 406 ? 10.022 -12.290 -9.819 1.00 91.75 406 LEU A O 1
ATOM 3071 N N . ARG A 1 407 ? 12.042 -13.255 -9.888 1.00 93.31 407 ARG A N 1
ATOM 3072 C CA . ARG A 1 407 ? 12.200 -13.453 -8.438 1.00 93.31 407 ARG A CA 1
ATOM 3073 C C . ARG A 1 407 ? 13.033 -12.377 -7.759 1.00 93.31 407 ARG A C 1
ATOM 3075 O O . ARG A 1 407 ? 12.800 -12.080 -6.594 1.00 93.31 407 ARG A O 1
ATOM 3082 N N . THR A 1 408 ? 14.034 -11.822 -8.440 1.00 91.56 408 THR A N 1
ATOM 3083 C CA . THR A 1 408 ? 15.009 -10.918 -7.806 1.00 91.56 408 THR A CA 1
ATOM 3084 C C . THR A 1 408 ? 15.180 -9.610 -8.568 1.00 91.56 408 THR A C 1
ATOM 3086 O O . THR A 1 408 ? 15.417 -9.611 -9.775 1.00 91.56 408 THR A O 1
ATOM 3089 N N . LEU A 1 409 ? 15.139 -8.495 -7.841 1.00 90.62 409 LEU A N 1
ATOM 3090 C CA . LEU A 1 409 ? 15.628 -7.197 -8.299 1.00 90.62 409 LEU A CA 1
ATOM 3091 C C . LEU A 1 409 ? 17.012 -6.936 -7.718 1.00 90.62 409 LEU A C 1
ATOM 3093 O O . LEU A 1 409 ? 17.219 -7.019 -6.508 1.00 90.62 409 LEU A O 1
ATOM 3097 N N . SER A 1 410 ? 17.981 -6.649 -8.579 1.00 86.88 410 SER A N 1
ATOM 3098 C CA . SER A 1 410 ? 19.345 -6.313 -8.159 1.00 86.88 410 SER A CA 1
ATOM 3099 C C . SER A 1 410 ? 19.471 -4.897 -7.589 1.00 86.88 410 SER A C 1
ATOM 3101 O O . SER A 1 410 ? 18.551 -4.084 -7.673 1.00 86.88 410 SER A O 1
ATOM 3103 N N . ALA A 1 411 ? 20.639 -4.603 -7.018 1.00 85.94 411 ALA A N 1
ATOM 3104 C CA . ALA A 1 411 ? 20.894 -3.312 -6.407 1.00 85.94 411 ALA A CA 1
ATOM 3105 C C . ALA A 1 411 ? 20.858 -2.160 -7.429 1.00 85.94 411 ALA A C 1
ATOM 3107 O O . ALA A 1 411 ? 21.453 -2.243 -8.509 1.00 85.94 411 ALA A O 1
ATOM 3108 N N . ASN A 1 412 ? 20.213 -1.055 -7.052 1.00 84.81 412 ASN A N 1
ATOM 3109 C CA . ASN A 1 412 ? 20.085 0.182 -7.831 1.00 84.81 412 ASN A CA 1
ATOM 3110 C C . ASN A 1 412 ? 19.409 0.044 -9.215 1.00 84.81 412 ASN A C 1
ATOM 3112 O O . ASN A 1 412 ? 19.555 0.941 -10.043 1.00 84.81 412 ASN A O 1
ATOM 3116 N N . VAL A 1 413 ? 18.705 -1.059 -9.505 1.00 85.00 413 VAL A N 1
ATOM 3117 C CA . VAL A 1 413 ? 18.171 -1.341 -10.855 1.00 85.00 413 VAL A CA 1
ATOM 3118 C C . VAL A 1 413 ? 17.214 -0.258 -11.385 1.00 85.00 413 VAL A C 1
ATOM 3120 O O . VAL A 1 413 ? 17.263 0.050 -12.575 1.00 85.00 413 VAL A O 1
ATOM 3123 N N . PHE A 1 414 ? 16.430 0.371 -10.507 1.00 88.50 414 PHE A N 1
ATOM 3124 C CA . PHE A 1 414 ? 15.539 1.502 -10.797 1.00 88.50 414 PHE A CA 1
ATOM 3125 C C . PHE A 1 414 ? 15.843 2.719 -9.911 1.00 88.50 414 PHE A C 1
ATOM 3127 O O . PHE A 1 414 ? 14.971 3.544 -9.665 1.00 88.50 414 PHE A O 1
ATOM 3134 N N . SER A 1 415 ? 17.071 2.850 -9.399 1.00 87.25 415 SER A N 1
ATOM 3135 C CA . SER A 1 415 ? 17.414 3.997 -8.554 1.00 87.25 415 SER A CA 1
ATOM 3136 C C . SER A 1 415 ? 17.399 5.304 -9.356 1.00 87.25 415 SER A C 1
ATOM 3138 O O . SER A 1 415 ? 17.980 5.396 -10.443 1.00 87.25 415 SER A O 1
ATOM 3140 N N . ASP A 1 416 ? 16.772 6.328 -8.780 1.00 87.56 416 ASP A N 1
ATOM 3141 C CA . ASP A 1 416 ? 16.534 7.651 -9.352 1.00 87.56 416 ASP A CA 1
ATOM 3142 C C . ASP A 1 416 ? 15.821 7.594 -10.709 1.00 87.56 416 ASP A C 1
ATOM 3144 O O . ASP A 1 416 ? 16.260 8.228 -11.668 1.00 87.56 416 ASP A O 1
ATOM 3148 N N . CYS A 1 417 ? 14.734 6.828 -10.817 1.00 88.56 417 CYS A N 1
ATOM 3149 C CA . CYS A 1 417 ? 13.802 6.943 -11.938 1.00 88.56 417 CYS A CA 1
ATOM 3150 C C . CYS A 1 417 ? 12.784 8.072 -11.648 1.00 88.56 417 CYS A C 1
ATOM 3152 O O . CYS A 1 417 ? 11.756 7.801 -11.025 1.00 88.56 417 CYS A O 1
ATOM 3154 N N . PRO A 1 418 ? 13.030 9.344 -12.051 1.00 87.81 418 PRO A N 1
ATOM 3155 C CA . PRO A 1 418 ? 12.207 10.500 -11.673 1.00 87.81 418 PRO A CA 1
ATOM 3156 C C . PRO A 1 418 ? 10.765 10.451 -12.169 1.00 87.81 418 PRO A C 1
ATOM 3158 O O . PRO A 1 418 ? 9.933 11.158 -11.609 1.00 87.81 418 PRO A O 1
ATOM 3161 N N . SER A 1 419 ? 10.491 9.654 -13.199 1.00 91.19 419 SER A N 1
ATOM 3162 C CA . SER A 1 419 ? 9.181 9.579 -13.848 1.00 91.19 419 SER A CA 1
ATOM 3163 C C . SER A 1 419 ? 8.414 8.312 -13.496 1.00 91.19 419 SER A C 1
ATOM 3165 O O . SER A 1 419 ? 7.261 8.186 -13.886 1.00 91.19 419 SER A O 1
ATOM 3167 N N . LEU A 1 420 ? 9.033 7.369 -12.774 1.00 91.75 420 LEU A N 1
ATOM 3168 C CA . LEU A 1 420 ? 8.396 6.101 -12.437 1.00 91.75 420 LEU A CA 1
ATOM 3169 C C . LEU A 1 420 ? 7.295 6.348 -11.403 1.00 91.75 420 LEU A C 1
ATOM 3171 O O . LEU A 1 420 ? 7.591 6.681 -10.260 1.00 91.75 420 LEU A O 1
ATOM 3175 N N . VAL A 1 421 ? 6.043 6.169 -11.819 1.00 92.12 421 VAL A N 1
ATOM 3176 C CA . VAL A 1 421 ? 4.831 6.341 -11.010 1.00 92.12 421 VAL A CA 1
ATOM 3177 C C . VAL A 1 421 ? 4.353 5.022 -10.410 1.00 92.12 421 VAL A C 1
ATOM 3179 O O . VAL A 1 421 ? 3.867 4.993 -9.279 1.00 92.12 421 VAL A O 1
ATOM 3182 N N . LEU A 1 422 ? 4.509 3.924 -11.151 1.00 90.38 422 LEU A N 1
ATOM 3183 C CA . LEU A 1 422 ? 3.947 2.620 -10.805 1.00 90.38 422 LEU A CA 1
ATOM 3184 C C . LEU A 1 422 ? 4.942 1.496 -11.095 1.00 90.38 422 LEU A C 1
ATOM 3186 O O . LEU A 1 422 ? 5.496 1.417 -12.192 1.00 90.38 422 LEU A O 1
ATOM 3190 N N . ALA A 1 423 ? 5.122 0.594 -10.132 1.00 91.50 423 ALA A N 1
ATOM 3191 C CA . ALA A 1 423 ? 5.872 -0.645 -10.320 1.00 91.50 423 ALA A CA 1
ATOM 3192 C C . ALA A 1 423 ? 5.059 -1.855 -9.839 1.00 91.50 423 ALA A C 1
ATOM 3194 O O . ALA A 1 423 ? 4.649 -1.916 -8.684 1.00 91.50 423 ALA A O 1
ATOM 3195 N N . ASP A 1 424 ? 4.852 -2.835 -10.711 1.00 89.94 424 ASP A N 1
ATOM 3196 C CA . ASP A 1 424 ? 4.146 -4.076 -10.397 1.00 89.94 424 ASP A CA 1
ATOM 3197 C C . ASP A 1 424 ? 5.109 -5.269 -10.439 1.00 89.94 424 ASP A C 1
ATOM 3199 O O . ASP A 1 424 ? 5.702 -5.582 -11.480 1.00 89.94 424 ASP A O 1
ATOM 3203 N N . LEU A 1 425 ? 5.299 -5.904 -9.281 1.00 91.38 425 LEU A N 1
ATOM 3204 C CA . LEU A 1 425 ? 6.321 -6.911 -8.997 1.00 91.38 425 LEU A CA 1
ATOM 3205 C C . LEU A 1 425 ? 5.681 -8.232 -8.511 1.00 91.38 425 LEU A C 1
ATOM 3207 O O . LEU A 1 425 ? 6.032 -8.727 -7.436 1.00 91.38 425 LEU A O 1
ATOM 3211 N N . PRO A 1 426 ? 4.768 -8.846 -9.286 1.00 87.19 426 PRO A N 1
ATOM 3212 C CA . PRO A 1 426 ? 3.844 -9.868 -8.784 1.00 87.19 426 PRO A CA 1
ATOM 3213 C C . PRO A 1 426 ? 4.527 -11.164 -8.330 1.00 87.19 426 PRO A C 1
ATOM 3215 O O . PRO A 1 426 ? 3.976 -11.899 -7.524 1.00 87.19 426 PRO A O 1
ATOM 3218 N N . GLY A 1 427 ? 5.719 -11.470 -8.850 1.00 90.38 427 GLY A N 1
ATOM 3219 C CA . GLY A 1 427 ? 6.478 -12.675 -8.503 1.00 90.38 427 GLY A CA 1
ATOM 3220 C C . GLY A 1 427 ? 7.787 -12.422 -7.757 1.00 90.38 427 GLY A C 1
ATOM 3221 O O . GLY A 1 427 ? 8.535 -13.376 -7.508 1.00 90.38 427 GLY A O 1
ATOM 3222 N N . VAL A 1 428 ? 8.116 -11.163 -7.456 1.00 94.31 428 VAL A N 1
ATOM 3223 C CA . VAL A 1 428 ? 9.419 -10.807 -6.886 1.00 94.31 428 VAL A CA 1
ATOM 3224 C C . VAL A 1 428 ? 9.455 -11.215 -5.421 1.00 94.31 428 VAL A C 1
ATOM 3226 O O . VAL A 1 428 ? 8.648 -10.760 -4.626 1.00 94.31 428 VAL A O 1
ATOM 3229 N N . THR A 1 429 ? 10.438 -12.033 -5.050 1.00 96.31 429 THR A N 1
ATOM 3230 C CA . THR A 1 429 ? 10.660 -12.489 -3.671 1.00 96.31 429 THR A CA 1
ATOM 3231 C C . THR A 1 429 ? 11.795 -11.736 -2.983 1.00 96.31 429 THR A C 1
ATOM 3233 O O . THR A 1 429 ? 11.899 -11.731 -1.756 1.00 96.31 429 THR A O 1
ATOM 3236 N N . THR A 1 430 ? 12.699 -11.122 -3.753 1.00 95.00 430 THR A N 1
ATOM 3237 C CA . THR A 1 430 ? 13.859 -10.397 -3.221 1.00 95.00 430 THR A CA 1
ATOM 3238 C C . THR A 1 430 ? 14.080 -9.065 -3.925 1.00 95.00 430 THR A C 1
ATOM 3240 O O . THR A 1 430 ? 14.273 -9.018 -5.139 1.00 95.00 430 THR A O 1
ATOM 3243 N N . ILE A 1 431 ? 14.139 -7.991 -3.138 1.00 94.69 431 ILE A N 1
ATOM 3244 C CA . ILE A 1 431 ? 14.517 -6.649 -3.589 1.00 94.69 431 ILE A CA 1
ATOM 3245 C C . ILE A 1 431 ? 15.846 -6.290 -2.932 1.00 94.69 431 ILE A C 1
ATOM 3247 O O . ILE A 1 431 ? 15.949 -6.291 -1.709 1.00 94.69 431 ILE A O 1
ATOM 3251 N N . ASN A 1 432 ? 16.877 -6.031 -3.732 1.00 91.38 432 ASN A N 1
ATOM 3252 C CA . ASN A 1 432 ? 18.193 -5.660 -3.217 1.00 91.38 432 ASN A CA 1
ATOM 3253 C C . ASN A 1 432 ? 18.351 -4.140 -3.048 1.00 91.38 432 ASN A C 1
ATOM 3255 O O . ASN A 1 432 ? 17.479 -3.343 -3.398 1.00 91.38 432 ASN A O 1
ATOM 3259 N N . ASN A 1 433 ? 19.514 -3.769 -2.521 1.00 88.75 433 ASN A N 1
ATOM 3260 C CA . ASN A 1 433 ? 19.841 -2.441 -2.035 1.00 88.75 433 ASN A CA 1
ATOM 3261 C C . ASN A 1 433 ? 19.501 -1.326 -3.030 1.00 88.75 433 ASN A C 1
ATOM 3263 O O . ASN A 1 433 ? 19.869 -1.403 -4.204 1.00 88.75 433 ASN A O 1
ATOM 3267 N N . ALA A 1 434 ? 18.842 -0.271 -2.550 1.00 90.62 434 ALA A N 1
ATOM 3268 C CA . ALA A 1 434 ? 18.502 0.914 -3.336 1.00 90.62 434 ALA A CA 1
ATOM 3269 C C . ALA A 1 434 ? 17.752 0.641 -4.659 1.00 90.62 434 ALA A C 1
ATOM 3271 O O . ALA A 1 434 ? 17.784 1.483 -5.554 1.00 90.62 434 ALA A O 1
ATOM 3272 N N . ALA A 1 435 ? 17.079 -0.510 -4.823 1.00 91.44 435 ALA A N 1
ATOM 3273 C CA . ALA A 1 435 ? 16.433 -0.883 -6.087 1.00 91.44 435 ALA A CA 1
ATOM 3274 C C . ALA A 1 435 ? 15.496 0.201 -6.647 1.00 91.44 435 ALA A C 1
ATOM 3276 O O . ALA A 1 435 ? 15.507 0.395 -7.854 1.00 91.44 435 ALA A O 1
ATOM 3277 N N . PHE A 1 436 ? 14.770 0.923 -5.789 1.00 93.94 436 PHE A N 1
ATOM 3278 C CA . PHE A 1 436 ? 13.882 2.045 -6.120 1.00 93.94 436 PHE A CA 1
ATOM 3279 C C . PHE A 1 436 ? 14.259 3.340 -5.378 1.00 93.94 436 PHE A C 1
ATOM 3281 O O . PHE A 1 436 ? 13.464 4.279 -5.324 1.00 93.94 436 PHE A O 1
ATOM 3288 N N . SER A 1 437 ? 15.466 3.429 -4.806 1.00 92.88 437 SER A N 1
ATOM 3289 C CA . SER A 1 437 ? 15.905 4.625 -4.076 1.00 92.88 437 SER A CA 1
ATOM 3290 C C . SER A 1 437 ? 15.819 5.858 -4.972 1.00 92.88 437 SER A C 1
ATOM 3292 O O . SER A 1 437 ? 16.333 5.834 -6.088 1.00 92.88 437 SER A O 1
ATOM 3294 N N . GLY A 1 438 ? 15.205 6.934 -4.486 1.00 91.94 438 GLY A N 1
ATOM 3295 C CA . GLY A 1 438 ? 15.091 8.208 -5.195 1.00 91.94 438 GLY A CA 1
ATOM 3296 C C . GLY A 1 438 ? 13.992 8.266 -6.261 1.00 91.94 438 GLY A C 1
ATOM 3297 O O . GLY A 1 438 ? 13.911 9.2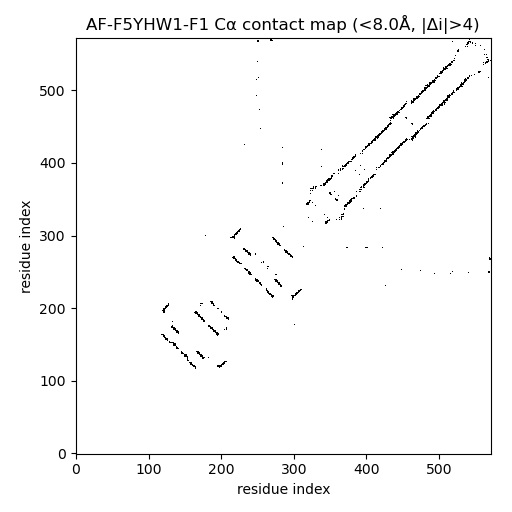67 -6.976 1.00 91.94 438 GLY A O 1
ATOM 3298 N N . CYS A 1 439 ? 13.120 7.255 -6.379 1.00 93.50 439 CYS A N 1
ATOM 3299 C CA . CYS A 1 439 ? 11.949 7.318 -7.265 1.00 93.50 439 CYS A CA 1
ATOM 3300 C C . CYS A 1 439 ? 10.883 8.269 -6.695 1.00 93.50 439 CYS A C 1
ATOM 3302 O O . CYS A 1 439 ? 9.867 7.853 -6.145 1.00 93.50 439 CYS A O 1
ATOM 3304 N N . GLY A 1 440 ? 11.123 9.578 -6.795 1.00 93.19 440 GLY A N 1
ATOM 3305 C CA . GLY A 1 440 ? 10.321 10.606 -6.126 1.00 93.19 440 GLY A CA 1
ATOM 3306 C C . GLY A 1 440 ? 8.857 10.688 -6.570 1.00 93.19 440 GLY A C 1
ATOM 3307 O O . GLY A 1 440 ? 8.056 11.248 -5.825 1.00 93.19 440 GLY A O 1
ATOM 3308 N N . LYS A 1 441 ? 8.517 10.130 -7.741 1.00 93.50 441 LYS A N 1
ATOM 3309 C CA . LYS A 1 441 ? 7.146 10.036 -8.265 1.00 93.50 441 LYS A CA 1
ATOM 3310 C C . LYS A 1 441 ? 6.504 8.659 -8.095 1.00 93.50 441 LYS A C 1
ATOM 3312 O O . LYS A 1 441 ? 5.369 8.486 -8.516 1.00 93.50 441 LYS A O 1
ATOM 3317 N N . LEU A 1 442 ? 7.186 7.700 -7.469 1.00 93.94 442 LEU A N 1
ATOM 3318 C CA . LEU A 1 442 ? 6.638 6.362 -7.275 1.00 93.94 442 LEU A CA 1
ATOM 3319 C C . LEU A 1 442 ? 5.488 6.431 -6.275 1.00 93.94 442 LEU A C 1
ATOM 3321 O O . LEU A 1 442 ? 5.710 6.628 -5.084 1.00 93.94 442 LEU A O 1
ATOM 3325 N N . GLU A 1 443 ? 4.262 6.309 -6.773 1.00 91.75 443 GLU A N 1
ATOM 3326 C CA . GLU A 1 443 ? 3.035 6.400 -5.982 1.00 91.75 443 GLU A CA 1
ATOM 3327 C C . GLU A 1 443 ? 2.576 5.023 -5.496 1.00 91.75 443 GLU A C 1
ATOM 3329 O O . GLU A 1 443 ? 2.037 4.902 -4.391 1.00 91.75 443 GLU A O 1
ATOM 3334 N N . SER A 1 444 ? 2.784 3.989 -6.316 1.00 87.88 444 SER A N 1
ATOM 3335 C CA . SER A 1 444 ? 2.321 2.631 -6.043 1.00 87.88 444 SER A CA 1
ATOM 3336 C C . SER A 1 444 ? 3.370 1.589 -6.418 1.00 87.88 444 SER A C 1
ATOM 3338 O O . SER A 1 444 ? 3.941 1.616 -7.511 1.00 87.88 444 SER A O 1
ATOM 3340 N N . VAL A 1 445 ? 3.591 0.646 -5.502 1.00 91.56 445 VAL A N 1
ATOM 3341 C CA . VAL A 1 445 ? 4.394 -0.554 -5.735 1.00 91.56 445 VAL A CA 1
ATOM 3342 C C . VAL A 1 445 ? 3.586 -1.760 -5.287 1.00 91.56 445 VAL A C 1
ATOM 3344 O O . VAL A 1 445 ? 3.247 -1.862 -4.108 1.00 91.56 445 VAL A O 1
ATOM 3347 N N . ASN A 1 446 ? 3.299 -2.674 -6.209 1.00 88.44 446 ASN A N 1
ATOM 3348 C CA . ASN A 1 446 ? 2.715 -3.965 -5.870 1.00 88.44 446 ASN A CA 1
ATOM 3349 C C . ASN A 1 446 ? 3.813 -5.013 -5.716 1.00 88.44 446 ASN A C 1
ATOM 3351 O O . ASN A 1 446 ? 4.618 -5.195 -6.627 1.00 88.44 446 ASN A O 1
ATOM 3355 N N . MET A 1 447 ? 3.860 -5.690 -4.572 1.00 92.25 447 MET A N 1
ATOM 3356 C CA . MET A 1 447 ? 4.929 -6.641 -4.261 1.00 92.25 447 MET A CA 1
ATOM 3357 C C . MET A 1 447 ? 4.508 -7.703 -3.222 1.00 92.25 447 MET A C 1
ATOM 3359 O O . MET A 1 447 ? 5.135 -7.818 -2.165 1.00 92.25 447 MET A O 1
ATOM 3363 N N . PRO A 1 448 ? 3.462 -8.502 -3.514 1.00 90.38 448 PRO A N 1
ATOM 3364 C CA . PRO A 1 448 ? 2.852 -9.421 -2.547 1.00 90.38 448 PRO A CA 1
ATOM 3365 C C . PRO A 1 448 ? 3.783 -10.582 -2.163 1.00 90.38 448 PRO A C 1
ATOM 3367 O O . PRO A 1 448 ? 3.764 -11.060 -1.031 1.00 90.38 448 PRO A O 1
ATOM 3370 N N . GLU A 1 449 ? 4.664 -11.001 -3.074 1.00 93.38 449 GLU A N 1
ATOM 3371 C CA . GLU A 1 449 ? 5.559 -12.147 -2.875 1.00 93.38 449 GLU A CA 1
ATOM 3372 C C . GLU A 1 449 ? 6.895 -11.802 -2.198 1.00 93.38 449 GLU A C 1
ATOM 3374 O O . GLU A 1 449 ? 7.710 -12.695 -1.951 1.00 93.38 449 GLU A O 1
ATOM 3379 N N . VAL A 1 450 ? 7.153 -10.529 -1.874 1.00 96.12 450 VAL A N 1
ATOM 3380 C CA . VAL A 1 450 ? 8.447 -10.116 -1.316 1.00 96.12 450 VAL A CA 1
ATOM 3381 C C . VAL A 1 450 ? 8.621 -10.658 0.099 1.00 96.12 450 VAL A C 1
ATOM 3383 O O . VAL A 1 450 ? 7.968 -10.228 1.048 1.00 96.12 450 VAL A O 1
ATOM 3386 N N . THR A 1 451 ? 9.583 -11.568 0.254 1.00 96.25 451 THR A N 1
ATOM 3387 C CA . THR A 1 451 ? 9.978 -12.135 1.550 1.00 96.25 451 THR A CA 1
ATOM 3388 C C . THR A 1 451 ? 11.198 -11.435 2.144 1.00 96.25 451 THR A C 1
ATOM 3390 O O . THR A 1 451 ? 11.398 -11.455 3.360 1.00 96.25 451 THR A O 1
ATOM 3393 N N . ALA A 1 452 ? 12.048 -10.846 1.293 1.00 92.75 452 ALA A N 1
ATOM 3394 C CA . ALA A 1 452 ? 13.310 -10.237 1.696 1.00 92.75 452 ALA A CA 1
ATOM 3395 C C . ALA A 1 452 ? 13.589 -8.924 0.951 1.00 92.75 452 ALA A C 1
ATOM 3397 O O . ALA A 1 452 ? 13.741 -8.910 -0.272 1.00 92.75 452 ALA A O 1
ATOM 3398 N N . ILE A 1 453 ? 13.758 -7.840 1.705 1.00 92.44 453 ILE A N 1
ATOM 3399 C CA . ILE A 1 453 ? 14.346 -6.592 1.213 1.00 92.44 453 ILE A CA 1
ATOM 3400 C C . ILE A 1 453 ? 15.745 -6.505 1.808 1.00 92.44 453 ILE A C 1
ATOM 3402 O O . ILE A 1 453 ? 15.886 -6.482 3.025 1.00 92.44 453 ILE A O 1
ATOM 3406 N N . LYS A 1 454 ? 16.775 -6.539 0.965 1.00 86.69 454 LYS A N 1
ATOM 3407 C CA . LYS A 1 454 ? 18.180 -6.612 1.377 1.00 86.69 454 LYS A CA 1
ATOM 3408 C C . LYS A 1 454 ? 18.856 -5.275 1.132 1.00 86.69 454 LYS A C 1
ATOM 3410 O O . LYS A 1 454 ? 18.868 -4.824 -0.006 1.00 86.69 454 LYS A O 1
ATOM 3415 N N . ASN A 1 455 ? 19.504 -4.720 2.149 1.00 81.44 455 ASN A N 1
ATOM 3416 C CA . ASN A 1 455 ? 20.434 -3.603 1.990 1.00 81.44 455 ASN A CA 1
ATOM 3417 C C . ASN A 1 455 ? 21.845 -4.094 2.323 1.00 81.44 455 ASN A C 1
ATOM 3419 O O . ASN A 1 455 ? 22.013 -4.976 3.169 1.00 81.44 455 ASN A O 1
ATOM 3423 N N . ASP A 1 456 ? 22.849 -3.581 1.616 1.00 72.69 456 ASP A N 1
ATOM 3424 C CA . ASP A 1 456 ? 24.239 -3.876 1.954 1.00 72.69 456 ASP A CA 1
ATOM 3425 C C . ASP A 1 456 ? 24.745 -2.852 2.982 1.00 72.69 456 ASP A C 1
ATOM 3427 O O . ASP A 1 456 ? 24.292 -1.712 3.022 1.00 72.69 456 ASP A O 1
ATOM 3431 N N . PHE A 1 457 ? 25.674 -3.255 3.851 1.00 59.53 457 PHE A N 1
ATOM 3432 C CA . PHE A 1 457 ? 26.220 -2.363 4.883 1.00 59.53 457 PHE A CA 1
ATOM 3433 C C . PHE A 1 457 ? 27.124 -1.252 4.319 1.00 59.53 457 PHE A C 1
ATOM 3435 O O . PHE A 1 457 ? 27.572 -0.395 5.078 1.00 59.53 457 PHE A O 1
ATOM 3442 N N . THR A 1 458 ? 27.431 -1.283 3.020 1.00 64.44 458 THR A N 1
ATOM 3443 C CA . THR A 1 458 ? 28.339 -0.339 2.354 1.00 64.44 458 THR A CA 1
ATOM 3444 C C . THR A 1 458 ? 27.609 0.832 1.699 1.00 64.44 458 THR A C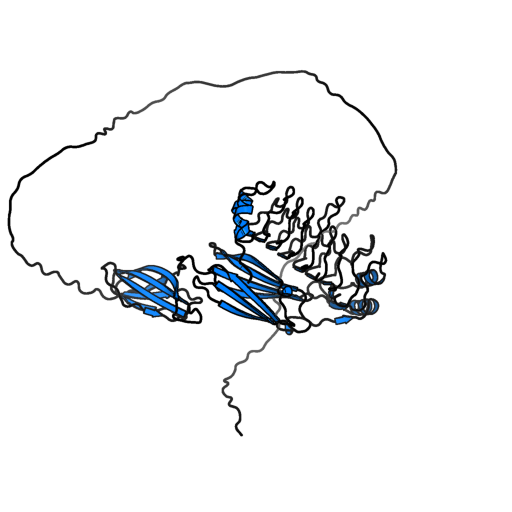 1
ATOM 3446 O O . THR A 1 458 ? 28.228 1.854 1.414 1.00 64.44 458 THR A O 1
ATOM 3449 N N . SER A 1 459 ? 26.301 0.706 1.481 1.00 61.81 459 SER A N 1
ATOM 3450 C CA . SER A 1 459 ? 25.451 1.705 0.856 1.00 61.81 459 SER A CA 1
ATOM 3451 C C . SER A 1 459 ? 24.656 2.481 1.899 1.00 61.81 459 SER A C 1
ATOM 3453 O O . SER A 1 459 ? 24.157 1.934 2.879 1.00 61.81 459 SER A O 1
ATOM 3455 N N . THR A 1 460 ? 24.518 3.783 1.666 1.00 74.50 460 THR A N 1
ATOM 3456 C CA . THR A 1 460 ? 23.732 4.694 2.505 1.00 74.50 460 THR A CA 1
ATOM 3457 C C . THR A 1 460 ? 22.252 4.738 2.127 1.00 74.50 460 THR A C 1
ATOM 3459 O O . THR A 1 460 ? 21.519 5.517 2.726 1.00 74.50 460 THR A O 1
ATOM 3462 N N . ASN A 1 461 ? 21.827 3.982 1.104 1.00 85.38 461 ASN A N 1
ATOM 3463 C CA . ASN A 1 461 ? 20.503 4.125 0.503 1.00 85.38 461 ASN A CA 1
ATOM 3464 C C . ASN A 1 461 ? 19.649 2.859 0.669 1.00 85.38 461 ASN A C 1
ATOM 3466 O O . ASN A 1 461 ? 20.009 1.793 0.165 1.00 85.38 461 ASN A O 1
ATOM 3470 N N . GLY A 1 462 ? 18.486 2.985 1.310 1.00 92.31 462 GLY A N 1
ATOM 3471 C CA . GLY A 1 462 ? 17.499 1.907 1.419 1.00 92.31 462 GLY A CA 1
ATOM 3472 C C . GLY A 1 462 ? 16.742 1.632 0.113 1.00 92.31 462 GLY A C 1
ATOM 3473 O O . GLY A 1 462 ? 16.666 2.480 -0.775 1.00 92.31 462 GLY A O 1
ATOM 3474 N N . ALA A 1 463 ? 16.156 0.435 -0.018 1.00 94.19 463 ALA A N 1
ATOM 3475 C CA . ALA A 1 463 ? 15.494 -0.025 -1.246 1.00 94.19 463 ALA A CA 1
ATOM 3476 C C . ALA A 1 463 ? 14.427 0.929 -1.817 1.00 94.19 463 ALA A C 1
ATOM 3478 O O . ALA A 1 463 ? 14.346 1.044 -3.037 1.00 94.19 463 ALA A O 1
ATOM 3479 N N . PHE A 1 464 ? 13.662 1.625 -0.972 1.00 97.00 464 PHE A N 1
ATOM 3480 C CA . PHE A 1 464 ? 12.631 2.599 -1.355 1.00 97.00 464 PHE A CA 1
ATOM 3481 C C . PHE A 1 464 ? 12.896 3.992 -0.771 1.00 97.00 464 PHE A C 1
ATOM 3483 O O . PHE A 1 464 ? 11.998 4.834 -0.737 1.00 97.00 464 PHE A O 1
ATOM 3490 N N . GLN A 1 465 ? 14.121 4.266 -0.316 1.00 95.94 465 GLN A N 1
ATOM 3491 C CA . GLN A 1 465 ? 14.451 5.546 0.300 1.00 95.94 465 GLN A CA 1
ATOM 3492 C C . GLN A 1 465 ? 14.111 6.716 -0.630 1.00 95.94 465 GLN A C 1
ATOM 3494 O O . GLN A 1 465 ? 14.466 6.721 -1.807 1.00 95.94 465 GLN A O 1
ATOM 3499 N N . GLY A 1 466 ? 13.428 7.731 -0.104 1.00 96.25 466 GLY A N 1
ATOM 3500 C CA . GLY A 1 466 ? 13.072 8.931 -0.856 1.00 96.25 466 GLY A CA 1
ATOM 3501 C C . GLY A 1 466 ? 11.983 8.735 -1.918 1.00 96.25 466 GLY A C 1
ATOM 3502 O O . GLY A 1 466 ? 11.822 9.618 -2.765 1.00 96.25 466 GLY A O 1
ATOM 3503 N N . CYS A 1 467 ? 11.205 7.646 -1.875 1.00 97.25 467 CYS A N 1
ATOM 3504 C CA . CYS A 1 467 ? 9.953 7.524 -2.634 1.00 97.25 467 CYS A CA 1
ATOM 3505 C C . CYS A 1 467 ? 8.875 8.426 -2.007 1.00 97.25 467 CYS A C 1
ATOM 3507 O O . CYS A 1 467 ? 7.951 7.974 -1.334 1.00 97.25 467 CYS A O 1
ATOM 3509 N N . LYS A 1 468 ? 9.039 9.745 -2.167 1.00 96.94 468 LYS A N 1
ATOM 3510 C CA . LYS A 1 468 ? 8.338 10.776 -1.382 1.00 96.94 468 LYS A CA 1
ATOM 3511 C C . LYS A 1 468 ? 6.816 10.735 -1.496 1.00 96.94 468 LYS A C 1
ATOM 3513 O O . LYS A 1 468 ? 6.162 11.181 -0.558 1.00 96.94 468 LYS A O 1
ATOM 3518 N N . ILE A 1 469 ? 6.276 10.238 -2.609 1.00 96.50 469 ILE A N 1
ATOM 3519 C CA . ILE A 1 469 ? 4.829 10.173 -2.848 1.00 96.50 469 ILE A CA 1
ATOM 3520 C C . ILE A 1 469 ? 4.237 8.762 -2.731 1.00 96.50 469 ILE A C 1
ATOM 3522 O O . ILE A 1 469 ? 3.043 8.599 -2.973 1.00 96.50 469 ILE A O 1
ATOM 3526 N N . LEU A 1 470 ? 5.035 7.759 -2.345 1.00 96.06 470 LEU A N 1
ATOM 3527 C CA . LEU A 1 470 ? 4.556 6.395 -2.120 1.00 96.06 470 LEU A CA 1
ATOM 3528 C C . LEU A 1 470 ? 3.545 6.410 -0.971 1.00 96.06 470 LEU A C 1
ATOM 3530 O O . LEU A 1 470 ? 3.908 6.756 0.149 1.00 96.06 470 LEU A O 1
ATOM 3534 N N . LYS A 1 471 ? 2.283 6.064 -1.252 1.00 91.88 471 LYS A N 1
ATOM 3535 C CA . LYS A 1 471 ? 1.171 6.231 -0.292 1.00 91.88 471 LYS A CA 1
ATOM 3536 C C . LYS A 1 471 ? 0.987 5.037 0.638 1.00 91.88 471 LYS A C 1
ATOM 3538 O O . LYS A 1 471 ? 0.653 5.206 1.807 1.00 91.88 471 LYS A O 1
ATOM 3543 N N . SER A 1 472 ? 1.179 3.831 0.119 1.00 91.75 472 SER A N 1
ATOM 3544 C CA . SER A 1 472 ? 0.912 2.593 0.848 1.00 91.75 472 SER A CA 1
ATOM 3545 C C . SER A 1 472 ? 1.910 1.503 0.489 1.00 91.75 472 SER A C 1
ATOM 3547 O O . SER A 1 472 ? 2.342 1.409 -0.660 1.00 91.75 472 SER A O 1
ATOM 3549 N N . VAL A 1 473 ? 2.219 0.642 1.456 1.00 93.75 473 VAL A N 1
ATOM 3550 C CA . VAL A 1 473 ? 3.077 -0.536 1.282 1.00 93.75 473 VAL A CA 1
ATOM 3551 C C . VAL A 1 473 ? 2.336 -1.781 1.762 1.00 93.75 473 VAL A C 1
ATOM 3553 O O . VAL A 1 473 ? 1.928 -1.854 2.922 1.00 93.75 473 VAL A O 1
ATOM 3556 N N . TYR A 1 474 ? 2.208 -2.771 0.877 1.00 92.56 474 TYR A N 1
ATOM 3557 C CA . TYR A 1 474 ? 1.633 -4.084 1.165 1.00 92.56 474 TYR A CA 1
ATOM 3558 C C . TYR A 1 474 ? 2.717 -5.164 1.041 1.00 92.56 474 TYR A C 1
ATOM 3560 O O . TYR A 1 474 ? 3.197 -5.441 -0.056 1.00 92.56 474 TYR A O 1
ATOM 3568 N N . LEU A 1 475 ? 3.144 -5.725 2.177 1.00 95.12 475 LEU A N 1
ATOM 3569 C CA . LEU A 1 475 ? 4.231 -6.705 2.278 1.00 95.12 475 LEU A CA 1
ATOM 3570 C C . LEU A 1 475 ? 3.814 -7.875 3.190 1.00 95.12 475 LEU A C 1
ATOM 3572 O O . LEU A 1 475 ? 4.338 -8.024 4.300 1.00 95.12 475 LEU A O 1
ATOM 3576 N N . PRO A 1 476 ? 2.876 -8.730 2.743 1.00 94.19 476 PRO A N 1
ATOM 3577 C CA . PRO A 1 476 ? 2.281 -9.776 3.575 1.00 94.19 476 PRO A CA 1
ATOM 3578 C C . PRO A 1 476 ? 3.303 -10.832 4.018 1.00 94.19 476 PRO A C 1
ATOM 3580 O O . PRO A 1 476 ? 3.131 -11.458 5.058 1.00 94.19 476 PRO A O 1
ATOM 3583 N N . LYS A 1 477 ? 4.383 -11.026 3.250 1.00 96.25 477 LYS A N 1
ATOM 3584 C CA . LYS A 1 477 ? 5.371 -12.099 3.448 1.00 96.25 477 LYS A CA 1
ATOM 3585 C C . LYS A 1 477 ? 6.739 -11.606 3.930 1.00 96.25 477 LYS A C 1
ATOM 3587 O O . LYS A 1 477 ? 7.637 -12.421 4.152 1.00 96.25 477 LYS A O 1
ATOM 3592 N N . ALA A 1 478 ? 6.925 -10.295 4.096 1.00 96.94 478 ALA A N 1
ATOM 3593 C CA . ALA A 1 478 ? 8.219 -9.739 4.474 1.00 96.94 478 ALA A CA 1
ATOM 3594 C C . ALA A 1 478 ? 8.558 -10.069 5.933 1.00 96.94 478 ALA A C 1
ATOM 3596 O O . ALA A 1 478 ? 7.850 -9.681 6.859 1.00 96.94 478 ALA A O 1
ATOM 3597 N N . LEU A 1 479 ? 9.689 -10.746 6.139 1.00 96.62 479 LEU A N 1
ATOM 3598 C CA . LEU A 1 479 ? 10.143 -11.140 7.478 1.00 96.62 479 LEU A CA 1
ATOM 3599 C C . LEU A 1 479 ? 10.979 -10.052 8.159 1.00 96.62 479 LEU A C 1
ATOM 3601 O O . LEU A 1 479 ? 11.012 -9.954 9.387 1.00 96.62 479 LEU A O 1
ATOM 3605 N N . LYS A 1 480 ? 11.682 -9.244 7.364 1.00 95.31 480 LYS A N 1
ATOM 3606 C CA . LYS A 1 480 ? 12.603 -8.215 7.839 1.00 95.31 480 LYS A CA 1
ATOM 3607 C C . LYS A 1 480 ? 12.640 -7.040 6.873 1.00 95.31 480 LYS A C 1
ATOM 3609 O O . LYS A 1 480 ? 12.729 -7.244 5.662 1.00 95.31 480 LYS A O 1
ATOM 3614 N N . LEU A 1 481 ? 12.650 -5.834 7.433 1.00 95.62 481 LEU A N 1
ATOM 3615 C CA . LEU A 1 481 ? 13.029 -4.617 6.722 1.00 95.62 481 LEU A CA 1
ATOM 3616 C C . LEU A 1 481 ? 14.435 -4.204 7.153 1.00 95.62 481 LEU A C 1
ATOM 3618 O O . LEU A 1 481 ? 14.718 -4.099 8.349 1.00 95.62 481 LEU A O 1
ATOM 3622 N N . GLU A 1 482 ? 15.322 -4.013 6.181 1.00 94.81 482 GLU A N 1
ATOM 3623 C CA . GLU A 1 482 ? 16.705 -3.593 6.415 1.00 94.81 482 GLU A CA 1
ATOM 3624 C C . GLU A 1 482 ? 16.810 -2.071 6.602 1.00 94.81 482 GLU A C 1
ATOM 3626 O O . GLU A 1 482 ? 15.814 -1.343 6.518 1.00 94.81 482 GLU A O 1
ATOM 3631 N N . ARG A 1 483 ? 18.025 -1.594 6.904 1.00 94.00 483 ARG A N 1
ATOM 3632 C CA . ARG A 1 483 ? 18.294 -0.191 7.244 1.00 94.00 483 ARG A CA 1
ATOM 3633 C C . ARG A 1 483 ? 17.713 0.773 6.205 1.00 94.00 483 ARG A C 1
ATOM 3635 O O . ARG A 1 483 ? 17.904 0.544 5.018 1.00 94.00 483 ARG A O 1
ATOM 3642 N N . ASP A 1 484 ? 17.046 1.836 6.640 1.00 95.19 484 ASP A N 1
ATOM 3643 C CA . ASP A 1 484 ? 16.542 2.923 5.783 1.00 95.19 484 ASP A CA 1
ATOM 3644 C C . ASP A 1 484 ? 15.559 2.501 4.674 1.00 95.19 484 ASP A C 1
ATOM 3646 O O . ASP A 1 484 ? 15.304 3.274 3.751 1.00 95.19 484 ASP A O 1
ATOM 3650 N N . THR A 1 485 ? 14.984 1.288 4.735 1.00 96.19 485 THR A N 1
ATOM 3651 C CA . THR A 1 485 ? 14.197 0.707 3.626 1.00 96.19 485 THR A CA 1
ATOM 3652 C C . THR A 1 485 ? 13.147 1.664 3.054 1.00 96.19 485 THR A C 1
ATOM 3654 O O . THR A 1 485 ? 13.084 1.787 1.832 1.00 96.19 485 THR A O 1
ATOM 3657 N N . PHE A 1 486 ? 12.381 2.357 3.902 1.00 97.75 486 PHE A N 1
ATOM 3658 C CA . PHE A 1 486 ? 11.374 3.351 3.511 1.00 97.75 486 PHE A CA 1
ATOM 3659 C C . PHE A 1 486 ? 11.705 4.764 4.007 1.00 97.75 486 PHE A C 1
ATOM 3661 O O . PHE A 1 486 ? 10.822 5.617 4.072 1.00 97.75 486 PHE A O 1
ATOM 3668 N N . ARG A 1 487 ? 12.968 5.054 4.334 1.00 97.38 487 ARG A N 1
ATOM 3669 C CA . ARG A 1 487 ? 13.370 6.371 4.842 1.00 97.38 487 ARG A CA 1
ATOM 3670 C C . ARG A 1 487 ? 12.929 7.503 3.906 1.00 97.38 487 ARG A C 1
ATOM 3672 O O . ARG A 1 487 ? 13.094 7.414 2.688 1.00 97.38 487 ARG A O 1
ATOM 3679 N N . SER A 1 488 ? 12.386 8.580 4.467 1.00 97.81 488 SER A N 1
ATOM 3680 C CA . SER A 1 488 ? 11.872 9.752 3.745 1.00 97.81 488 SER A CA 1
ATOM 3681 C C . SER A 1 488 ? 10.762 9.451 2.722 1.00 97.81 488 SER A C 1
ATOM 3683 O O . SER A 1 488 ? 10.576 10.213 1.763 1.00 97.81 488 SER A O 1
ATOM 3685 N N . CYS A 1 489 ? 9.990 8.374 2.905 1.00 98.12 489 CYS A N 1
ATOM 3686 C CA . CYS A 1 489 ? 8.724 8.164 2.192 1.00 98.12 489 CYS A CA 1
ATOM 3687 C C . CYS A 1 489 ? 7.625 9.036 2.822 1.00 98.12 489 CYS A C 1
ATOM 3689 O O . CYS A 1 489 ? 6.759 8.558 3.548 1.00 98.12 489 CYS A O 1
ATOM 3691 N N . LYS A 1 490 ? 7.682 10.351 2.580 1.00 97.69 490 LYS A N 1
ATOM 3692 C CA . LYS A 1 490 ? 6.891 11.345 3.327 1.00 97.69 490 LYS A CA 1
ATOM 3693 C C . LYS A 1 490 ? 5.371 11.212 3.177 1.00 97.69 490 LYS A C 1
ATOM 3695 O O . LYS A 1 490 ? 4.659 11.644 4.073 1.00 97.69 490 LYS A O 1
ATOM 3700 N N . ALA A 1 491 ? 4.875 10.643 2.076 1.00 97.44 491 ALA A N 1
ATOM 3701 C CA . ALA A 1 491 ? 3.447 10.386 1.859 1.00 97.44 491 ALA A CA 1
ATOM 3702 C C . ALA A 1 491 ? 2.979 8.994 2.321 1.00 97.44 491 ALA A C 1
ATOM 3704 O O . ALA A 1 491 ? 1.793 8.692 2.182 1.00 97.44 491 ALA A O 1
ATOM 3705 N N . LEU A 1 492 ? 3.879 8.152 2.845 1.00 97.12 492 LEU A N 1
ATOM 3706 C CA . LEU A 1 492 ? 3.558 6.783 3.238 1.00 97.12 492 LEU A CA 1
ATOM 3707 C C . LEU A 1 492 ? 2.649 6.803 4.462 1.00 97.12 492 LEU A C 1
ATOM 3709 O O . LEU A 1 492 ? 3.114 7.076 5.564 1.00 97.12 492 LEU A O 1
ATOM 3713 N N . SER A 1 493 ? 1.365 6.513 4.260 1.00 94.19 493 SER A N 1
ATOM 3714 C CA . SER A 1 493 ? 0.335 6.582 5.298 1.00 94.19 493 SER A CA 1
ATOM 3715 C C . SER A 1 493 ? -0.119 5.218 5.803 1.00 94.19 493 SER A C 1
ATOM 3717 O O . SER A 1 493 ? -0.532 5.116 6.959 1.00 94.19 493 SER A O 1
ATOM 3719 N N . VAL A 1 494 ? -0.007 4.170 4.978 1.00 93.19 494 VAL A N 1
ATOM 3720 C CA . VAL A 1 494 ? -0.437 2.802 5.316 1.00 93.19 494 VAL A CA 1
ATOM 3721 C C . VAL A 1 494 ? 0.674 1.800 5.062 1.00 93.19 494 VAL A C 1
ATOM 3723 O O . VAL A 1 494 ? 1.204 1.717 3.955 1.00 93.19 494 VAL A O 1
ATOM 3726 N N . VAL A 1 495 ? 0.990 0.990 6.067 1.00 96.00 495 VAL A N 1
ATOM 3727 C CA . VAL A 1 495 ? 1.991 -0.075 5.960 1.00 96.00 495 VAL A CA 1
ATOM 3728 C C . VAL A 1 495 ? 1.424 -1.379 6.511 1.00 96.00 495 VAL A C 1
ATOM 3730 O O . VAL A 1 495 ? 0.978 -1.420 7.655 1.00 96.00 495 VAL A O 1
ATOM 3733 N N . TYR A 1 496 ? 1.477 -2.450 5.717 1.00 95.00 496 TYR A N 1
ATOM 3734 C CA . TYR A 1 496 ? 1.011 -3.790 6.083 1.00 95.00 496 TYR A CA 1
ATOM 3735 C C . TYR A 1 496 ? 2.163 -4.801 6.117 1.00 95.00 496 TYR A C 1
ATOM 3737 O O . TYR A 1 496 ? 2.762 -5.098 5.081 1.00 95.00 496 TYR A O 1
ATOM 3745 N N . LEU A 1 497 ? 2.475 -5.306 7.317 1.00 96.69 497 LEU A N 1
ATOM 3746 C CA . LEU A 1 497 ? 3.630 -6.158 7.628 1.00 96.69 497 LEU A CA 1
ATOM 3747 C C . LEU A 1 497 ? 3.282 -7.253 8.663 1.00 96.69 497 LEU A C 1
ATOM 3749 O O . LEU A 1 497 ? 3.855 -7.293 9.755 1.00 96.69 497 LEU A O 1
ATOM 3753 N N . PRO A 1 498 ? 2.355 -8.173 8.364 1.00 95.12 498 PRO A N 1
ATOM 3754 C CA . PRO A 1 498 ? 1.871 -9.152 9.337 1.00 95.12 498 PRO A CA 1
ATOM 3755 C C . PRO A 1 498 ? 2.922 -10.203 9.737 1.00 95.12 498 PRO A C 1
ATOM 3757 O O . PRO A 1 498 ? 2.800 -10.806 10.795 1.00 95.12 498 PRO A O 1
ATOM 3760 N N . GLN A 1 499 ? 3.953 -10.442 8.921 1.00 96.56 499 GLN A N 1
ATOM 3761 C CA . GLN A 1 499 ? 4.978 -11.470 9.176 1.00 96.56 499 GLN A CA 1
ATOM 3762 C C . GLN A 1 499 ? 6.325 -10.889 9.639 1.00 96.56 499 GLN A C 1
ATOM 3764 O O . GLN A 1 499 ? 7.303 -11.625 9.811 1.00 96.56 499 GLN A O 1
ATOM 3769 N N . VAL A 1 500 ? 6.410 -9.568 9.834 1.00 97.81 500 VAL A N 1
ATOM 3770 C CA . VAL A 1 500 ? 7.685 -8.920 10.147 1.00 97.81 500 VAL A CA 1
ATOM 3771 C C . VAL A 1 500 ? 8.119 -9.233 11.576 1.00 97.81 500 VAL A C 1
ATOM 3773 O O . VAL A 1 500 ? 7.370 -9.056 12.532 1.00 97.81 500 VAL A O 1
ATOM 3776 N N . ASN A 1 501 ? 9.368 -9.660 11.735 1.00 96.81 501 ASN A N 1
ATOM 3777 C CA . ASN A 1 501 ? 9.974 -9.899 13.047 1.00 96.81 501 ASN A CA 1
ATOM 3778 C C . ASN A 1 501 ? 11.074 -8.884 13.388 1.00 96.81 501 ASN A C 1
ATOM 3780 O O . ASN A 1 501 ? 11.470 -8.779 14.549 1.00 96.81 501 ASN A O 1
ATOM 3784 N N . THR A 1 502 ? 11.570 -8.136 12.398 1.00 96.75 502 THR A N 1
ATOM 3785 C CA . THR A 1 502 ? 12.649 -7.159 12.579 1.00 96.75 502 THR A CA 1
ATOM 3786 C C . THR A 1 502 ? 12.453 -5.942 11.677 1.00 96.75 502 THR A C 1
ATOM 3788 O O . THR A 1 502 ? 12.362 -6.071 10.455 1.00 96.75 502 THR A O 1
ATOM 3791 N N . LEU A 1 503 ? 12.469 -4.757 12.284 1.00 97.00 503 LEU A N 1
ATOM 3792 C CA . LEU A 1 503 ? 12.557 -3.459 11.619 1.00 97.00 503 LEU A CA 1
ATOM 3793 C C . LEU A 1 503 ? 13.919 -2.855 11.956 1.00 97.00 503 LEU A C 1
ATOM 3795 O O . LEU A 1 503 ? 14.163 -2.479 13.101 1.00 97.00 503 LEU A O 1
ATOM 3799 N N . ALA A 1 504 ? 14.836 -2.830 10.992 1.00 95.56 504 ALA A N 1
ATOM 3800 C CA . ALA A 1 504 ? 16.187 -2.329 11.216 1.00 95.56 504 ALA A CA 1
ATOM 3801 C C . ALA A 1 504 ? 16.234 -0.796 11.345 1.00 95.56 504 ALA A C 1
ATOM 3803 O O . ALA A 1 504 ? 15.235 -0.098 11.196 1.00 95.56 504 ALA A O 1
ATOM 3804 N N . GLU A 1 505 ? 17.424 -0.286 11.654 1.00 94.88 505 GLU A N 1
ATOM 3805 C CA . GLU A 1 505 ? 17.683 1.137 11.873 1.00 94.88 505 GLU A CA 1
ATOM 3806 C C . GLU A 1 505 ? 17.111 2.032 10.762 1.00 94.88 505 GLU A C 1
ATOM 3808 O O . GLU A 1 505 ? 17.288 1.730 9.585 1.00 94.88 505 GLU A O 1
ATOM 3813 N N . GLY A 1 506 ? 16.391 3.094 11.134 1.00 95.25 506 GLY A N 1
ATOM 3814 C CA . GLY A 1 506 ? 15.848 4.076 10.184 1.00 95.25 506 GLY A CA 1
ATOM 3815 C C . GLY A 1 506 ? 14.824 3.541 9.171 1.00 95.25 506 GLY A C 1
ATOM 3816 O O . GLY A 1 506 ? 14.476 4.251 8.230 1.00 95.25 506 GLY A O 1
ATOM 3817 N N . ALA A 1 507 ? 14.314 2.307 9.324 1.00 96.44 507 ALA A N 1
ATOM 3818 C CA . ALA A 1 507 ? 13.452 1.669 8.320 1.00 96.44 507 ALA A CA 1
ATOM 3819 C C . ALA A 1 507 ? 12.236 2.517 7.899 1.00 96.44 507 ALA A C 1
ATOM 3821 O O . ALA A 1 507 ? 11.836 2.430 6.739 1.00 96.44 507 ALA A O 1
ATOM 3822 N N . PHE A 1 508 ? 11.702 3.341 8.806 1.00 98.06 508 PHE A N 1
ATOM 3823 C CA . PHE A 1 508 ? 10.647 4.324 8.557 1.00 98.06 508 PHE A CA 1
ATOM 3824 C C . PHE A 1 508 ? 11.037 5.720 9.058 1.00 98.06 508 PHE A C 1
ATOM 3826 O O . PHE A 1 508 ? 10.173 6.451 9.516 1.00 98.06 508 PHE A O 1
ATOM 3833 N N . GLU A 1 509 ? 12.313 6.108 9.028 1.00 97.75 509 GLU A N 1
ATOM 3834 C CA . GLU A 1 509 ? 12.698 7.478 9.396 1.00 97.75 509 GLU A CA 1
ATOM 3835 C C . GLU A 1 509 ? 12.064 8.492 8.421 1.00 97.75 509 GLU A C 1
ATOM 3837 O O . GLU A 1 509 ? 12.013 8.239 7.217 1.00 97.75 509 GLU A O 1
ATOM 3842 N N . ASP A 1 510 ? 11.587 9.642 8.913 1.00 98.00 510 ASP A N 1
ATOM 3843 C CA . ASP A 1 510 ? 11.008 10.736 8.103 1.00 98.00 510 ASP A CA 1
ATOM 3844 C C . ASP A 1 510 ? 9.821 10.299 7.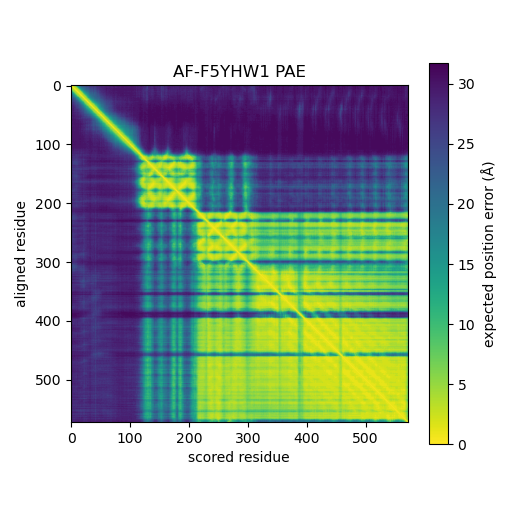198 1.00 98.00 510 ASP A C 1
ATOM 3846 O O . ASP A 1 510 ? 9.572 10.845 6.119 1.00 98.00 510 ASP A O 1
ATOM 3850 N N . CYS A 1 511 ? 9.056 9.298 7.640 1.00 98.19 511 CYS A N 1
ATOM 3851 C CA . CYS A 1 511 ? 7.742 8.918 7.114 1.00 98.19 511 CYS A CA 1
ATOM 3852 C C . CYS A 1 511 ? 6.642 9.721 7.830 1.00 98.19 511 CYS A C 1
ATOM 3854 O O . CYS A 1 511 ? 5.840 9.185 8.599 1.00 98.19 511 CYS A O 1
ATOM 3856 N N . SER A 1 512 ? 6.615 11.034 7.602 1.00 96.75 512 SER A N 1
ATOM 3857 C CA . SER A 1 512 ? 5.798 11.976 8.381 1.00 96.75 512 SER A CA 1
ATOM 3858 C C . SER A 1 512 ? 4.278 11.814 8.228 1.00 96.75 512 SER A C 1
ATOM 3860 O O . SER A 1 512 ? 3.543 12.254 9.110 1.00 96.75 512 SER A O 1
ATOM 3862 N N . ALA A 1 513 ? 3.794 11.184 7.151 1.00 96.56 513 ALA A N 1
ATOM 3863 C CA . ALA A 1 513 ? 2.373 10.883 6.952 1.00 96.56 513 ALA A CA 1
ATOM 3864 C C . ALA A 1 513 ? 1.931 9.516 7.501 1.00 96.56 513 ALA A C 1
ATOM 3866 O O . ALA A 1 513 ? 0.766 9.161 7.318 1.00 96.56 513 ALA A O 1
ATOM 3867 N N . LEU A 1 514 ? 2.826 8.747 8.140 1.00 96.19 514 LEU A N 1
ATOM 3868 C CA . LEU A 1 514 ? 2.520 7.396 8.614 1.00 96.19 514 LEU A CA 1
ATOM 3869 C C . LEU A 1 514 ? 1.369 7.438 9.625 1.00 96.19 514 LEU A C 1
ATOM 3871 O O . LEU A 1 514 ? 1.541 7.890 10.752 1.00 96.19 514 LEU A O 1
ATOM 3875 N N . ASP A 1 515 ? 0.195 6.956 9.213 1.00 92.75 515 ASP A N 1
ATOM 3876 C CA . ASP A 1 515 ? -1.045 6.999 9.997 1.00 92.75 515 ASP A CA 1
ATOM 3877 C C . ASP A 1 515 ? -1.366 5.608 10.560 1.00 92.75 515 ASP A C 1
ATOM 3879 O O . ASP A 1 515 ? -1.650 5.454 11.748 1.00 92.75 515 ASP A O 1
ATOM 3883 N N . CYS A 1 516 ? -1.234 4.575 9.725 1.00 93.62 516 CYS A N 1
ATOM 3884 C CA . CYS A 1 516 ? -1.618 3.203 10.033 1.00 93.62 516 CYS A CA 1
ATOM 3885 C C . CYS A 1 516 ? -0.474 2.218 9.765 1.00 93.62 516 CYS A C 1
ATOM 3887 O O . CYS A 1 516 ? -0.052 2.024 8.622 1.00 93.62 516 CYS A O 1
ATOM 3889 N N . LEU A 1 517 ? -0.025 1.534 10.819 1.00 96.31 517 LEU A N 1
ATOM 3890 C CA . LEU A 1 517 ? 0.915 0.417 10.739 1.00 96.31 517 LEU A CA 1
ATOM 3891 C C . LEU A 1 517 ? 0.219 -0.875 11.180 1.00 96.31 517 LEU A C 1
ATOM 3893 O O . LEU A 1 517 ? -0.220 -0.978 12.321 1.00 96.31 517 LEU A O 1
ATOM 3897 N N . ILE A 1 518 ? 0.132 -1.863 10.295 1.00 95.31 518 ILE A N 1
ATOM 3898 C CA . ILE A 1 518 ? -0.503 -3.159 10.560 1.00 95.31 518 ILE A CA 1
ATOM 3899 C C . ILE A 1 518 ? 0.590 -4.218 10.732 1.00 95.31 518 ILE A C 1
ATOM 3901 O O . ILE A 1 518 ? 1.391 -4.437 9.820 1.00 95.31 518 ILE A O 1
ATOM 3905 N N . LEU A 1 519 ? 0.623 -4.866 11.896 1.00 96.50 519 LEU A N 1
ATOM 3906 C CA . LEU A 1 519 ? 1.627 -5.860 12.290 1.00 96.50 519 LEU A CA 1
ATOM 3907 C C . LEU A 1 519 ? 0.970 -7.193 12.683 1.00 96.50 519 LEU A C 1
ATOM 3909 O O . LEU A 1 519 ? -0.249 -7.289 12.802 1.00 96.50 519 LEU A O 1
ATOM 3913 N N . GLY A 1 520 ? 1.791 -8.228 12.873 1.00 95.19 520 GLY A N 1
ATOM 3914 C CA . GLY A 1 520 ? 1.345 -9.568 13.269 1.00 95.19 520 GLY A CA 1
ATOM 3915 C C . GLY A 1 520 ? 1.234 -9.798 14.774 1.00 95.19 520 GLY A C 1
ATOM 3916 O O . GLY A 1 520 ? 1.306 -8.870 15.577 1.00 95.19 520 GLY A O 1
ATOM 3917 N N . GLU A 1 521 ? 1.131 -11.075 15.149 1.00 94.94 521 GLU A N 1
ATOM 3918 C CA . GLU A 1 521 ? 0.938 -11.552 16.531 1.00 94.94 521 GLU A CA 1
ATOM 3919 C C . GLU A 1 521 ? 2.063 -11.158 17.502 1.00 94.94 521 GLU A C 1
ATOM 3921 O O . GLU A 1 521 ? 1.852 -11.034 18.708 1.00 94.94 521 GLU A O 1
ATOM 3926 N N . THR A 1 522 ? 3.282 -10.967 16.995 1.00 96.19 522 THR A N 1
ATOM 3927 C CA . THR A 1 522 ? 4.466 -10.725 17.828 1.00 96.19 522 THR A CA 1
ATOM 3928 C C . THR A 1 522 ? 5.079 -9.357 17.546 1.00 96.19 522 THR A C 1
ATOM 3930 O O . THR A 1 522 ? 5.372 -9.085 16.380 1.00 96.19 522 THR A O 1
ATOM 3933 N N . PRO A 1 523 ? 5.373 -8.535 18.576 1.00 97.75 523 PRO A N 1
ATOM 3934 C CA . PRO A 1 523 ? 6.067 -7.268 18.385 1.00 97.75 523 PRO A CA 1
ATOM 3935 C C . PRO A 1 523 ? 7.428 -7.476 17.706 1.00 97.75 523 PRO A C 1
ATOM 3937 O O . PRO A 1 523 ? 8.263 -8.203 18.265 1.00 97.75 523 PRO A O 1
ATOM 3940 N N . PRO A 1 524 ? 7.689 -6.855 16.539 1.00 97.75 524 PRO A N 1
ATOM 3941 C CA . PRO A 1 524 ? 8.991 -6.936 15.897 1.00 97.75 524 PRO A CA 1
ATOM 3942 C C . PRO A 1 524 ? 10.078 -6.263 16.736 1.00 97.75 524 PRO A C 1
ATOM 3944 O O . PRO A 1 524 ? 9.838 -5.286 17.455 1.00 97.75 524 PRO A O 1
ATOM 3947 N N . LYS A 1 525 ? 11.310 -6.748 16.567 1.00 98.00 525 LYS A N 1
ATOM 3948 C CA . LYS A 1 525 ? 12.511 -6.092 17.087 1.00 98.00 525 LYS A CA 1
ATOM 3949 C C . LYS A 1 525 ? 12.712 -4.770 16.358 1.00 98.00 525 LYS A C 1
ATOM 3951 O O . LYS A 1 525 ? 12.772 -4.756 15.128 1.00 98.00 525 LYS A O 1
ATOM 3956 N N . LEU A 1 526 ? 12.856 -3.685 17.113 1.00 97.69 526 LEU A N 1
ATOM 3957 C CA . LEU A 1 526 ? 13.076 -2.348 16.570 1.00 97.69 526 LEU A CA 1
ATOM 3958 C C . LEU A 1 526 ? 14.558 -1.969 16.665 1.00 97.69 526 LEU A C 1
ATOM 3960 O O . LEU A 1 526 ? 15.164 -2.027 17.736 1.00 97.69 526 LEU A O 1
ATOM 3964 N N . GLY A 1 527 ? 15.142 -1.583 15.533 1.00 96.19 527 GLY A N 1
ATOM 3965 C CA . GLY A 1 527 ? 16.444 -0.932 15.462 1.00 96.19 527 GLY A CA 1
ATOM 3966 C C . GLY A 1 527 ? 16.410 0.500 16.006 1.00 96.19 527 GLY A C 1
ATOM 3967 O O . GLY A 1 527 ? 15.381 1.008 16.456 1.00 96.19 527 GLY A O 1
ATOM 3968 N N . LYS A 1 528 ? 17.556 1.182 15.955 1.00 94.62 528 LYS A N 1
ATOM 3969 C CA . LYS A 1 528 ? 17.643 2.603 16.320 1.00 94.62 528 LYS A CA 1
ATOM 3970 C C . LYS A 1 528 ? 16.851 3.457 15.331 1.00 94.62 528 LYS A C 1
ATOM 3972 O O . LYS A 1 528 ? 16.808 3.140 14.152 1.00 94.62 528 LYS A O 1
ATOM 3977 N N . GLU A 1 529 ? 16.232 4.534 15.805 1.00 94.94 529 GLU A N 1
ATOM 3978 C CA . GLU A 1 529 ? 15.617 5.555 14.938 1.00 94.94 529 GLU A CA 1
ATOM 3979 C C . GLU A 1 529 ? 14.573 5.026 13.925 1.00 94.94 529 GLU A C 1
ATOM 3981 O O . GLU A 1 529 ? 14.245 5.729 12.978 1.00 94.94 529 GLU A O 1
ATOM 3986 N N . VAL A 1 530 ? 13.994 3.826 14.130 1.00 96.88 530 VAL A N 1
ATOM 3987 C CA . VAL A 1 530 ? 13.025 3.209 13.191 1.00 96.88 530 VAL A CA 1
ATOM 3988 C C . VAL A 1 530 ? 11.903 4.171 12.816 1.00 96.88 530 VAL A C 1
ATOM 3990 O O . VAL A 1 530 ? 11.538 4.229 11.652 1.00 96.88 530 VAL A O 1
ATOM 3993 N N . PHE A 1 531 ? 11.384 4.916 13.795 1.00 97.06 531 PHE A N 1
ATOM 3994 C CA . PHE A 1 531 ? 10.315 5.902 13.625 1.00 97.06 531 PHE A CA 1
ATOM 3995 C C . PHE A 1 531 ? 10.786 7.327 13.941 1.00 97.06 531 PHE A C 1
ATOM 3997 O O . PHE A 1 531 ? 10.005 8.147 14.413 1.00 97.06 531 PHE A O 1
ATOM 4004 N N . LYS A 1 532 ? 12.071 7.644 13.756 1.00 96.81 532 LYS A N 1
ATOM 4005 C CA . LYS A 1 532 ? 12.532 9.029 13.920 1.00 96.81 532 LYS A CA 1
ATOM 4006 C C . LYS A 1 532 ? 11.825 9.932 12.908 1.00 96.81 532 LYS A C 1
ATOM 4008 O O . LYS A 1 532 ? 11.627 9.535 11.762 1.00 96.81 532 LYS A O 1
ATOM 4013 N N . ASP A 1 533 ? 11.378 11.103 13.358 1.00 96.94 533 ASP A N 1
ATOM 4014 C CA . ASP A 1 533 ? 10.569 12.047 12.569 1.00 96.94 533 ASP A CA 1
ATOM 4015 C C . ASP A 1 533 ? 9.332 11.406 11.910 1.00 96.94 533 ASP A C 1
ATOM 4017 O O . ASP A 1 533 ? 8.825 11.861 10.886 1.00 96.94 533 ASP A O 1
ATOM 4021 N N . SER A 1 534 ? 8.845 10.325 12.522 1.00 95.94 534 SER A N 1
ATOM 4022 C CA . SER A 1 534 ? 7.662 9.577 12.113 1.00 95.94 534 SER A CA 1
ATOM 4023 C C . SER A 1 534 ? 6.821 9.272 13.331 1.00 95.94 534 SER A C 1
ATOM 4025 O O . SER A 1 534 ? 7.319 9.140 14.449 1.00 95.94 534 SER A O 1
ATOM 4027 N N . ASN A 1 535 ? 5.514 9.179 13.136 1.00 92.00 535 ASN A N 1
ATOM 4028 C CA . ASN A 1 535 ? 4.609 9.041 14.259 1.00 92.00 535 ASN A CA 1
ATOM 4029 C C . ASN A 1 535 ? 3.369 8.258 13.827 1.00 92.00 535 ASN A C 1
ATOM 4031 O O . ASN A 1 535 ? 2.331 8.893 13.648 1.00 92.00 535 ASN A O 1
ATOM 4035 N N . PRO A 1 536 ? 3.453 6.912 13.676 1.00 94.44 536 PRO A N 1
ATOM 4036 C CA . PRO A 1 536 ? 2.273 6.110 13.351 1.00 94.44 536 PRO A CA 1
ATOM 4037 C C . PRO A 1 536 ? 1.155 6.498 14.316 1.00 94.44 536 PRO A C 1
ATOM 4039 O O . PRO A 1 536 ? 1.397 6.474 15.522 1.00 94.44 536 PRO A O 1
ATOM 4042 N N . ARG A 1 537 ? -0.015 6.931 13.833 1.00 92.56 537 ARG A N 1
ATOM 4043 C CA . ARG A 1 537 ? -1.142 7.317 14.707 1.00 92.56 537 ARG A CA 1
ATOM 4044 C C . ARG A 1 537 ? -1.731 6.084 15.373 1.00 92.56 537 ARG A C 1
ATOM 4046 O O . ARG A 1 537 ? -1.976 6.107 16.575 1.00 92.56 537 ARG A O 1
ATOM 4053 N N . THR A 1 538 ? -1.897 5.016 14.597 1.00 93.00 538 THR A N 1
ATOM 4054 C CA . THR A 1 538 ? -2.477 3.748 15.042 1.00 93.00 538 THR A CA 1
ATOM 4055 C C . THR A 1 538 ? -1.604 2.574 14.615 1.00 93.00 538 THR A C 1
ATOM 4057 O O . THR A 1 538 ? -1.122 2.517 13.482 1.00 93.00 538 THR A O 1
ATOM 4060 N N . ILE A 1 539 ? -1.416 1.624 15.531 1.00 96.06 539 ILE A N 1
ATOM 4061 C CA . ILE A 1 539 ? -0.762 0.344 15.258 1.00 96.06 539 ILE A CA 1
ATOM 4062 C C . ILE A 1 539 ? -1.817 -0.750 15.404 1.00 96.06 539 ILE A C 1
ATOM 4064 O O . ILE A 1 539 ? -2.279 -1.017 16.511 1.00 96.06 539 ILE A O 1
ATOM 4068 N N . TYR A 1 540 ? -2.211 -1.372 14.300 1.00 94.12 540 TYR A N 1
ATOM 4069 C CA . TYR A 1 540 ? -3.172 -2.467 14.317 1.00 94.12 540 TYR A CA 1
ATOM 4070 C C . TYR A 1 540 ? -2.464 -3.816 14.424 1.00 94.12 540 TYR A C 1
ATOM 4072 O O . TYR A 1 540 ? -1.491 -4.076 13.715 1.00 94.12 540 TYR A O 1
ATOM 4080 N N . VAL A 1 541 ? -2.972 -4.671 15.307 1.00 94.62 541 VAL A N 1
ATOM 4081 C CA . VAL A 1 541 ? -2.474 -6.033 15.553 1.00 94.62 541 VAL A CA 1
ATOM 4082 C C . VAL A 1 541 ? -3.661 -6.992 15.703 1.00 94.62 541 VAL A C 1
ATOM 4084 O O . VAL A 1 541 ? -4.767 -6.523 15.997 1.00 94.62 541 VAL A O 1
ATOM 4087 N N . PRO A 1 542 ? -3.481 -8.315 15.537 1.00 91.62 542 PRO A N 1
ATOM 4088 C CA . PRO A 1 542 ? -4.525 -9.285 15.861 1.00 91.62 542 PRO A CA 1
ATOM 4089 C C . PRO A 1 542 ? -5.072 -9.074 17.279 1.00 91.62 542 PRO A C 1
ATOM 4091 O O . PRO A 1 542 ? -4.321 -8.709 18.186 1.00 91.62 542 PRO A O 1
ATOM 4094 N N . GLN A 1 543 ? -6.371 -9.306 17.491 1.00 89.12 543 GLN A N 1
ATOM 4095 C CA . GLN A 1 543 ? -7.024 -9.092 18.792 1.00 89.12 543 GLN A CA 1
ATOM 4096 C C . GLN A 1 543 ? -6.296 -9.824 19.935 1.00 89.12 543 GLN A C 1
ATOM 4098 O O . GLN A 1 543 ? -6.123 -9.267 21.019 1.00 89.12 543 GLN A O 1
ATOM 4103 N N . SER A 1 544 ? -5.808 -11.038 19.668 1.00 92.25 544 SER A N 1
ATOM 4104 C CA . SER A 1 544 ? -4.997 -11.869 20.572 1.00 92.25 544 SER A CA 1
ATOM 4105 C C . SER A 1 544 ? -3.662 -11.244 20.984 1.00 92.25 544 SER A C 1
ATOM 4107 O O . SER A 1 544 ? -3.114 -11.600 22.026 1.00 92.25 544 SER A O 1
ATOM 4109 N N . ALA A 1 545 ? -3.124 -10.319 20.192 1.00 95.81 545 ALA A N 1
ATOM 4110 C CA . ALA A 1 545 ? -1.785 -9.771 20.367 1.00 95.81 545 ALA A CA 1
ATOM 4111 C C . ALA A 1 545 ? -1.750 -8.458 21.162 1.00 95.81 545 ALA A C 1
ATOM 4113 O O . ALA A 1 545 ? -0.672 -8.029 21.576 1.00 95.81 545 ALA A O 1
ATOM 4114 N N . ILE A 1 546 ? -2.896 -7.809 21.396 1.00 95.44 546 ILE A N 1
ATOM 4115 C CA . ILE A 1 546 ? -2.962 -6.467 22.004 1.00 95.44 546 ILE A CA 1
ATOM 4116 C C . ILE A 1 546 ? -2.187 -6.404 23.325 1.00 95.44 546 ILE A C 1
ATOM 4118 O O . ILE A 1 546 ? -1.358 -5.508 23.511 1.00 95.44 546 ILE A O 1
ATOM 4122 N N . ASP A 1 547 ? -2.403 -7.368 24.219 1.00 96.38 547 ASP A N 1
ATOM 4123 C CA . ASP A 1 547 ? -1.743 -7.397 25.527 1.00 96.38 547 ASP A CA 1
ATOM 4124 C C . ASP A 1 547 ? -0.238 -7.658 25.405 1.00 96.38 547 ASP A C 1
ATOM 4126 O O . ASP A 1 547 ? 0.562 -7.004 26.081 1.00 96.38 547 ASP A O 1
ATOM 4130 N N . THR A 1 548 ? 0.172 -8.531 24.480 1.00 97.50 548 THR A N 1
ATOM 4131 C CA . THR A 1 548 ? 1.586 -8.794 24.168 1.00 97.50 548 THR A CA 1
ATOM 4132 C C . THR A 1 548 ? 2.304 -7.513 23.739 1.00 97.50 548 THR A C 1
ATOM 4134 O O . THR A 1 548 ? 3.408 -7.228 24.205 1.00 97.50 548 THR A O 1
ATOM 4137 N N . TYR A 1 549 ? 1.675 -6.695 22.893 1.00 97.69 549 TYR A N 1
ATOM 4138 C CA . TYR A 1 549 ? 2.243 -5.415 22.465 1.00 97.69 549 TYR A CA 1
ATOM 4139 C C . TYR A 1 549 ? 2.247 -4.366 23.579 1.00 97.69 549 TYR A C 1
ATOM 4141 O O . TYR A 1 549 ? 3.236 -3.652 23.735 1.00 97.69 549 TYR A O 1
ATOM 4149 N N . LYS A 1 550 ? 1.185 -4.269 24.386 1.00 96.50 550 LYS A N 1
ATOM 4150 C CA . LYS A 1 550 ? 1.115 -3.285 25.480 1.00 96.50 550 LYS A CA 1
ATOM 4151 C C . LYS A 1 550 ? 2.106 -3.580 26.608 1.00 96.50 550 LYS A C 1
ATOM 4153 O O . LYS A 1 550 ? 2.632 -2.649 27.219 1.00 96.50 550 LYS A O 1
ATOM 4158 N N . THR A 1 551 ? 2.404 -4.853 26.858 1.00 96.25 551 THR A N 1
ATOM 4159 C CA . THR A 1 551 ? 3.263 -5.293 27.973 1.00 96.25 551 THR A CA 1
ATOM 4160 C C . THR A 1 551 ? 4.716 -5.572 27.580 1.00 96.25 551 THR A C 1
ATOM 4162 O O . THR A 1 551 ? 5.559 -5.741 28.460 1.00 96.25 551 THR A O 1
ATOM 4165 N N . THR A 1 552 ? 5.049 -5.579 26.282 1.00 96.25 552 THR A N 1
ATOM 4166 C CA . THR A 1 552 ? 6.402 -5.912 25.804 1.00 96.25 552 THR A CA 1
ATOM 4167 C C . THR A 1 552 ? 7.492 -5.055 26.452 1.00 96.25 552 THR A C 1
ATOM 4169 O O . THR A 1 552 ? 7.379 -3.833 26.554 1.00 96.25 552 THR A O 1
ATOM 4172 N N . THR A 1 553 ? 8.597 -5.680 26.851 1.00 95.50 553 THR A N 1
ATOM 4173 C CA . THR A 1 553 ? 9.796 -5.001 27.374 1.00 95.50 553 THR A CA 1
ATOM 4174 C C . THR A 1 553 ? 10.878 -4.819 26.308 1.00 95.50 553 THR A C 1
ATOM 4176 O O . THR A 1 553 ? 11.980 -4.365 26.613 1.00 95.50 553 THR A O 1
ATOM 4179 N N . GLN A 1 554 ? 10.579 -5.165 25.050 1.00 94.25 554 GLN A N 1
ATOM 4180 C CA . GLN A 1 554 ? 11.519 -5.028 23.941 1.00 94.25 554 GLN A CA 1
ATOM 4181 C C . GLN A 1 554 ? 11.953 -3.567 23.741 1.00 94.25 554 GLN A C 1
ATOM 4183 O O . GLN A 1 554 ? 11.135 -2.645 23.755 1.00 94.25 554 GLN A O 1
ATOM 4188 N N . GLN A 1 555 ? 13.253 -3.366 23.510 1.00 93.12 555 GLN A N 1
ATOM 4189 C CA . GLN A 1 555 ? 13.827 -2.050 23.234 1.00 93.12 555 GLN A CA 1
ATOM 4190 C C . GLN A 1 555 ? 13.168 -1.404 22.002 1.00 93.12 555 GLN A C 1
ATOM 4192 O O . GLN A 1 555 ? 12.872 -2.077 21.017 1.00 93.12 555 GLN A O 1
ATOM 4197 N N . GLY A 1 556 ? 12.940 -0.090 22.068 1.00 92.81 556 GLY A N 1
ATOM 4198 C CA . GLY A 1 556 ? 12.313 0.699 21.002 1.00 92.81 556 GLY A CA 1
ATOM 4199 C C . GLY A 1 556 ? 10.792 0.829 21.122 1.00 92.81 556 GLY A C 1
ATOM 4200 O O . GLY A 1 556 ? 10.241 1.821 20.653 1.00 92.81 556 GLY A O 1
ATOM 4201 N N . TRP A 1 557 ? 10.112 -0.094 21.812 1.00 96.31 557 TRP A N 1
ATOM 4202 C CA . TRP A 1 557 ? 8.674 0.005 22.095 1.00 96.31 557 TRP A CA 1
ATOM 4203 C C . TRP A 1 557 ? 8.405 0.964 23.263 1.00 96.31 557 TRP A C 1
ATOM 4205 O O . TRP A 1 557 ? 8.246 0.557 24.418 1.00 96.31 557 TRP A O 1
ATOM 4215 N N . THR A 1 558 ? 8.382 2.262 22.962 1.00 95.69 558 THR A N 1
ATOM 4216 C CA . THR A 1 558 ? 8.109 3.327 23.939 1.00 95.69 558 THR A CA 1
ATOM 4217 C C . THR A 1 558 ? 6.660 3.278 24.448 1.00 95.69 558 THR A C 1
ATOM 4219 O O . THR A 1 558 ? 5.789 2.740 23.757 1.00 95.69 558 THR A O 1
ATOM 4222 N N . PRO A 1 559 ? 6.358 3.865 25.625 1.00 95.81 559 PRO A N 1
ATOM 4223 C CA . PRO A 1 559 ? 4.979 3.998 26.106 1.00 95.81 559 PRO A CA 1
ATOM 4224 C C . PRO A 1 559 ? 4.034 4.606 25.057 1.00 95.81 559 PRO A C 1
ATOM 4226 O O . PRO A 1 559 ? 2.988 4.032 24.771 1.00 95.81 559 PRO A O 1
ATOM 4229 N N . GLY A 1 560 ? 4.468 5.671 24.372 1.00 95.75 560 GLY A N 1
ATOM 4230 C CA . GLY A 1 560 ? 3.667 6.331 23.339 1.00 95.75 560 GLY A CA 1
ATOM 4231 C C . GLY A 1 560 ? 3.380 5.480 22.093 1.00 95.75 560 GLY A C 1
ATOM 4232 O O . GLY A 1 560 ? 2.364 5.696 21.444 1.00 95.75 560 GLY A O 1
ATOM 4233 N N . LEU A 1 561 ? 4.223 4.498 21.741 1.00 96.25 561 LEU A N 1
ATOM 4234 C CA . LEU A 1 561 ? 3.891 3.535 20.676 1.00 96.25 561 LEU A CA 1
ATOM 4235 C C . LEU A 1 561 ? 2.877 2.493 21.164 1.00 96.25 561 LEU A C 1
ATOM 4237 O O . LEU A 1 561 ? 1.945 2.149 20.442 1.00 96.25 561 LEU A O 1
ATOM 4241 N N . LYS A 1 562 ? 3.033 2.012 22.400 1.00 96.94 562 LYS A N 1
ATOM 4242 C CA . LYS A 1 562 ? 2.150 1.001 23.005 1.00 96.94 562 LYS A CA 1
ATOM 4243 C C . LYS A 1 562 ? 0.722 1.509 23.190 1.00 96.94 562 LYS A C 1
ATOM 4245 O O . LYS A 1 562 ? -0.231 0.768 22.963 1.00 96.94 562 LYS A O 1
ATOM 4250 N N . GLU A 1 563 ? 0.562 2.782 23.541 1.00 96.44 563 GLU A N 1
ATOM 4251 C CA . GLU A 1 563 ? -0.744 3.440 23.697 1.00 96.44 563 GLU A CA 1
ATOM 4252 C C . GLU A 1 563 ? -1.548 3.528 22.396 1.00 96.44 563 GLU A C 1
ATOM 4254 O O . GLU A 1 563 ? -2.764 3.719 22.433 1.00 96.44 563 GLU A O 1
ATOM 4259 N N . LYS A 1 564 ? -0.903 3.339 21.243 1.00 95.50 564 LYS A N 1
ATOM 4260 C CA . LYS A 1 564 ? -1.520 3.408 19.911 1.00 95.50 564 LYS A CA 1
ATOM 4261 C C . LYS A 1 564 ? -1.926 2.053 19.350 1.00 95.50 564 LYS A C 1
ATOM 4263 O O . LYS A 1 564 ? -2.475 1.984 18.253 1.00 95.50 564 LYS A O 1
ATOM 4268 N N . VAL A 1 565 ? -1.658 0.982 20.092 1.00 96.31 565 VAL A N 1
ATOM 4269 C CA . VAL A 1 565 ? -2.007 -0.382 19.696 1.00 96.31 565 VAL A CA 1
ATOM 4270 C C . VAL A 1 565 ? -3.524 -0.565 19.766 1.00 96.31 565 VAL A C 1
ATOM 4272 O O . VAL A 1 565 ? -4.147 -0.273 20.794 1.00 96.31 565 VAL A O 1
ATOM 4275 N N . ARG A 1 566 ? -4.126 -1.032 18.672 1.00 91.69 566 ARG A N 1
ATOM 4276 C CA . ARG A 1 566 ? -5.564 -1.293 18.515 1.00 91.69 566 ARG A CA 1
ATOM 4277 C C . ARG A 1 566 ? -5.789 -2.646 17.832 1.00 91.69 566 ARG A C 1
ATOM 4279 O O . ARG A 1 566 ? -4.904 -3.165 17.157 1.00 91.69 566 ARG A O 1
ATOM 4286 N N . ALA A 1 567 ? -6.982 -3.201 18.014 1.00 87.69 567 ALA A N 1
ATOM 4287 C CA . ALA A 1 567 ? -7.410 -4.427 17.352 1.00 87.69 567 ALA A CA 1
ATOM 4288 C C . ALA A 1 567 ? -7.591 -4.210 15.847 1.00 87.69 567 ALA A C 1
ATOM 4290 O O . ALA A 1 567 ? -8.303 -3.286 15.450 1.00 87.69 567 ALA A O 1
ATOM 4291 N N . LEU A 1 568 ? -6.980 -5.059 15.022 1.00 80.31 568 LEU A N 1
ATOM 4292 C CA . LEU A 1 568 ? -7.221 -5.090 13.582 1.00 80.31 568 LEU A CA 1
ATOM 4293 C C . LEU A 1 568 ? -8.659 -5.574 13.293 1.00 80.31 568 LEU A C 1
ATOM 4295 O O . LEU A 1 568 ? -9.134 -6.497 13.963 1.00 80.31 568 LEU A O 1
ATOM 4299 N N . PRO A 1 569 ? -9.351 -5.007 12.290 1.00 71.19 569 PRO A N 1
ATOM 4300 C CA . PRO A 1 569 ? -10.549 -5.628 11.734 1.00 71.19 569 PRO A CA 1
ATOM 4301 C C . PRO A 1 569 ? -10.237 -7.024 11.159 1.00 71.19 569 PRO A C 1
ATOM 4303 O O . PRO A 1 569 ? -9.223 -7.212 10.488 1.00 71.19 569 PRO A O 1
ATOM 4306 N N . GLU A 1 570 ? -11.078 -8.020 11.433 1.00 67.94 570 GLU A N 1
ATOM 4307 C CA . GLU A 1 570 ? -10.795 -9.421 11.080 1.00 67.94 570 GLU A CA 1
ATOM 4308 C C . GLU A 1 570 ? -11.326 -9.756 9.680 1.00 67.94 570 GLU A C 1
ATOM 4310 O O . GLU A 1 570 ? -12.506 -9.575 9.409 1.00 67.94 570 GLU A O 1
ATOM 4315 N N . LYS A 1 571 ? -10.477 -10.265 8.779 1.00 61.03 571 LYS A N 1
ATOM 4316 C CA . LYS A 1 571 ? -10.924 -10.872 7.510 1.00 61.03 571 LYS A CA 1
ATOM 4317 C C . LYS A 1 571 ? -11.478 -12.273 7.816 1.00 61.03 571 LYS A C 1
ATOM 4319 O O . LYS A 1 571 ? -10.797 -13.012 8.529 1.00 61.03 571 LYS A O 1
ATOM 4324 N N . ILE A 1 572 ? -12.670 -12.614 7.310 1.00 49.66 572 ILE A N 1
ATOM 4325 C CA . ILE A 1 572 ? -13.247 -13.976 7.395 1.00 49.66 572 ILE A CA 1
ATOM 4326 C C . ILE A 1 572 ? -12.916 -14.756 6.129 1.00 49.66 572 ILE A C 1
ATOM 4328 O O . ILE A 1 572 ? -13.049 -14.169 5.029 1.00 49.66 572 ILE A O 1
#

pLDDT: mean 72.01, std 23.64, range [23.52, 98.19]